Protein AF-0000000083106054 (afdb_homodimer)

Secondary structure (DSSP, 8-state):
--EEEEEEE-SS-EEEEEEPTTS-EEEEEEES--BTTT-HHHHHHHHHHHHHHHHTT---EEEEEEEEBT--SHHHHHHHHHHHHTT--SEEEEEEHHHHHHHTT-SSS--EEEEESSSEEEEEEETTEEEEEE-SBTTTB-TT-HHHHHHHHHHHHHHHHHTT--HHHHHHHHHHT-SSGGGHHHHHHHS-HHHHHTHHHHHHHHTT-TTS-HHHHHHHHHHHHHHHHHHHHHHHHHHHHHHTT-SSEEEEEESHHHHS-HHHHHHHHHHHHHHHGGGEEEEE--S-TTHHHHHHHHHHHTT-/--EEEEEEE-SS-EEEEEEPTTS-EEEEEEES--BTTT-HHHHHHHHHHHHHHHHTT---EEEEEEEEBT--SHHHHHHHHHHHHTT--SEEEEEEHHHHHHHTT-SSS--EEEEESSSEEEEEEETTEEEEEE-SBTTTB-TT-HHHHHHHHHHHHHHHHHTT--HHHHHHHHHHT-SSGGGHHHHHHHS-HHHHHTHHHHHHHHTT-TTS-HHHHHHHHHHHHHHHHHHHHHHHHHHHHHHTT-SSEEEEEESHHHHS-HHHHHHHHHHHHHHHGGGEEEEE--S-TTHHHHHHHHHHHTT-

pLDDT: mean 94.03, std 4.87, range [56.72, 98.56]

Sequence (608 aa):
MNNIISLDGGGTKTKGIIYSNKGEVLEEIQTGFSNATINYEKTLENITECLNCLFKKDYKVDLLVLGISGTKNEVIRQKLKSDLEKKYIQKIILITDLEMAYYSYFTSHNGILGIIGTGSSFITIKNNKLKLSGGWGHILQDYGSGYKLSIEIIRETIEEYEKGNYELSEKIKSFYRLNDFLDIKNIVYKEDKKEVAKLSREIFNWLIDDKLSKNLKNIIQHIINSEIDKVANQIYNFYKINFAKQENIDIILTGGVVTNNDFYYNCIKEKLKELCGSNVNIKKLKVDPVYGGYNIALRYMKGMMNNIISLDGGGTKTKGIIYSNKGEVLEEIQTGFSNATINYEKTLENITECLNCLFKKDYKVDLLVLGISGTKNEVIRQKLKSDLEKKYIQKIILITDLEMAYYSYFTSHNGILGIIGTGSSFITIKNNKLKLSGGWGHILQDYGSGYKLSIEIIRETIEEYEKGNYELSEKIKSFYRLNDFLDIKNIVYKEDKKEVAKLSREIFNWLIDDKLSKNLKNIIQHIINSEIDKVANQIYNFYKINFAKQENIDIILTGGVVTNNDFYYNCIKEKLKELCGSNVNIKKLKVDPVYGGYNIALRYMKGM

Structure (mmCIF, N/CA/C/O backbone):
data_AF-0000000083106054-model_v1
#
loop_
_entity.id
_entity.type
_entity.pdbx_description
1 polymer 'ATPase BadF/BadG/BcrA/BcrD type domain-containing protein'
#
loop_
_atom_site.group_PDB
_atom_site.id
_atom_site.type_symbol
_atom_site.label_atom_id
_atom_site.label_alt_id
_atom_site.label_comp_id
_atom_site.label_asym_id
_atom_site.label_entity_id
_atom_site.label_seq_id
_atom_site.pdbx_PDB_ins_code
_atom_site.Cartn_x
_atom_site.Cartn_y
_atom_site.Cartn_z
_atom_site.occupancy
_atom_site.B_iso_or_equiv
_atom_site.auth_seq_id
_atom_site.auth_comp_id
_atom_site.auth_asym_id
_atom_site.auth_atom_id
_atom_site.pdbx_PDB_model_num
ATOM 1 N N . MET A 1 1 ? 3.416 -37.938 -34.469 1 56.72 1 MET A N 1
ATOM 2 C CA . MET A 1 1 ? 2.902 -37.125 -33.375 1 56.72 1 MET A CA 1
ATOM 3 C C . MET A 1 1 ? 3.521 -35.75 -33.375 1 56.72 1 MET A C 1
ATOM 5 O O . MET A 1 1 ? 4.719 -35.594 -33.656 1 56.72 1 MET A O 1
ATOM 9 N N . ASN A 1 2 ? 2.648 -34.594 -33.594 1 80.38 2 ASN A N 1
ATOM 10 C CA . ASN A 1 2 ? 3.021 -33.281 -34.094 1 80.38 2 ASN A CA 1
ATOM 11 C C . ASN A 1 2 ? 3.488 -32.375 -32.969 1 80.38 2 ASN A C 1
ATOM 13 O O . ASN A 1 2 ? 3.207 -32.656 -31.781 1 80.38 2 ASN A O 1
ATOM 17 N N . ASN A 1 3 ? 4.457 -31.578 -33.219 1 93.12 3 ASN A N 1
ATOM 18 C CA . ASN A 1 3 ? 5.027 -30.562 -32.344 1 93.12 3 ASN A CA 1
ATOM 19 C C . ASN A 1 3 ? 3.949 -29.656 -31.766 1 93.12 3 ASN A C 1
ATOM 21 O O . ASN A 1 3 ? 2.85 -29.562 -32.312 1 93.12 3 ASN A O 1
ATOM 25 N N . ILE A 1 4 ? 4.262 -29.234 -30.562 1 95.38 4 ILE A N 1
ATOM 26 C CA . ILE A 1 4 ? 3.33 -28.344 -29.891 1 95.38 4 ILE A CA 1
ATOM 27 C C . ILE A 1 4 ? 4.027 -27.031 -29.562 1 95.38 4 ILE A C 1
ATOM 29 O O . ILE A 1 4 ? 5.242 -27 -29.344 1 95.38 4 ILE A O 1
ATOM 33 N N . ILE A 1 5 ? 3.254 -25.953 -29.547 1 97.38 5 ILE A N 1
ATOM 34 C CA . ILE A 1 5 ? 3.764 -24.688 -29.047 1 97.38 5 ILE A CA 1
ATOM 35 C C . ILE A 1 5 ? 3.141 -24.391 -27.688 1 97.38 5 ILE A C 1
ATOM 37 O O . ILE A 1 5 ? 1.92 -24.469 -27.516 1 97.38 5 ILE A O 1
ATOM 41 N N . SER A 1 6 ? 3.979 -24.219 -26.734 1 98.31 6 SER A N 1
ATOM 42 C CA . SER A 1 6 ? 3.582 -23.688 -25.422 1 98.31 6 SER A CA 1
ATOM 43 C C . SER A 1 6 ? 4.062 -22.25 -25.234 1 98.31 6 SER A C 1
ATOM 45 O O . SER A 1 6 ? 5.234 -21.953 -25.453 1 98.31 6 SER A O 1
ATOM 47 N N . LEU A 1 7 ? 3.123 -21.391 -24.922 1 98.56 7 LEU A N 1
ATOM 48 C CA . LEU A 1 7 ? 3.461 -19.984 -24.766 1 98.56 7 LEU A CA 1
ATOM 49 C C . LEU A 1 7 ? 3.012 -19.469 -23.406 1 98.56 7 LEU A C 1
ATOM 51 O O . LEU A 1 7 ? 1.84 -19.594 -23.047 1 98.56 7 LEU A O 1
ATOM 55 N N . ASP A 1 8 ? 3.922 -18.922 -22.641 1 97.62 8 ASP A N 1
ATOM 56 C CA . ASP A 1 8 ? 3.678 -18.328 -21.328 1 97.62 8 ASP A CA 1
ATOM 57 C C . ASP A 1 8 ? 3.818 -16.812 -21.391 1 97.62 8 ASP A C 1
ATOM 59 O O . ASP A 1 8 ? 4.926 -16.281 -21.531 1 97.62 8 ASP A O 1
ATOM 63 N N . GLY A 1 9 ? 2.727 -16.188 -21.266 1 95.44 9 GLY A N 1
ATOM 64 C CA . GLY A 1 9 ? 2.699 -14.727 -21.328 1 95.44 9 GLY A CA 1
ATOM 65 C C . GLY A 1 9 ? 2.393 -14.086 -19.984 1 95.44 9 GLY A C 1
ATOM 66 O O . GLY A 1 9 ? 1.293 -14.242 -19.453 1 95.44 9 GLY A O 1
ATOM 67 N N . GLY A 1 10 ? 3.344 -13.297 -19.484 1 89.75 10 GLY A N 1
ATOM 68 C CA . GLY A 1 10 ? 3.193 -12.625 -18.203 1 89.75 10 GLY A CA 1
ATOM 69 C C . GLY A 1 10 ? 3.34 -11.117 -18.297 1 89.75 10 GLY A C 1
ATOM 70 O O . GLY A 1 10 ? 3.242 -10.547 -19.375 1 89.75 10 GLY A O 1
ATOM 71 N N . GLY A 1 11 ? 3.455 -10.492 -17.188 1 81.62 11 GLY A N 1
ATOM 72 C CA . GLY A 1 11 ? 3.547 -9.039 -17.109 1 81.62 11 GLY A CA 1
ATOM 73 C C . GLY A 1 11 ? 4.879 -8.5 -17.609 1 81.62 11 GLY A C 1
ATOM 74 O O . GLY A 1 11 ? 4.984 -7.324 -17.953 1 81.62 11 GLY A O 1
ATOM 75 N N . THR A 1 12 ? 5.828 -9.328 -17.734 1 80.5 12 THR A N 1
ATOM 76 C CA . THR A 1 12 ? 7.164 -8.852 -18.078 1 80.5 12 THR A CA 1
ATOM 77 C C . THR A 1 12 ? 7.57 -9.336 -19.469 1 80.5 12 THR A C 1
ATOM 79 O O . THR A 1 12 ? 8.164 -8.586 -20.25 1 80.5 12 THR A O 1
ATOM 82 N N . LYS A 1 13 ? 7.25 -10.562 -19.734 1 89.88 13 LYS A N 1
ATOM 83 C CA . LYS A 1 13 ? 7.656 -11.133 -21.016 1 89.88 13 LYS A CA 1
ATOM 84 C C . LYS A 1 13 ? 6.68 -12.211 -21.469 1 89.88 13 LYS A C 1
ATOM 86 O O . LYS A 1 13 ? 5.805 -12.625 -20.719 1 89.88 13 LYS A O 1
ATOM 91 N N . THR A 1 14 ? 6.871 -12.586 -22.703 1 96.94 14 THR A N 1
ATOM 92 C CA . THR A 1 14 ? 6.18 -13.711 -23.328 1 96.94 14 THR A CA 1
ATOM 93 C C . THR A 1 14 ? 7.176 -14.727 -23.875 1 96.94 14 THR A C 1
ATOM 95 O O . THR A 1 14 ? 8.039 -14.383 -24.688 1 96.94 14 THR A O 1
ATOM 98 N N . LYS A 1 15 ? 7.09 -15.93 -23.328 1 97.5 15 LYS A N 1
ATOM 99 C CA . LYS A 1 15 ? 7.996 -17 -23.766 1 97.5 15 LYS A CA 1
ATOM 100 C C . LYS A 1 15 ? 7.238 -18.109 -24.484 1 97.5 15 LYS A C 1
ATOM 102 O O . LYS A 1 15 ? 6.258 -18.641 -23.969 1 97.5 15 LYS A O 1
ATOM 107 N N . GLY A 1 16 ? 7.73 -18.375 -25.703 1 98.25 16 GLY A N 1
ATOM 108 C CA . GLY A 1 16 ? 7.176 -19.469 -26.484 1 98.25 16 GLY A CA 1
ATOM 109 C C . GLY A 1 16 ? 8.203 -20.531 -26.828 1 98.25 16 GLY A C 1
ATOM 110 O O . GLY A 1 16 ? 9.352 -20.219 -27.125 1 98.25 16 GLY A O 1
ATOM 111 N N . ILE A 1 17 ? 7.738 -21.766 -26.75 1 98.12 17 ILE A N 1
ATOM 112 C CA . ILE A 1 17 ? 8.625 -22.891 -27.047 1 98.12 17 ILE A CA 1
ATOM 113 C C . ILE A 1 17 ? 7.906 -23.891 -27.953 1 98.12 17 ILE A C 1
ATOM 115 O O . ILE A 1 17 ? 6.727 -24.188 -27.734 1 98.12 17 ILE A O 1
ATOM 119 N N . ILE A 1 18 ? 8.617 -24.359 -28.984 1 97.56 18 ILE A N 1
ATOM 120 C CA . ILE A 1 18 ? 8.164 -25.547 -29.703 1 97.56 18 ILE A CA 1
ATOM 121 C C . ILE A 1 18 ? 8.734 -26.797 -29.062 1 97.56 18 ILE A C 1
ATOM 123 O O . ILE A 1 18 ? 9.953 -26.953 -28.938 1 97.56 18 ILE A O 1
ATOM 127 N N . TYR A 1 19 ? 7.832 -27.609 -28.594 1 96.5 19 TYR A N 1
ATOM 128 C CA . TYR A 1 19 ? 8.234 -28.906 -28.062 1 96.5 19 TYR A CA 1
ATOM 129 C C . TYR A 1 19 ? 7.965 -30.016 -29.078 1 96.5 19 TYR A C 1
ATOM 131 O O . TYR A 1 19 ? 6.93 -30.016 -29.734 1 96.5 19 TYR A O 1
ATOM 139 N N . SER A 1 20 ? 8.891 -30.984 -29.094 1 94.31 20 SER A N 1
ATOM 140 C CA . SER A 1 20 ? 8.641 -32.219 -29.859 1 94.31 20 SER A CA 1
ATOM 141 C C . SER A 1 20 ? 7.656 -33.125 -29.125 1 94.31 20 SER A C 1
ATOM 143 O O . SER A 1 20 ? 7.301 -32.844 -27.969 1 94.31 20 SER A O 1
ATOM 145 N N . ASN A 1 21 ? 7.258 -34.156 -29.797 1 88.19 21 ASN A N 1
ATOM 146 C CA . ASN A 1 21 ? 6.352 -35.125 -29.188 1 88.19 21 ASN A CA 1
ATOM 147 C C . ASN A 1 21 ? 6.996 -35.844 -28.016 1 88.19 21 ASN A C 1
ATOM 149 O O . ASN A 1 21 ? 6.305 -36.469 -27.203 1 88.19 21 ASN A O 1
ATOM 153 N N . LYS A 1 22 ? 8.352 -35.781 -27.875 1 90.94 22 LYS A N 1
ATOM 154 C CA . LYS A 1 22 ? 9.07 -36.438 -26.766 1 90.94 22 LYS A CA 1
ATOM 155 C C . LYS A 1 22 ? 9.445 -35.406 -25.688 1 90.94 22 LYS A C 1
ATOM 157 O O . LYS A 1 22 ? 10.156 -35.75 -24.75 1 90.94 22 LYS A O 1
ATOM 162 N N . GLY A 1 23 ? 8.992 -34.156 -25.891 1 92.38 23 GLY A N 1
ATOM 163 C CA . GLY A 1 23 ? 9.219 -33.125 -24.875 1 92.38 23 GLY A CA 1
ATOM 164 C C . GLY A 1 23 ? 10.516 -32.375 -25.062 1 92.38 23 GLY A C 1
ATOM 165 O O . GLY A 1 23 ? 10.906 -31.578 -24.203 1 92.38 23 GLY A O 1
ATOM 166 N N . GLU A 1 24 ? 11.18 -32.562 -26.203 1 94.75 24 GLU A N 1
ATOM 167 C CA . GLU A 1 24 ? 12.422 -31.844 -26.484 1 94.75 24 GLU A CA 1
ATOM 168 C C . GLU A 1 24 ? 12.141 -30.422 -26.953 1 94.75 24 GLU A C 1
ATOM 170 O O . GLU A 1 24 ? 11.203 -30.188 -27.734 1 94.75 24 GLU A O 1
ATOM 175 N N . VAL A 1 25 ? 12.977 -29.484 -26.469 1 96.25 25 VAL A N 1
ATOM 176 C CA . VAL A 1 25 ? 12.875 -28.109 -26.922 1 96.25 25 VAL A CA 1
ATOM 177 C C . VAL A 1 25 ? 13.445 -27.984 -28.344 1 96.25 25 VAL A C 1
ATOM 179 O O . VAL A 1 25 ? 14.617 -28.281 -28.562 1 96.25 25 VAL A O 1
ATOM 182 N N . LEU A 1 26 ? 12.641 -27.562 -29.25 1 96.12 26 LEU A N 1
ATOM 183 C CA . LEU A 1 26 ? 13.07 -27.406 -30.625 1 96.12 26 LEU A CA 1
ATOM 184 C C . LEU A 1 26 ? 13.422 -25.953 -30.922 1 96.12 26 LEU A C 1
ATOM 186 O O . LEU A 1 26 ? 14.367 -25.672 -31.672 1 96.12 26 LEU A O 1
ATOM 190 N N . GLU A 1 27 ? 12.625 -25.094 -30.453 1 96.69 27 GLU A N 1
ATOM 191 C CA . GLU A 1 27 ? 12.82 -23.656 -30.625 1 96.69 27 GLU A CA 1
ATOM 192 C C . GLU A 1 27 ? 12.273 -22.875 -29.438 1 96.69 27 GLU A C 1
ATOM 194 O O . GLU A 1 27 ? 11.32 -23.312 -28.781 1 96.69 27 GLU A O 1
ATOM 199 N N . GLU A 1 28 ? 12.914 -21.766 -29.094 1 97.56 28 GLU A N 1
ATOM 200 C CA . GLU A 1 28 ? 12.484 -20.859 -28.031 1 97.56 28 GLU A CA 1
ATOM 201 C C . GLU A 1 28 ? 12.539 -19.406 -28.484 1 97.56 28 GLU A C 1
ATOM 203 O O . GLU A 1 28 ? 13.508 -18.984 -29.109 1 97.56 28 GLU A O 1
ATOM 208 N N . ILE A 1 29 ? 11.438 -18.688 -28.234 1 97.31 29 ILE A N 1
ATOM 209 C CA . ILE A 1 29 ? 11.336 -17.281 -28.609 1 97.31 29 ILE A CA 1
ATOM 210 C C . ILE A 1 29 ? 10.812 -16.484 -27.422 1 97.31 29 ILE A C 1
ATOM 212 O O . ILE A 1 29 ? 9.984 -16.969 -26.641 1 97.31 29 ILE A O 1
ATOM 216 N N . GLN A 1 30 ? 11.367 -15.328 -27.188 1 97.06 30 GLN A N 1
ATOM 217 C CA . GLN A 1 30 ? 10.859 -14.414 -26.172 1 97.06 30 GLN A CA 1
ATOM 218 C C . GLN A 1 30 ? 10.508 -13.055 -26.781 1 97.06 30 GLN A C 1
ATOM 220 O O . GLN A 1 30 ? 11.242 -12.547 -27.625 1 97.06 30 GLN A O 1
ATOM 225 N N . THR A 1 31 ? 9.383 -12.508 -26.406 1 97.12 31 THR A N 1
ATOM 226 C CA . THR A 1 31 ? 8.938 -11.18 -26.812 1 97.12 31 THR A CA 1
A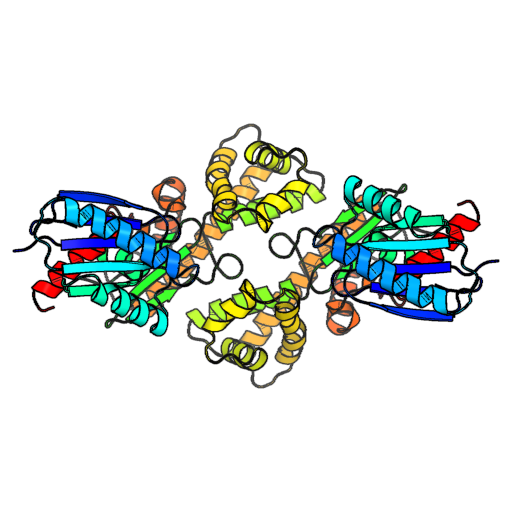TOM 227 C C . THR A 1 31 ? 8.523 -10.352 -25.609 1 97.12 31 THR A C 1
ATOM 229 O O . THR A 1 31 ? 8.969 -10.609 -24.484 1 97.12 31 THR A O 1
ATOM 232 N N . GLY A 1 32 ? 7.695 -9.258 -25.828 1 92.38 32 GLY A N 1
ATOM 233 C CA . GLY A 1 32 ? 7.293 -8.367 -24.75 1 92.38 32 GLY A CA 1
ATOM 234 C C . GLY A 1 32 ? 6.219 -8.961 -23.859 1 92.38 32 GLY A C 1
ATOM 235 O O . GLY A 1 32 ? 5.836 -10.117 -24.031 1 92.38 32 GLY A O 1
ATOM 236 N N . PHE A 1 33 ? 5.719 -8.18 -23.078 1 90.75 33 PHE A N 1
ATOM 237 C CA . PHE A 1 33 ? 4.781 -8.648 -22.047 1 90.75 33 PHE A CA 1
ATOM 238 C C . PHE A 1 33 ? 3.424 -8.953 -22.672 1 90.75 33 PHE A C 1
ATOM 240 O O . PHE A 1 33 ? 3.098 -8.453 -23.75 1 90.75 33 PHE A O 1
ATOM 247 N N . SER A 1 34 ? 2.686 -9.836 -22.047 1 93.69 34 SER A N 1
ATOM 248 C CA . SER A 1 34 ? 1.315 -10.148 -22.438 1 93.69 34 SER A CA 1
ATOM 249 C C . SER A 1 34 ? 0.395 -10.219 -21.219 1 93.69 34 SER A C 1
ATOM 251 O O . SER A 1 34 ? 0.345 -11.242 -20.531 1 93.69 34 SER A O 1
ATOM 253 N N . ASN A 1 35 ? -0.268 -9.195 -20.969 1 91.94 35 ASN A N 1
ATOM 254 C CA . ASN A 1 35 ? -1.32 -9.078 -19.953 1 91.94 35 ASN A CA 1
ATOM 255 C C . ASN A 1 35 ? -2.568 -8.414 -20.531 1 91.94 35 ASN A C 1
ATOM 257 O O . ASN A 1 35 ? -2.627 -7.188 -20.641 1 91.94 35 ASN A O 1
ATOM 261 N N . ALA A 1 36 ? -3.516 -9.172 -20.719 1 92.19 36 ALA A N 1
ATOM 262 C CA . ALA A 1 36 ? -4.668 -8.766 -21.516 1 92.19 36 ALA A CA 1
ATOM 263 C C . ALA A 1 36 ? -5.492 -7.707 -20.781 1 92.19 36 ALA A C 1
ATOM 265 O O . ALA A 1 36 ? -6.215 -6.93 -21.422 1 92.19 36 ALA A O 1
ATOM 266 N N . THR A 1 37 ? -5.402 -7.695 -19.469 1 87 37 THR A N 1
ATOM 267 C CA . THR A 1 37 ? -6.156 -6.711 -18.703 1 87 37 THR A CA 1
ATOM 268 C C . THR A 1 37 ? -5.441 -5.359 -18.719 1 87 37 THR A C 1
ATOM 270 O O . THR A 1 37 ? -6.086 -4.312 -18.672 1 87 37 THR A O 1
ATOM 273 N N . ILE A 1 38 ? -4.184 -5.367 -18.812 1 84.44 38 ILE A N 1
ATOM 274 C CA . ILE A 1 38 ? -3.387 -4.145 -18.781 1 84.44 38 ILE A CA 1
ATOM 275 C C . ILE A 1 38 ? -3.383 -3.5 -20.172 1 84.44 38 ILE A C 1
ATOM 277 O O . ILE A 1 38 ? -3.639 -2.301 -20.297 1 84.44 38 ILE A O 1
ATOM 281 N N . ASN A 1 39 ? -3.08 -4.219 -21.125 1 92.69 39 ASN A N 1
ATOM 282 C CA . ASN A 1 39 ? -3.049 -3.758 -22.516 1 92.69 39 ASN A CA 1
ATOM 283 C C . ASN A 1 39 ? -3.373 -4.887 -23.484 1 92.69 39 ASN A C 1
ATOM 285 O O . ASN A 1 39 ? -2.488 -5.648 -23.875 1 92.69 39 ASN A O 1
ATOM 289 N N . TYR A 1 40 ? -4.551 -4.953 -23.938 1 95.69 40 TYR A N 1
ATOM 290 C CA . TYR A 1 40 ? -5.051 -6.031 -24.781 1 95.69 40 TYR A CA 1
ATOM 291 C C . TYR A 1 40 ? -4.332 -6.051 -26.125 1 95.69 40 TYR A C 1
ATOM 293 O O . TYR A 1 40 ? -3.875 -7.105 -26.578 1 95.69 40 TYR A O 1
ATOM 301 N N . GLU A 1 41 ? -4.242 -4.91 -26.703 1 96.69 41 GLU A N 1
ATOM 302 C CA . GLU A 1 41 ? -3.648 -4.832 -28.047 1 96.69 41 GLU A CA 1
ATOM 303 C C . GLU A 1 41 ? -2.182 -5.246 -28.016 1 96.69 41 GLU A C 1
ATOM 305 O O . GLU A 1 41 ? -1.727 -5.992 -28.891 1 96.69 41 GLU A O 1
ATOM 310 N N . LYS A 1 42 ? -1.509 -4.734 -27.031 1 96.06 42 LYS A N 1
ATOM 311 C CA . LYS A 1 42 ? -0.1 -5.094 -26.906 1 96.06 42 LYS A CA 1
ATOM 312 C C . LYS A 1 42 ? 0.065 -6.586 -26.625 1 96.06 42 LYS A C 1
ATOM 314 O O . LYS A 1 42 ? 1.017 -7.211 -27.094 1 96.06 42 LYS A O 1
ATOM 319 N N . THR A 1 43 ? -0.833 -7.113 -25.844 1 97.19 43 THR A N 1
ATOM 320 C CA . THR A 1 43 ? -0.854 -8.547 -25.562 1 97.19 43 THR A CA 1
ATOM 321 C C . THR A 1 43 ? -0.989 -9.344 -26.859 1 97.19 43 THR A C 1
ATOM 323 O O . THR A 1 43 ? -0.192 -10.25 -27.125 1 97.19 43 THR A O 1
ATOM 326 N N . LEU A 1 44 ? -1.941 -8.992 -27.672 1 97.62 44 LEU A N 1
ATOM 327 C CA . LEU A 1 44 ? -2.166 -9.68 -28.938 1 97.62 44 LEU A CA 1
ATOM 328 C C . LEU A 1 44 ? -0.948 -9.555 -29.844 1 97.62 44 LEU A C 1
ATOM 330 O O . LEU A 1 44 ? -0.542 -10.523 -30.484 1 97.62 44 LEU A O 1
ATOM 334 N N . GLU A 1 45 ? -0.405 -8.398 -29.828 1 97.94 45 GLU A N 1
ATOM 335 C CA . GLU A 1 45 ? 0.771 -8.133 -30.656 1 97.94 45 GLU A CA 1
ATOM 336 C C . GLU A 1 45 ? 1.946 -9.016 -30.234 1 97.94 45 GLU A C 1
ATOM 338 O O . GLU A 1 45 ? 2.59 -9.641 -31.078 1 97.94 45 GLU A O 1
ATOM 343 N N . ASN A 1 46 ? 2.193 -9.078 -28.953 1 98.12 46 ASN A N 1
ATOM 344 C CA . ASN A 1 46 ? 3.348 -9.82 -28.453 1 98.12 46 ASN A CA 1
ATOM 345 C C . ASN A 1 46 ? 3.166 -11.328 -28.625 1 98.12 46 ASN A C 1
ATOM 347 O O . ASN A 1 46 ? 4.129 -12.047 -28.906 1 98.12 46 ASN A O 1
ATOM 351 N N . ILE A 1 47 ? 1.984 -11.781 -28.453 1 98.31 47 ILE A N 1
ATOM 352 C CA . ILE A 1 47 ? 1.688 -13.195 -28.656 1 98.31 47 ILE A CA 1
ATOM 353 C C . ILE A 1 47 ? 1.895 -13.555 -30.125 1 98.31 47 ILE A C 1
ATOM 355 O O . ILE A 1 47 ? 2.57 -14.539 -30.438 1 98.31 47 ILE A O 1
ATOM 359 N N . THR A 1 48 ? 1.351 -12.711 -31.031 1 98.19 48 THR A N 1
ATOM 360 C CA . THR A 1 48 ? 1.424 -12.977 -32.469 1 98.19 48 THR A CA 1
ATOM 361 C C . THR A 1 48 ? 2.867 -12.906 -32.938 1 98.19 48 THR A C 1
ATOM 363 O O . THR A 1 48 ? 3.283 -13.719 -33.781 1 98.19 48 THR A O 1
ATOM 366 N N . GLU A 1 49 ? 3.527 -11.922 -32.406 1 98.25 49 GLU A N 1
ATOM 367 C CA . GLU A 1 49 ? 4.941 -11.836 -32.75 1 98.25 49 GLU A CA 1
ATOM 368 C C . GLU A 1 49 ? 5.688 -13.109 -32.375 1 98.25 49 GLU A C 1
ATOM 370 O O . GLU A 1 49 ? 6.461 -13.656 -33.156 1 98.25 49 GLU A O 1
ATOM 375 N N . CYS A 1 50 ? 5.461 -13.594 -31.188 1 98.25 50 CYS A N 1
ATOM 376 C CA . CYS A 1 50 ? 6.109 -14.797 -30.688 1 98.25 50 CYS A CA 1
ATOM 377 C C . CYS A 1 50 ? 5.746 -16.016 -31.531 1 98.25 50 CYS A C 1
ATOM 379 O O . CYS A 1 50 ? 6.629 -16.734 -32 1 98.25 50 CYS A O 1
ATOM 381 N N . LEU A 1 51 ? 4.516 -16.172 -31.844 1 97.69 51 LEU A N 1
ATOM 382 C CA . LEU A 1 51 ? 4.031 -17.297 -32.625 1 97.69 51 LEU A CA 1
ATOM 383 C C . LEU A 1 51 ? 4.559 -17.25 -34.031 1 97.69 51 LEU A C 1
ATOM 385 O O . LEU A 1 51 ? 4.992 -18.266 -34.594 1 97.69 51 LEU A O 1
ATOM 389 N N . ASN A 1 52 ? 4.52 -16.062 -34.594 1 97.12 52 ASN A N 1
ATOM 390 C CA . ASN A 1 52 ? 5.008 -15.922 -35.969 1 97.12 52 ASN A CA 1
ATOM 391 C C . ASN A 1 52 ? 6.484 -16.281 -36.094 1 97.12 52 ASN A C 1
ATOM 393 O O . ASN A 1 52 ? 6.91 -16.891 -37.062 1 97.12 52 ASN A O 1
ATOM 397 N N . CYS A 1 53 ? 7.207 -15.867 -35.094 1 97.19 53 CYS A N 1
ATOM 398 C CA . CYS A 1 53 ? 8.625 -16.203 -35.094 1 97.19 53 CYS A CA 1
ATOM 399 C C . CYS A 1 53 ? 8.82 -17.719 -34.969 1 97.19 53 CYS A C 1
ATOM 401 O O . CYS A 1 53 ? 9.695 -18.281 -35.625 1 97.19 53 CYS A O 1
ATOM 403 N N . LEU A 1 54 ? 8.023 -18.359 -34.188 1 96.81 54 LEU A N 1
ATOM 404 C CA . LEU A 1 54 ? 8.117 -19.797 -34 1 96.81 54 LEU A CA 1
ATOM 405 C C . LEU A 1 54 ? 7.723 -20.531 -35.281 1 96.81 54 LEU A C 1
ATOM 407 O O . LEU A 1 54 ? 8.352 -21.531 -35.656 1 96.81 54 LEU A O 1
ATOM 411 N N . PHE A 1 55 ? 6.746 -20.062 -36 1 94.12 55 PHE A N 1
ATOM 412 C CA . PHE A 1 55 ? 6.234 -20.719 -37.219 1 94.12 55 PHE A CA 1
ATOM 413 C C . PHE A 1 55 ? 7.199 -20.531 -38.375 1 94.12 55 PHE A C 1
ATOM 415 O O . PHE A 1 55 ? 7.133 -21.281 -39.344 1 94.12 55 PHE A O 1
ATOM 422 N N . LYS A 1 56 ? 8.062 -19.578 -38.25 1 91.5 56 LYS A N 1
ATOM 423 C CA . LYS A 1 56 ? 9.07 -19.375 -39.281 1 91.5 56 LYS A CA 1
ATOM 424 C C . LYS A 1 56 ? 10.086 -20.516 -39.281 1 91.5 56 LYS A C 1
ATOM 426 O O . LYS A 1 56 ? 10.805 -20.703 -40.281 1 91.5 56 LYS A O 1
ATOM 431 N N . LYS A 1 57 ? 10.211 -21.391 -38.25 1 86.12 57 LYS A N 1
ATOM 432 C CA . LYS A 1 57 ? 11.25 -22.406 -38.094 1 86.12 57 LYS A CA 1
ATOM 433 C C . LYS A 1 57 ? 10.844 -23.719 -38.75 1 86.12 57 LYS A C 1
ATOM 435 O O . LYS A 1 57 ? 11.578 -24.703 -38.688 1 86.12 57 LYS A O 1
ATOM 440 N N . ASP A 1 58 ? 9.883 -23.812 -39.656 1 84.25 58 ASP A N 1
ATOM 441 C CA . ASP A 1 58 ? 9.406 -24.906 -40.531 1 84.25 58 ASP A CA 1
ATOM 442 C C . ASP A 1 58 ? 9.133 -26.156 -39.688 1 84.25 58 ASP A C 1
ATOM 444 O O . ASP A 1 58 ? 9.656 -27.234 -40 1 84.25 58 ASP A O 1
ATOM 448 N N . TYR A 1 59 ? 8.516 -26.172 -38.594 1 91.06 59 TYR A N 1
ATOM 449 C CA . TYR A 1 59 ? 8.008 -27.312 -37.812 1 91.06 59 TYR A CA 1
ATOM 450 C C . TYR A 1 59 ? 6.492 -27.438 -37.969 1 91.06 59 TYR A C 1
ATOM 452 O O . TYR A 1 59 ? 5.781 -26.438 -38 1 91.06 59 TYR A O 1
ATOM 460 N N . LYS A 1 60 ? 6.125 -28.625 -38.156 1 90.75 60 LYS A N 1
ATOM 461 C CA . LYS A 1 60 ? 4.684 -28.844 -38.156 1 90.75 60 LYS A CA 1
ATOM 462 C C . LYS A 1 60 ? 4.121 -28.812 -36.75 1 90.75 60 LYS A C 1
ATOM 464 O O . LYS A 1 60 ? 4.547 -29.594 -35.875 1 90.75 60 LYS A O 1
ATOM 469 N N . VAL A 1 61 ? 3.232 -27.906 -36.438 1 93.19 61 VAL A N 1
ATOM 470 C CA . VAL A 1 61 ? 2.637 -27.719 -35.094 1 93.19 61 VAL A CA 1
ATOM 471 C C . VAL A 1 61 ? 1.133 -27.984 -35.188 1 93.19 61 VAL A C 1
ATOM 473 O O . VAL A 1 61 ? 0.446 -27.438 -36.062 1 93.19 61 VAL A O 1
ATOM 476 N N . ASP A 1 62 ? 0.668 -28.75 -34.219 1 88 62 ASP A N 1
ATOM 477 C CA . ASP A 1 62 ? -0.736 -29.141 -34.281 1 88 62 ASP A CA 1
ATOM 478 C C . ASP A 1 62 ? -1.557 -28.391 -33.219 1 88 62 ASP A C 1
ATOM 480 O O . ASP A 1 62 ? -2.771 -28.234 -33.375 1 88 62 ASP A O 1
ATOM 484 N N . LEU A 1 63 ? -0.889 -28.078 -32.219 1 94.88 63 LEU A N 1
ATOM 485 C CA . LEU A 1 63 ? -1.62 -27.547 -31.047 1 94.88 63 LEU A CA 1
ATOM 486 C C . LEU A 1 63 ? -0.874 -26.391 -30.422 1 94.88 63 LEU A C 1
ATOM 488 O O . LEU A 1 63 ? 0.35 -26.438 -30.266 1 94.88 63 LEU A O 1
ATOM 492 N N . LEU A 1 64 ? -1.614 -25.281 -30.141 1 97.19 64 LEU A N 1
ATOM 493 C CA . LEU A 1 64 ? -1.107 -24.125 -29.406 1 97.19 64 LEU A CA 1
ATOM 494 C C . LEU A 1 64 ? -1.711 -24.078 -28 1 97.19 64 LEU A C 1
ATOM 496 O O . LEU A 1 64 ? -2.936 -24.047 -27.844 1 97.19 64 LEU A O 1
ATOM 500 N N . VAL A 1 65 ? -0.839 -24.125 -27 1 97.88 65 VAL A N 1
ATOM 501 C CA . VAL A 1 65 ? -1.287 -23.906 -25.625 1 97.88 65 VAL A CA 1
ATOM 502 C C . VAL A 1 65 ? -0.707 -22.594 -25.094 1 97.88 65 VAL A C 1
ATOM 504 O O . VAL A 1 65 ? 0.51 -22.469 -24.953 1 97.88 65 VAL A O 1
ATOM 507 N N . LEU A 1 66 ? -1.611 -21.703 -24.797 1 98.44 66 LEU A N 1
ATOM 508 C CA . LEU A 1 66 ? -1.193 -20.359 -24.422 1 98.44 66 LEU A CA 1
ATOM 509 C C . LEU A 1 66 ? -1.654 -20.016 -23 1 98.44 66 LEU A C 1
ATOM 511 O O . LEU A 1 66 ? -2.854 -20.031 -22.719 1 98.44 66 LEU A O 1
ATOM 515 N N . GLY A 1 67 ? -0.698 -19.812 -22.094 1 97.75 67 GLY A N 1
ATOM 516 C CA . GLY A 1 67 ? -0.978 -19.266 -20.766 1 97.75 67 GLY A CA 1
ATOM 517 C C . GLY A 1 67 ? -0.744 -17.781 -20.672 1 97.75 67 GLY A C 1
ATOM 518 O O . GLY A 1 67 ? 0.401 -17.328 -20.656 1 97.75 67 GLY A O 1
ATOM 519 N N . ILE A 1 68 ? -1.798 -17.047 -20.547 1 96.81 68 ILE A N 1
ATOM 520 C CA . ILE A 1 68 ? -1.668 -15.602 -20.672 1 96.81 68 ILE A CA 1
ATOM 521 C C . ILE A 1 68 ? -2.203 -14.922 -19.422 1 96.81 68 ILE A C 1
ATOM 523 O O . ILE A 1 68 ? -3.305 -15.227 -18.969 1 96.81 68 ILE A O 1
ATOM 527 N N . SER A 1 69 ? -1.443 -14.008 -18.922 1 92.5 69 SER A N 1
ATOM 528 C CA . SER A 1 69 ? -1.883 -13.227 -17.766 1 92.5 69 SER A CA 1
ATOM 529 C C . SER A 1 69 ? -3.072 -12.344 -18.125 1 92.5 69 SER A C 1
ATOM 531 O O . SER A 1 69 ? -3.24 -11.953 -19.281 1 92.5 69 SER A O 1
ATOM 533 N N . GLY A 1 70 ? -3.928 -12.094 -17.156 1 88.19 70 GLY A N 1
ATOM 534 C CA . GLY A 1 70 ? -5.062 -11.203 -17.375 1 88.19 70 GLY A CA 1
ATOM 535 C C . GLY A 1 70 ? -6.23 -11.891 -18.062 1 88.19 70 GLY A C 1
ATOM 536 O O . GLY A 1 70 ? -7.117 -11.227 -18.594 1 88.19 70 GLY A O 1
ATOM 537 N N . THR A 1 71 ? -6.258 -13.188 -18.078 1 90.94 71 THR A N 1
ATOM 538 C CA . THR A 1 71 ? -7.312 -13.906 -18.781 1 90.94 71 THR A CA 1
ATOM 539 C C . THR A 1 71 ? -8.203 -14.664 -17.812 1 90.94 71 THR A C 1
ATOM 541 O O . THR A 1 71 ? -8.852 -15.648 -18.188 1 90.94 71 THR A O 1
ATOM 544 N N . LYS A 1 72 ? -8.203 -14.289 -16.578 1 84.62 72 LYS A N 1
ATOM 545 C CA . LYS A 1 72 ? -9.125 -14.875 -15.602 1 84.62 72 LYS A CA 1
ATOM 546 C C . LYS A 1 72 ? -10.57 -14.523 -15.938 1 84.62 72 LYS A C 1
ATOM 548 O O . LYS A 1 72 ? -11.477 -15.32 -15.695 1 84.62 72 LYS A O 1
ATOM 553 N N . ASN A 1 73 ? -10.641 -13.359 -16.469 1 84.56 73 ASN A N 1
ATOM 554 C CA . ASN A 1 73 ? -11.953 -12.93 -16.938 1 84.56 73 ASN A CA 1
ATOM 555 C C . ASN A 1 73 ? -12.367 -13.672 -18.203 1 84.56 73 ASN A C 1
ATOM 557 O O . ASN A 1 73 ? -11.672 -13.594 -19.219 1 84.56 73 ASN A O 1
ATOM 561 N N . GLU A 1 74 ? -13.516 -14.242 -18.172 1 87.88 74 GLU A N 1
ATOM 562 C CA . GLU A 1 74 ? -13.961 -15.102 -19.266 1 87.88 74 GLU A CA 1
ATOM 563 C C . GLU A 1 74 ? -14.195 -14.289 -20.531 1 87.88 74 GLU A C 1
ATOM 565 O O . GLU A 1 74 ? -13.922 -14.766 -21.641 1 87.88 74 GLU A O 1
ATOM 570 N N . VAL A 1 75 ? -14.648 -13.078 -20.359 1 91.06 75 VAL A N 1
ATOM 571 C CA . VAL A 1 75 ? -14.93 -12.242 -21.516 1 91.06 75 VAL A CA 1
ATOM 572 C C . VAL A 1 75 ? -13.633 -11.898 -22.234 1 91.06 75 VAL A C 1
ATOM 574 O O . VAL A 1 75 ? -13.547 -12.016 -23.469 1 91.06 75 VAL A O 1
ATOM 577 N N . ILE A 1 76 ? -12.617 -11.609 -21.484 1 93.69 76 ILE A N 1
ATOM 578 C CA . ILE A 1 76 ? -11.32 -11.273 -22.047 1 93.69 76 ILE A CA 1
ATOM 579 C C . ILE A 1 76 ? -10.68 -12.516 -22.672 1 93.69 76 ILE A C 1
ATOM 581 O O . ILE A 1 76 ? -10.117 -12.445 -23.766 1 93.69 76 ILE A O 1
ATOM 585 N N . ARG A 1 77 ? -10.805 -13.594 -21.984 1 94.75 77 ARG A N 1
ATOM 586 C CA . ARG A 1 77 ? -10.227 -14.844 -22.453 1 94.75 77 ARG A CA 1
ATOM 587 C C . ARG A 1 77 ? -10.844 -15.273 -23.781 1 94.75 77 ARG A C 1
ATOM 589 O O . ARG A 1 77 ? -10.133 -15.656 -24.719 1 94.75 77 ARG A O 1
ATOM 596 N N . GLN A 1 78 ? -12.141 -15.156 -23.906 1 95.75 78 GLN A N 1
ATOM 597 C CA . GLN A 1 78 ? -12.844 -15.562 -25.109 1 95.75 78 GLN A CA 1
ATOM 598 C C . GLN A 1 78 ? -12.523 -14.633 -26.281 1 95.75 78 GLN A C 1
ATOM 600 O O . GLN A 1 78 ? -12.367 -15.078 -27.422 1 95.75 78 GLN A O 1
ATOM 605 N N . LYS A 1 79 ? -12.469 -13.414 -25.969 1 97.31 79 LYS A N 1
ATOM 606 C CA . LYS A 1 79 ? -12.094 -12.461 -27 1 97.31 79 LYS A CA 1
ATOM 607 C C . LYS A 1 79 ? -10.703 -12.758 -27.562 1 97.31 79 LYS A C 1
ATOM 609 O O . LYS A 1 79 ? -10.508 -12.789 -28.766 1 97.31 79 LYS A O 1
ATOM 614 N N . LEU A 1 80 ? -9.797 -12.953 -26.656 1 97.62 80 LEU A N 1
ATOM 615 C CA . LEU A 1 80 ? -8.422 -13.242 -27.062 1 97.62 80 LEU A CA 1
ATOM 616 C C . LEU A 1 80 ? -8.352 -14.523 -27.875 1 97.62 80 LEU A C 1
ATOM 618 O O . LEU A 1 80 ? -7.668 -14.578 -28.891 1 97.62 80 LEU A O 1
ATOM 622 N N . LYS A 1 81 ? -9.031 -15.547 -27.422 1 97.38 81 LYS A N 1
ATOM 623 C CA . LYS A 1 81 ? -9.055 -16.812 -28.141 1 97.38 81 LYS A CA 1
ATOM 624 C C . LYS A 1 81 ? -9.617 -16.641 -29.547 1 97.38 81 LYS A C 1
ATOM 626 O O . LYS A 1 81 ? -9.039 -17.141 -30.516 1 97.38 81 LYS A O 1
ATOM 631 N N . SER A 1 82 ? -10.688 -15.922 -29.641 1 97.81 82 SER A N 1
ATOM 632 C CA . SER A 1 82 ? -11.336 -15.68 -30.922 1 97.81 82 SER A CA 1
ATOM 633 C C . SER A 1 82 ? -10.406 -14.938 -31.875 1 97.81 82 SER A C 1
ATOM 635 O O . SER A 1 82 ? -10.305 -15.281 -33.062 1 97.81 82 SER A O 1
ATOM 637 N N . ASP A 1 83 ? -9.773 -13.953 -31.344 1 98 83 ASP A N 1
ATOM 638 C CA . ASP A 1 83 ? -8.867 -13.156 -32.188 1 98 83 ASP A CA 1
ATOM 639 C C . ASP A 1 83 ? -7.691 -13.992 -32.656 1 98 83 ASP A C 1
ATOM 641 O O . ASP A 1 83 ? -7.23 -13.82 -33.781 1 98 83 ASP A O 1
ATOM 645 N N . LEU A 1 84 ? -7.23 -14.852 -31.859 1 98 84 LEU A N 1
ATOM 646 C CA . LEU A 1 84 ? -6.105 -15.703 -32.219 1 98 84 LEU A CA 1
ATOM 647 C C . LEU A 1 84 ? -6.539 -16.781 -33.219 1 98 84 LEU A C 1
ATOM 649 O O . LEU A 1 84 ? -5.781 -17.141 -34.125 1 98 84 LEU A O 1
ATOM 653 N N . GLU A 1 85 ? -7.75 -17.234 -33 1 97.19 85 GLU A N 1
ATOM 654 C CA . GLU A 1 85 ? -8.273 -18.281 -33.875 1 97.19 85 GLU A CA 1
ATOM 655 C C . GLU A 1 85 ? -8.492 -17.75 -35.281 1 97.19 85 GLU A C 1
ATOM 657 O O . GLU A 1 85 ? -8.484 -18.516 -36.25 1 97.19 85 GLU A O 1
ATOM 662 N N . LYS A 1 86 ? -8.625 -16.453 -35.406 1 97.31 86 LYS A N 1
ATOM 663 C CA . LYS A 1 86 ? -8.719 -15.836 -36.75 1 97.31 86 LYS A CA 1
ATOM 664 C C . LYS A 1 86 ? -7.363 -15.82 -37.438 1 97.31 86 LYS A C 1
ATOM 666 O O . LYS A 1 86 ? -7.297 -15.758 -38.656 1 97.31 86 LYS A O 1
ATOM 671 N N . LYS A 1 87 ? -6.359 -15.906 -36.75 1 96.38 87 LYS A N 1
ATOM 672 C CA . LYS A 1 87 ? -5.02 -15.719 -37.281 1 96.38 87 LYS A CA 1
ATOM 673 C C . LYS A 1 87 ? -4.32 -17.062 -37.5 1 96.38 87 LYS A C 1
ATOM 675 O O . LYS A 1 87 ? -3.418 -17.172 -38.344 1 96.38 87 LYS A O 1
ATOM 680 N N . TYR A 1 88 ? -4.754 -18 -36.688 1 96.69 88 TYR A N 1
ATOM 681 C CA . TYR A 1 88 ? -4.062 -19.281 -36.719 1 96.69 88 TYR A CA 1
ATOM 682 C C . TYR A 1 88 ? -5.051 -20.422 -36.969 1 96.69 88 TYR A C 1
ATOM 684 O O . TYR A 1 88 ? -6.141 -20.438 -36.375 1 96.69 88 TYR A O 1
ATOM 692 N N . ILE A 1 89 ? -4.645 -21.391 -37.781 1 94.94 89 ILE A N 1
ATOM 693 C CA . ILE A 1 89 ? -5.523 -22.5 -38.125 1 94.94 89 ILE A CA 1
ATOM 694 C C . ILE A 1 89 ? -5.406 -23.594 -37.094 1 94.94 89 ILE A C 1
ATOM 696 O O . ILE A 1 89 ? -6.289 -24.453 -36.969 1 94.94 89 ILE A O 1
ATOM 700 N N . GLN A 1 90 ? -4.285 -23.594 -36.312 1 94.5 90 GLN A N 1
ATOM 701 C CA . GLN A 1 90 ? -4.062 -24.609 -35.281 1 94.5 90 GLN A CA 1
ATOM 702 C C . GLN A 1 90 ? -5.105 -24.5 -34.156 1 94.5 90 GLN A C 1
ATOM 704 O O . GLN A 1 90 ? -5.652 -23.422 -33.906 1 94.5 90 GLN A O 1
ATOM 709 N N . LYS A 1 91 ? -5.375 -25.625 -33.594 1 94.62 91 LYS A N 1
ATOM 710 C CA . LYS A 1 91 ? -6.195 -25.609 -32.375 1 94.62 91 LYS A CA 1
ATOM 711 C C . LYS A 1 91 ? -5.508 -24.844 -31.25 1 94.62 91 LYS A C 1
ATOM 713 O O . LYS A 1 91 ? -4.301 -24.969 -31.047 1 94.62 91 LYS A O 1
ATOM 718 N N . ILE A 1 92 ? -6.328 -24.031 -30.516 1 97.19 92 ILE A N 1
ATOM 719 C CA . ILE A 1 92 ? -5.758 -23.188 -29.453 1 97.19 92 ILE A CA 1
ATOM 720 C C . ILE A 1 92 ? -6.41 -23.531 -28.125 1 97.19 92 ILE A C 1
ATOM 722 O O . ILE A 1 92 ? -7.637 -23.547 -28 1 97.19 92 ILE A O 1
ATOM 726 N N . ILE A 1 93 ? -5.617 -23.859 -27.156 1 96.31 93 ILE A N 1
ATOM 727 C CA . ILE A 1 93 ? -6.035 -23.938 -25.766 1 96.31 93 ILE A CA 1
ATOM 728 C C . ILE A 1 93 ? -5.512 -22.734 -25 1 96.31 93 ILE A C 1
ATOM 730 O O . ILE A 1 93 ? -4.301 -22.516 -24.906 1 96.31 93 ILE A O 1
ATOM 734 N N . LEU A 1 94 ? -6.426 -21.953 -24.516 1 97.19 94 LEU A N 1
ATOM 735 C CA . LEU A 1 94 ? -6.055 -20.734 -23.797 1 97.19 94 LEU A CA 1
ATOM 736 C C . LEU A 1 94 ? -6.352 -20.891 -22.312 1 97.19 94 LEU A C 1
ATOM 738 O O . LEU A 1 94 ? -7.48 -21.188 -21.922 1 97.19 94 LEU A O 1
ATOM 742 N N . ILE A 1 95 ? -5.344 -20.734 -21.5 1 94.38 95 ILE A N 1
ATOM 743 C CA . ILE A 1 95 ? -5.477 -20.812 -20.047 1 94.38 95 ILE A CA 1
ATOM 744 C C . ILE A 1 95 ? -4.809 -19.609 -19.391 1 94.38 95 ILE A C 1
ATOM 746 O O . ILE A 1 95 ? -4.297 -18.734 -20.094 1 94.38 95 ILE A O 1
ATOM 750 N N . THR A 1 96 ? -4.891 -19.5 -18.078 1 93.44 96 THR A N 1
ATOM 751 C CA . THR A 1 96 ? -4.238 -18.406 -17.375 1 93.44 96 THR A CA 1
ATOM 752 C C . THR A 1 96 ? -2.756 -18.703 -17.156 1 93.44 96 THR A C 1
ATOM 754 O O . THR A 1 96 ? -2.336 -19.859 -17.219 1 93.44 96 THR A O 1
ATOM 757 N N . ASP A 1 97 ? -2.033 -17.641 -16.891 1 93.31 97 ASP A N 1
ATOM 758 C CA . ASP A 1 97 ? -0.623 -17.828 -16.562 1 93.31 97 ASP A CA 1
ATOM 759 C C . ASP A 1 97 ? -0.46 -18.656 -15.281 1 93.31 97 ASP A C 1
ATOM 761 O O . ASP A 1 97 ? 0.506 -19.406 -15.148 1 93.31 97 ASP A O 1
ATOM 765 N N . LEU A 1 98 ? -1.425 -18.594 -14.43 1 92.94 98 LEU A N 1
ATOM 766 C CA . LEU A 1 98 ? -1.39 -19.359 -13.188 1 92.94 98 LEU A CA 1
ATOM 767 C C . LEU A 1 98 ? -1.565 -20.844 -13.469 1 92.94 98 LEU A C 1
ATOM 769 O O . LEU A 1 98 ? -0.838 -21.688 -12.922 1 92.94 98 LEU A O 1
ATOM 773 N N . GLU A 1 99 ? -2.49 -21.141 -14.344 1 94 99 GLU A N 1
ATOM 774 C CA . GLU A 1 99 ? -2.703 -22.547 -14.734 1 94 99 GLU A CA 1
ATOM 775 C C . GLU A 1 99 ? -1.483 -23.109 -15.453 1 94 99 GLU A C 1
ATOM 777 O O . GLU A 1 99 ? -1.105 -24.266 -15.234 1 94 99 GLU A O 1
ATOM 782 N N . MET A 1 100 ? -0.936 -22.281 -16.312 1 95.88 100 MET A N 1
ATOM 783 C CA . MET A 1 100 ? 0.281 -22.672 -17 1 95.88 100 MET A CA 1
ATOM 784 C C . MET A 1 100 ? 1.364 -23.094 -16.016 1 95.88 100 MET A C 1
ATOM 786 O O . MET A 1 100 ? 1.97 -24.156 -16.172 1 95.88 100 MET A O 1
ATOM 790 N N . ALA A 1 101 ? 1.558 -22.297 -15.023 1 95.25 101 ALA A N 1
ATOM 791 C CA . ALA A 1 101 ? 2.551 -22.594 -13.992 1 95.25 101 ALA A CA 1
ATOM 792 C C . ALA A 1 101 ? 2.162 -23.844 -13.195 1 95.25 101 ALA A C 1
ATOM 794 O O . ALA A 1 101 ? 3.006 -24.688 -12.914 1 95.25 101 ALA A O 1
ATOM 795 N N . TYR A 1 102 ? 0.946 -24 -12.867 1 97.06 102 TYR A N 1
ATOM 796 C CA . TYR A 1 102 ? 0.452 -25.125 -12.078 1 97.06 102 TYR A CA 1
ATOM 797 C C . TYR A 1 102 ? 0.678 -26.453 -12.812 1 97.06 102 TYR A C 1
ATOM 799 O O . TYR A 1 102 ? 1.229 -27.391 -12.242 1 97.06 102 TYR A O 1
ATOM 807 N N . TYR A 1 103 ? 0.381 -26.484 -14.109 1 96.38 103 TYR A N 1
ATOM 808 C CA . TYR A 1 103 ? 0.42 -27.719 -14.875 1 96.38 103 TYR A CA 1
ATOM 809 C C . TYR A 1 103 ? 1.842 -28.047 -15.32 1 96.38 103 TYR A C 1
ATOM 811 O O . TYR A 1 103 ? 2.102 -29.125 -15.867 1 96.38 103 TYR A O 1
ATOM 819 N N . SER A 1 104 ? 2.725 -27.125 -15.109 1 96.75 104 SER A N 1
ATOM 820 C CA . SER A 1 104 ? 4.121 -27.453 -15.391 1 96.75 104 SER A CA 1
ATOM 821 C C . SER A 1 104 ? 4.621 -28.562 -14.461 1 96.75 104 SER A C 1
ATOM 823 O O . SER A 1 104 ? 5.559 -29.281 -14.805 1 96.75 104 SER A O 1
ATOM 825 N N . TYR A 1 105 ? 3.967 -28.688 -13.352 1 96.12 105 TYR A N 1
ATOM 826 C CA . TYR A 1 105 ? 4.363 -29.719 -12.398 1 96.12 105 TYR A CA 1
ATOM 827 C C . TYR A 1 105 ? 3.213 -30.688 -12.125 1 96.12 105 TYR A C 1
ATOM 829 O O . TYR A 1 105 ? 3.391 -31.906 -12.164 1 96.12 105 TYR A O 1
ATOM 837 N N . PHE A 1 106 ? 2.061 -30.203 -11.836 1 95.5 106 PHE A N 1
ATOM 838 C CA . PHE A 1 106 ? 0.927 -31.016 -11.422 1 95.5 106 PHE A CA 1
ATOM 839 C C . PHE A 1 106 ? 0.154 -31.531 -12.633 1 95.5 106 PHE A C 1
ATOM 841 O O . PHE A 1 106 ? -0.702 -30.828 -13.172 1 95.5 106 PHE A O 1
ATOM 848 N N . THR A 1 107 ? 0.352 -32.75 -12.984 1 90.19 107 THR A N 1
ATOM 849 C CA . THR A 1 107 ? -0.305 -33.344 -14.141 1 90.19 107 THR A CA 1
ATOM 850 C C . THR A 1 107 ? -1.136 -34.562 -13.727 1 90.19 107 THR A C 1
ATOM 852 O O . THR A 1 107 ? -2.213 -34.812 -14.281 1 90.19 107 THR A O 1
ATOM 855 N N . SER A 1 108 ? -0.627 -35.312 -12.828 1 87.44 108 SER A N 1
ATOM 856 C CA . SER A 1 108 ? -1.26 -36.594 -12.469 1 87.44 108 SER A CA 1
ATOM 857 C C . SER A 1 108 ? -1.912 -36.5 -11.086 1 87.44 108 SER A C 1
ATOM 859 O O . SER A 1 108 ? -2.721 -37.375 -10.727 1 87.44 108 SER A O 1
ATOM 861 N N . HIS A 1 109 ? -1.497 -35.594 -10.359 1 88.75 109 HIS A N 1
ATOM 862 C CA . HIS A 1 109 ? -2.045 -35.406 -9.016 1 88.75 109 HIS A CA 1
ATOM 863 C C . HIS A 1 109 ? -2.145 -33.906 -8.68 1 88.75 109 HIS A C 1
ATOM 865 O O . HIS A 1 109 ? -1.54 -33.094 -9.359 1 88.75 109 HIS A O 1
ATOM 871 N N . ASN A 1 110 ? -2.9 -33.688 -7.699 1 92.62 110 ASN A N 1
ATOM 872 C CA . ASN A 1 110 ? -3.109 -32.281 -7.297 1 92.62 110 ASN A CA 1
ATOM 873 C C . ASN A 1 110 ? -2.252 -31.922 -6.086 1 92.62 110 ASN A C 1
ATOM 875 O O . ASN A 1 110 ? -1.817 -32.812 -5.34 1 92.62 110 ASN A O 1
ATOM 879 N N . GLY A 1 111 ? -1.949 -30.734 -5.938 1 96.69 111 GLY A N 1
ATOM 880 C CA . GLY A 1 111 ? -1.234 -30.141 -4.82 1 96.69 111 GLY A CA 1
ATOM 881 C C . GLY A 1 111 ? -1.279 -28.625 -4.828 1 96.69 111 GLY A C 1
ATOM 882 O O . GLY A 1 111 ? -2.213 -28.031 -5.367 1 96.69 111 GLY A O 1
ATOM 883 N N . ILE A 1 112 ? -0.364 -28.016 -4.113 1 97.44 112 ILE A N 1
ATOM 884 C CA . ILE A 1 112 ? -0.357 -26.562 -4.004 1 97.44 112 ILE A CA 1
ATOM 885 C C . ILE A 1 112 ? 0.88 -26 -4.699 1 97.44 112 ILE A C 1
ATOM 887 O O . ILE A 1 112 ? 1.995 -26.469 -4.48 1 97.44 112 ILE A O 1
ATOM 891 N N . LEU A 1 113 ? 0.667 -25.109 -5.57 1 98.19 113 LEU A N 1
ATOM 892 C CA . LEU A 1 113 ? 1.75 -24.312 -6.113 1 98.19 113 LEU A CA 1
ATOM 893 C C . LEU A 1 113 ? 1.797 -22.938 -5.441 1 98.19 113 LEU A C 1
ATOM 895 O O . LEU A 1 113 ? 0.801 -22.203 -5.434 1 98.19 113 LEU A O 1
ATOM 899 N N . GLY A 1 114 ? 2.891 -22.656 -4.832 1 97.75 114 GLY A N 1
ATOM 900 C CA . GLY A 1 114 ? 3.1 -21.344 -4.23 1 97.75 114 GLY A CA 1
ATOM 901 C C . GLY A 1 114 ? 4.062 -20.469 -5.012 1 97.75 114 GLY A C 1
ATOM 902 O O . GLY A 1 114 ? 5.207 -20.859 -5.25 1 97.75 114 GLY A O 1
ATOM 903 N N . ILE A 1 115 ? 3.617 -19.375 -5.465 1 95.69 115 ILE A N 1
ATOM 904 C CA . ILE A 1 115 ? 4.449 -18.406 -6.18 1 95.69 115 ILE A CA 1
ATOM 905 C C . ILE A 1 115 ? 4.809 -17.25 -5.254 1 95.69 115 ILE A C 1
ATOM 907 O O . ILE A 1 115 ? 3.947 -16.453 -4.879 1 95.69 115 ILE A O 1
ATOM 911 N N . ILE A 1 116 ? 6.031 -17.156 -4.871 1 96.69 116 ILE A N 1
ATOM 912 C CA . ILE A 1 116 ? 6.52 -16.109 -3.977 1 96.69 116 ILE A CA 1
ATOM 913 C C . ILE A 1 116 ? 7.637 -15.336 -4.656 1 96.69 116 ILE A C 1
ATOM 915 O O . ILE A 1 116 ? 8.805 -15.734 -4.609 1 96.69 116 ILE A O 1
ATOM 919 N N . GLY A 1 117 ? 7.383 -14.234 -5.297 1 94.12 117 GLY A N 1
ATOM 920 C CA . GLY A 1 117 ? 8.305 -13.328 -5.961 1 94.12 117 GLY A CA 1
ATOM 921 C C . GLY A 1 117 ? 8.117 -11.875 -5.551 1 94.12 117 GLY A C 1
ATOM 922 O O . GLY A 1 117 ? 8.125 -11.555 -4.359 1 94.12 117 GLY A O 1
ATOM 923 N N . THR A 1 118 ? 7.773 -11.047 -6.574 1 92.44 118 THR A N 1
ATOM 924 C CA . THR A 1 118 ? 7.41 -9.672 -6.242 1 92.44 118 THR A CA 1
ATOM 925 C C . THR A 1 118 ? 6.152 -9.641 -5.375 1 92.44 118 THR A C 1
ATOM 927 O O . THR A 1 118 ? 6.07 -8.867 -4.418 1 92.44 118 THR A O 1
ATOM 930 N N . GLY A 1 119 ? 5.25 -10.445 -5.734 1 93.94 119 GLY A N 1
ATOM 931 C CA . GLY A 1 119 ? 4.082 -10.742 -4.922 1 93.94 119 GLY A CA 1
ATOM 932 C C . GLY A 1 119 ? 4.008 -12.195 -4.492 1 93.94 119 GLY A C 1
ATOM 933 O O . GLY A 1 119 ? 4.992 -12.938 -4.605 1 93.94 119 GLY A O 1
ATOM 934 N N . SER A 1 120 ? 2.889 -12.555 -3.898 1 96.06 120 SER A N 1
ATOM 935 C CA . SER A 1 120 ? 2.713 -13.953 -3.512 1 96.06 120 SER A CA 1
ATOM 936 C C . SER A 1 120 ? 1.289 -14.422 -3.783 1 96.06 120 SER A C 1
ATOM 938 O O . SER A 1 120 ? 0.334 -13.664 -3.625 1 96.06 120 SER A O 1
ATOM 940 N N . SER A 1 121 ? 1.181 -15.648 -4.289 1 95.31 121 SER A N 1
ATOM 941 C CA . SER A 1 121 ? -0.094 -16.312 -4.551 1 95.31 121 SER A CA 1
ATOM 942 C C . SER A 1 121 ? 0.037 -17.828 -4.453 1 95.31 121 SER A C 1
ATOM 944 O O . SER A 1 121 ? 1.09 -18.391 -4.77 1 95.31 121 SER A O 1
ATOM 946 N N . PHE A 1 122 ? -0.997 -18.453 -4.023 1 97.31 122 PHE A N 1
ATOM 947 C CA . PHE A 1 122 ? -1.03 -19.906 -3.857 1 97.31 122 PHE A CA 1
ATOM 948 C C . PHE A 1 122 ? -2.232 -20.5 -4.578 1 97.31 122 PHE A C 1
ATOM 950 O O . PHE A 1 122 ? -3.354 -20.016 -4.445 1 97.31 122 PHE A O 1
ATOM 957 N N . ILE A 1 123 ? -1.945 -21.547 -5.359 1 96.5 123 ILE A N 1
ATOM 958 C CA . ILE A 1 123 ? -3.006 -22.031 -6.238 1 96.5 123 ILE A CA 1
ATOM 959 C C . ILE A 1 123 ? -3.123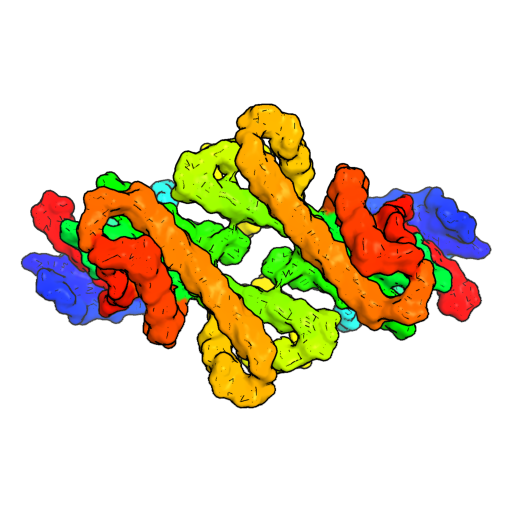 -23.547 -6.117 1 96.5 123 ILE A C 1
ATOM 961 O O . ILE A 1 123 ? -2.141 -24.234 -5.816 1 96.5 123 ILE A O 1
ATOM 965 N N . THR A 1 124 ? -4.258 -24.062 -6.242 1 96.62 124 THR A N 1
ATOM 966 C CA . THR A 1 124 ? -4.539 -25.469 -6.473 1 96.62 124 THR A CA 1
ATOM 967 C C . THR A 1 124 ? -5.699 -25.641 -7.453 1 96.62 124 THR A C 1
ATOM 969 O O . THR A 1 124 ? -6.422 -24.688 -7.734 1 96.62 124 THR A O 1
ATOM 972 N N . ILE A 1 125 ? -5.676 -26.594 -8.156 1 93 125 ILE A N 1
ATOM 973 C CA . ILE A 1 125 ? -6.789 -26.953 -9.031 1 93 125 ILE A CA 1
ATOM 974 C C . ILE A 1 125 ? -7.441 -28.234 -8.547 1 93 125 ILE A C 1
ATOM 976 O O . ILE A 1 125 ? -6.785 -29.281 -8.469 1 93 125 ILE A O 1
ATOM 980 N N . LYS A 1 126 ? -8.641 -28.125 -8.094 1 87.38 126 LYS A N 1
ATOM 981 C CA . LYS A 1 126 ? -9.438 -29.266 -7.656 1 87.38 126 LYS A CA 1
ATOM 982 C C . LYS A 1 126 ? -10.766 -29.328 -8.414 1 87.38 126 LYS A C 1
ATOM 984 O O . LYS A 1 126 ? -11.469 -28.328 -8.523 1 87.38 126 LYS A O 1
ATOM 989 N N . ASN A 1 127 ? -11.094 -30.547 -8.883 1 85.06 127 ASN A N 1
ATOM 990 C CA . ASN A 1 127 ? -12.32 -30.719 -9.656 1 85.06 127 ASN A CA 1
ATOM 991 C C . ASN A 1 127 ? -12.422 -29.703 -10.773 1 85.06 127 ASN A C 1
ATOM 993 O O . ASN A 1 127 ? -13.469 -29.062 -10.938 1 85.06 127 ASN A O 1
ATOM 997 N N . ASN A 1 128 ? -11.281 -29.406 -11.398 1 80.62 128 ASN A N 1
ATOM 998 C CA . ASN A 1 128 ? -11.156 -28.531 -12.562 1 80.62 128 ASN A CA 1
ATOM 999 C C . ASN A 1 128 ? -11.477 -27.078 -12.219 1 80.62 128 ASN A C 1
ATOM 1001 O O . ASN A 1 128 ? -11.875 -26.312 -13.086 1 80.62 128 ASN A O 1
ATOM 1005 N N . LYS A 1 129 ? -11.383 -26.875 -10.914 1 88.31 129 LYS A N 1
ATOM 1006 C CA . LYS A 1 129 ? -11.602 -25.5 -10.477 1 88.31 129 LYS A CA 1
ATOM 1007 C C . LYS A 1 129 ? -10.336 -24.906 -9.867 1 88.31 129 LYS A C 1
ATOM 1009 O O . LYS A 1 129 ? -9.727 -25.516 -8.984 1 88.31 129 LYS A O 1
ATOM 1014 N N . LEU A 1 130 ? -9.992 -23.781 -10.422 1 89.81 130 LEU A N 1
ATOM 1015 C CA . LEU A 1 130 ? -8.844 -23.047 -9.906 1 89.81 130 LEU A CA 1
ATOM 1016 C C . LEU A 1 130 ? -9.18 -22.391 -8.578 1 89.81 130 LEU A C 1
ATOM 1018 O O . LEU A 1 130 ? -10.188 -21.672 -8.469 1 89.81 130 LEU A O 1
ATOM 1022 N N . LYS A 1 131 ? -8.477 -22.734 -7.551 1 92.75 131 LYS A N 1
ATOM 1023 C CA . LYS A 1 131 ? -8.609 -22.109 -6.238 1 92.75 131 LYS A CA 1
ATOM 1024 C C . LYS A 1 131 ? -7.367 -21.297 -5.891 1 92.75 131 LYS A C 1
ATOM 1026 O O . LYS A 1 131 ? -6.242 -21.719 -6.188 1 92.75 131 LYS A O 1
ATOM 1031 N N . LEU A 1 132 ? -7.66 -20.203 -5.332 1 93.19 132 LEU A N 1
ATOM 1032 C CA . LEU A 1 132 ? -6.566 -19.281 -5.059 1 93.19 132 LEU A CA 1
ATOM 1033 C C . LEU A 1 132 ? -6.57 -18.844 -3.598 1 93.19 132 LEU A C 1
ATOM 1035 O O . LEU A 1 132 ? -7.637 -18.672 -3.002 1 93.19 132 LEU A O 1
ATOM 1039 N N . SER A 1 133 ? -5.418 -18.766 -2.986 1 95.38 133 SER A N 1
ATOM 1040 C CA . SER A 1 133 ? -5.137 -18 -1.771 1 95.38 133 SER A CA 1
ATOM 1041 C C . SER A 1 133 ? -4.062 -16.953 -2.012 1 95.38 133 SER A C 1
ATOM 1043 O O . SER A 1 133 ? -3.088 -17.188 -2.723 1 95.38 133 SER A O 1
ATOM 1045 N N . GLY A 1 134 ? -4.344 -15.82 -1.509 1 94.19 134 GLY A N 1
ATOM 1046 C CA . GLY A 1 134 ? -3.439 -14.727 -1.833 1 94.19 134 GLY A CA 1
ATOM 1047 C C . GLY A 1 134 ? -3.723 -14.102 -3.186 1 94.19 134 GLY A C 1
ATOM 1048 O O . GLY A 1 134 ? -4.824 -14.242 -3.725 1 94.19 134 GLY A O 1
ATOM 1049 N N . GLY A 1 135 ? -2.809 -13.352 -3.678 1 91.5 135 GLY A N 1
ATOM 1050 C CA . GLY A 1 135 ? -2.984 -12.703 -4.969 1 91.5 135 GLY A CA 1
ATOM 1051 C C . GLY A 1 135 ? -3.855 -11.461 -4.898 1 91.5 135 GLY A C 1
ATOM 1052 O O . GLY A 1 135 ? -4.418 -11.039 -5.906 1 91.5 135 GLY A O 1
ATOM 1053 N N . TRP A 1 136 ? -3.982 -10.969 -3.705 1 94.44 136 TRP A N 1
ATOM 1054 C CA . TRP A 1 136 ? -4.848 -9.812 -3.518 1 94.44 136 TRP A CA 1
ATOM 1055 C C . TRP A 1 136 ? -4.121 -8.523 -3.879 1 94.44 136 TRP A C 1
ATOM 1057 O O . TRP A 1 136 ? -4.738 -7.465 -3.988 1 94.44 136 TRP A O 1
ATOM 1067 N N . GLY A 1 137 ? -2.797 -8.641 -4.062 1 93.06 137 GLY A N 1
ATOM 1068 C CA . GLY A 1 137 ? -2.004 -7.469 -4.418 1 93.06 137 GLY A CA 1
ATOM 1069 C C . GLY A 1 137 ? -1.229 -6.895 -3.25 1 93.06 137 GLY A C 1
ATOM 1070 O O . GLY A 1 137 ? -1.466 -7.266 -2.098 1 93.06 137 GLY A O 1
ATOM 1071 N N . HIS A 1 138 ? -0.373 -5.934 -3.549 1 94.56 138 HIS A N 1
ATOM 1072 C CA . HIS A 1 138 ? 0.673 -5.492 -2.633 1 94.56 138 HIS A CA 1
ATOM 1073 C C . HIS A 1 138 ? 0.091 -4.684 -1.479 1 94.56 138 HIS A C 1
ATOM 1075 O O . HIS A 1 138 ? 0.669 -4.641 -0.391 1 94.56 138 HIS A O 1
ATOM 1081 N N . ILE A 1 139 ? -1.065 -4.066 -1.705 1 96.56 139 ILE A N 1
ATOM 1082 C CA . ILE A 1 139 ? -1.658 -3.246 -0.655 1 96.56 139 ILE A CA 1
ATOM 1083 C C . ILE A 1 139 ? -2.422 -4.133 0.325 1 96.56 139 ILE A C 1
ATOM 1085 O O . ILE A 1 139 ? -2.395 -3.9 1.535 1 96.56 139 ILE A O 1
ATOM 1089 N N . LEU A 1 140 ? -2.996 -5.262 -0.183 1 96.94 140 LEU A N 1
ATOM 1090 C CA . LEU A 1 140 ? -3.949 -6.031 0.61 1 96.94 140 LEU A CA 1
ATOM 1091 C C . LEU A 1 140 ? -3.279 -7.25 1.233 1 96.94 140 LEU A C 1
ATOM 1093 O O . LEU A 1 140 ? -3.412 -7.488 2.436 1 96.94 140 LEU A O 1
ATOM 1097 N N . GLN A 1 141 ? -2.557 -7.965 0.416 1 94.69 141 GLN A N 1
ATOM 1098 C CA . GLN A 1 141 ? -1.993 -9.188 0.975 1 94.69 141 GLN A CA 1
ATOM 1099 C C . GLN A 1 141 ? -0.907 -9.758 0.068 1 94.69 141 GLN A C 1
ATOM 1101 O O . GLN A 1 141 ? -1.198 -10.25 -1.025 1 94.69 141 GLN A O 1
ATOM 1106 N N . ASP A 1 142 ? 0.29 -9.781 0.499 1 95.5 142 ASP A N 1
ATOM 1107 C CA . ASP A 1 142 ? 1.43 -10.359 -0.209 1 95.5 142 ASP A CA 1
ATOM 1108 C C . ASP A 1 142 ? 2.467 -10.906 0.771 1 95.5 142 ASP A C 1
ATOM 1110 O O . ASP A 1 142 ? 3.652 -10.578 0.672 1 95.5 142 ASP A O 1
ATOM 1114 N N . TYR A 1 143 ? 1.988 -11.742 1.631 1 97.19 143 TYR A N 1
ATOM 1115 C CA . TYR A 1 143 ? 2.863 -12.234 2.689 1 97.19 143 TYR A CA 1
ATOM 1116 C C . TYR A 1 143 ? 4.09 -12.93 2.107 1 97.19 143 TYR A C 1
ATOM 1118 O O . TYR A 1 143 ? 3.984 -13.672 1.131 1 97.19 143 TYR A O 1
ATOM 1126 N N . GLY A 1 144 ? 5.199 -12.625 2.678 1 97.38 144 GLY A N 1
ATOM 1127 C CA . GLY A 1 144 ? 6.434 -13.328 2.359 1 97.38 144 GLY A CA 1
ATOM 1128 C C . GLY A 1 144 ? 7.039 -12.898 1.036 1 97.38 144 GLY A C 1
ATOM 1129 O O . GLY A 1 144 ? 8.125 -13.359 0.666 1 97.38 144 GLY A O 1
ATOM 1130 N N . SER A 1 145 ? 6.449 -12.047 0.256 1 97.5 145 SER A N 1
ATOM 1131 C CA . SER A 1 145 ? 6.949 -11.617 -1.044 1 97.5 145 SER A CA 1
ATOM 1132 C C . SER A 1 145 ? 8.125 -10.656 -0.893 1 97.5 145 SER A C 1
ATOM 1134 O O . SER A 1 145 ? 8.375 -10.141 0.197 1 97.5 145 SER A O 1
ATOM 1136 N N . GLY A 1 146 ? 8.781 -10.508 -1.982 1 96.94 146 GLY A N 1
ATOM 1137 C CA . GLY A 1 146 ? 9.875 -9.547 -1.981 1 96.94 146 GLY A CA 1
ATOM 1138 C C . GLY A 1 146 ? 9.406 -8.125 -1.731 1 96.94 146 GLY A C 1
ATOM 1139 O O . GLY A 1 146 ? 10.086 -7.359 -1.039 1 96.94 146 GLY A O 1
ATOM 1140 N N . TYR A 1 147 ? 8.289 -7.781 -2.293 1 97.5 147 TYR A N 1
ATOM 1141 C CA . TYR A 1 147 ? 7.746 -6.445 -2.076 1 97.5 147 TYR A CA 1
ATOM 1142 C C . TYR A 1 147 ? 7.41 -6.227 -0.606 1 97.5 147 TYR A C 1
ATOM 1144 O O . TYR A 1 147 ? 7.781 -5.207 -0.023 1 97.5 147 TYR A O 1
ATOM 1152 N N . LYS A 1 148 ? 6.73 -7.203 -0.017 1 98 148 LYS A N 1
ATOM 1153 C CA . LYS A 1 148 ? 6.297 -7.066 1.371 1 98 148 LYS A CA 1
ATOM 1154 C C . LYS A 1 148 ? 7.492 -6.973 2.314 1 98 148 LYS A C 1
ATOM 1156 O O . LYS A 1 148 ? 7.508 -6.141 3.223 1 98 148 LYS A O 1
ATOM 1161 N N . LEU A 1 149 ? 8.477 -7.766 2.133 1 97.75 149 LEU A N 1
ATOM 1162 C CA . LEU A 1 149 ? 9.695 -7.691 2.941 1 97.75 149 LEU A CA 1
ATOM 1163 C C . LEU A 1 149 ? 10.328 -6.309 2.842 1 97.75 149 LEU A C 1
ATOM 1165 O O . LEU A 1 149 ? 10.703 -5.719 3.857 1 97.75 149 LEU A O 1
ATOM 1169 N N . SER A 1 150 ? 10.406 -5.859 1.64 1 98.31 150 SER A N 1
ATOM 1170 C CA . SER A 1 150 ? 11.023 -4.559 1.392 1 98.31 150 SER A CA 1
ATOM 1171 C C . SER A 1 150 ? 10.25 -3.441 2.086 1 98.31 150 SER A C 1
ATOM 1173 O O . SER A 1 150 ? 10.844 -2.6 2.764 1 98.31 150 SER A O 1
ATOM 1175 N N . ILE A 1 151 ? 8.961 -3.457 1.932 1 98.44 151 ILE A N 1
ATOM 1176 C CA . ILE A 1 151 ? 8.117 -2.4 2.482 1 98.44 151 ILE A CA 1
ATOM 1177 C C . ILE A 1 151 ? 8.203 -2.418 4.008 1 98.44 151 ILE A C 1
ATOM 1179 O O . ILE A 1 151 ? 8.281 -1.364 4.645 1 98.44 151 ILE A O 1
ATOM 1183 N N . GLU A 1 152 ? 8.18 -3.627 4.613 1 98.19 152 GLU A N 1
ATOM 1184 C CA . GLU A 1 152 ? 8.273 -3.721 6.066 1 98.19 152 GLU A CA 1
ATOM 1185 C C . GLU A 1 152 ? 9.602 -3.164 6.578 1 98.19 152 GLU A C 1
ATOM 1187 O O . GLU A 1 152 ? 9.648 -2.527 7.633 1 98.19 152 GLU A O 1
ATOM 1192 N N . ILE A 1 153 ? 10.617 -3.385 5.867 1 98.19 153 ILE A N 1
ATOM 1193 C CA . ILE A 1 153 ? 11.93 -2.869 6.254 1 98.19 153 ILE A CA 1
ATOM 1194 C C . ILE A 1 153 ? 11.945 -1.35 6.102 1 98.19 153 ILE A C 1
ATOM 1196 O O . ILE A 1 153 ? 12.477 -0.64 6.961 1 98.19 153 ILE A O 1
ATOM 1200 N N . ILE A 1 154 ? 11.406 -0.867 5.031 1 98.5 154 ILE A N 1
ATOM 1201 C CA . ILE A 1 154 ? 11.344 0.574 4.812 1 98.5 154 ILE A CA 1
ATOM 1202 C C . ILE A 1 154 ? 10.531 1.231 5.922 1 98.5 154 ILE A C 1
ATOM 1204 O O . ILE A 1 154 ? 10.914 2.275 6.453 1 98.5 154 ILE A O 1
ATOM 1208 N N . ARG A 1 155 ? 9.422 0.604 6.293 1 98 155 ARG A N 1
ATOM 1209 C CA . ARG A 1 155 ? 8.594 1.121 7.375 1 98 155 ARG A CA 1
ATOM 1210 C C . ARG A 1 155 ? 9.383 1.191 8.68 1 98 155 ARG A C 1
ATOM 1212 O O . ARG A 1 155 ? 9.328 2.199 9.391 1 98 155 ARG A O 1
ATOM 1219 N N . GLU A 1 156 ? 10.078 0.104 8.984 1 97.38 156 GLU A N 1
ATOM 1220 C CA . GLU A 1 156 ? 10.922 0.099 10.172 1 97.38 156 GLU A CA 1
ATOM 1221 C C . GLU A 1 156 ? 11.992 1.184 10.102 1 97.38 156 GLU A C 1
ATOM 1223 O O . GLU A 1 156 ? 12.312 1.821 11.102 1 97.38 156 GLU A O 1
ATOM 1228 N N . THR A 1 157 ? 12.586 1.373 8.969 1 97.88 157 THR A N 1
ATOM 1229 C CA . THR A 1 157 ? 13.602 2.398 8.75 1 97.88 157 THR A CA 1
ATOM 1230 C C . THR A 1 157 ? 13.031 3.787 9.039 1 97.88 157 THR A C 1
ATOM 1232 O O . THR A 1 157 ? 13.703 4.625 9.641 1 97.88 157 THR A O 1
ATOM 1235 N N . ILE A 1 158 ? 11.805 4.008 8.602 1 97.31 158 ILE A N 1
ATOM 1236 C CA . ILE A 1 158 ? 11.133 5.281 8.836 1 97.31 158 ILE A CA 1
ATOM 1237 C C . ILE A 1 158 ? 10.961 5.5 10.344 1 97.31 158 ILE A C 1
ATOM 1239 O O . ILE A 1 158 ? 11.227 6.594 10.852 1 97.31 158 ILE A O 1
ATOM 1243 N N . GLU A 1 159 ? 10.562 4.422 11.039 1 95.19 159 GLU A N 1
ATOM 1244 C CA . GLU A 1 159 ? 10.422 4.508 12.484 1 95.19 159 GLU A CA 1
ATOM 1245 C C . GLU A 1 159 ? 11.734 4.902 13.148 1 95.19 159 GLU A C 1
ATOM 1247 O O . GLU A 1 159 ? 11.766 5.789 14 1 95.19 159 GLU A O 1
ATOM 1252 N N . GLU A 1 160 ? 12.773 4.281 12.742 1 94.69 160 GLU A N 1
ATOM 1253 C CA . GLU A 1 160 ? 14.094 4.578 13.289 1 94.69 160 GLU A CA 1
ATOM 1254 C C . GLU A 1 160 ? 14.539 5.992 12.922 1 94.69 160 GLU A C 1
ATOM 1256 O O . GLU A 1 160 ? 15.062 6.723 13.766 1 94.69 160 GLU A O 1
ATOM 1261 N N . TYR A 1 161 ? 14.305 6.34 11.734 1 95.38 161 TYR A N 1
ATOM 1262 C CA . TYR A 1 161 ? 14.68 7.645 11.203 1 95.38 161 TYR A CA 1
ATOM 1263 C C . TYR A 1 161 ? 14.008 8.766 11.992 1 95.38 161 TYR A C 1
ATOM 1265 O O . TYR A 1 161 ? 14.656 9.742 12.359 1 95.38 161 TYR A O 1
ATOM 1273 N N . GLU A 1 162 ? 12.727 8.586 12.258 1 91.81 162 GLU A N 1
ATOM 1274 C CA . GLU A 1 162 ? 11.969 9.609 12.969 1 91.81 162 GLU A CA 1
ATOM 1275 C C . GLU A 1 162 ? 12.406 9.695 14.43 1 91.81 162 GLU A C 1
ATOM 1277 O O . GLU A 1 162 ? 12.195 10.719 15.086 1 91.81 162 GLU A O 1
ATOM 1282 N N . LYS A 1 163 ? 13.086 8.648 14.914 1 89 163 LYS A N 1
ATOM 1283 C CA . LYS A 1 163 ? 13.617 8.641 16.281 1 89 163 LYS A CA 1
ATOM 1284 C C . LYS A 1 163 ? 15.055 9.141 16.312 1 89 163 LYS A C 1
ATOM 1286 O O . LYS A 1 163 ? 15.68 9.188 17.375 1 89 163 LYS A O 1
ATOM 1291 N N . GLY A 1 164 ? 15.656 9.383 15.188 1 90.81 164 GLY A N 1
ATOM 1292 C CA . GLY A 1 164 ? 17 9.938 15.109 1 90.81 164 GLY A CA 1
ATOM 1293 C C . GLY A 1 164 ? 18.062 8.891 14.867 1 90.81 164 GLY A C 1
ATOM 1294 O O . GLY A 1 164 ? 19.25 9.164 15.008 1 90.81 164 GLY A O 1
ATOM 1295 N N . ASN A 1 165 ? 17.656 7.684 14.625 1 93.88 165 ASN A N 1
ATOM 1296 C CA . ASN A 1 165 ? 18.578 6.621 14.242 1 93.88 165 ASN A CA 1
ATOM 1297 C C . ASN A 1 165 ? 18.656 6.473 12.719 1 93.88 165 ASN A C 1
ATOM 1299 O O . ASN A 1 165 ? 17.688 6.039 12.086 1 93.88 165 ASN A O 1
ATOM 1303 N N . TYR A 1 166 ? 19.844 6.652 12.18 1 95.5 166 TYR A N 1
ATOM 1304 C CA . TYR A 1 166 ? 19.938 6.805 10.727 1 95.5 166 TYR A CA 1
ATOM 1305 C C . TYR A 1 166 ? 20.688 5.633 10.102 1 95.5 166 TYR A C 1
ATOM 1307 O O . TYR A 1 166 ? 20.938 5.617 8.898 1 95.5 166 TYR A O 1
ATOM 1315 N N . GLU A 1 167 ? 21 4.621 10.828 1 95.5 167 GLU A N 1
ATOM 1316 C CA . GLU A 1 167 ? 21.781 3.498 10.336 1 95.5 167 GLU A CA 1
ATOM 1317 C C . GLU A 1 167 ? 21.094 2.814 9.156 1 95.5 167 GLU A C 1
ATOM 1319 O O . GLU A 1 167 ? 21.703 2.627 8.102 1 95.5 167 GLU A O 1
ATOM 1324 N N . LEU A 1 168 ? 19.844 2.516 9.289 1 96.5 168 LEU A N 1
ATOM 1325 C CA . LEU A 1 168 ? 19.125 1.816 8.234 1 96.5 168 LEU A CA 1
ATOM 1326 C C . LEU A 1 168 ? 18.844 2.748 7.055 1 96.5 168 LEU A C 1
ATOM 1328 O O . LEU A 1 168 ? 18.891 2.322 5.898 1 96.5 168 LEU A O 1
ATOM 1332 N N . SER A 1 169 ? 18.5 4 7.434 1 97.31 169 SER A N 1
ATOM 1333 C CA . SER A 1 169 ? 18.203 4.945 6.363 1 97.31 169 SER A CA 1
ATOM 1334 C C . SER A 1 169 ? 19.422 5.164 5.461 1 97.31 169 SER A C 1
ATOM 1336 O O . SER A 1 169 ? 19.266 5.355 4.254 1 97.31 169 SER A O 1
ATOM 1338 N N . GLU A 1 170 ? 20.609 5.125 5.988 1 96.56 170 GLU A N 1
ATOM 1339 C CA . GLU A 1 170 ? 21.812 5.266 5.184 1 96.56 170 GLU A CA 1
ATOM 1340 C C . GLU A 1 170 ? 22.016 4.062 4.266 1 96.56 170 GLU A C 1
ATOM 1342 O O . GLU A 1 170 ? 22.453 4.211 3.125 1 96.56 170 GLU A O 1
ATOM 1347 N N . LYS A 1 171 ? 21.688 2.908 4.746 1 95.88 171 LYS A N 1
ATOM 1348 C CA . LYS A 1 171 ? 21.781 1.707 3.92 1 95.88 171 LYS A CA 1
ATOM 1349 C C . LYS A 1 171 ? 20.797 1.773 2.752 1 95.88 171 LYS A C 1
ATOM 1351 O O . LYS A 1 171 ? 21.125 1.378 1.633 1 95.88 171 LYS A O 1
ATOM 1356 N N . ILE A 1 172 ? 19.625 2.23 3.021 1 97.5 172 ILE A N 1
ATOM 1357 C CA . ILE A 1 172 ? 18.594 2.33 1.994 1 97.5 172 ILE A CA 1
ATOM 1358 C C . ILE A 1 172 ? 18.984 3.393 0.97 1 97.5 172 ILE A C 1
ATOM 1360 O O . ILE A 1 172 ? 18.812 3.193 -0.235 1 97.5 172 ILE A O 1
ATOM 1364 N N . LYS A 1 173 ? 19.5 4.52 1.462 1 97.25 173 LYS A N 1
ATOM 1365 C CA . LYS A 1 173 ? 19.969 5.578 0.571 1 97.25 173 LYS A CA 1
ATOM 1366 C C . LYS A 1 173 ? 21.031 5.055 -0.396 1 97.25 173 LYS A C 1
ATOM 1368 O O . LYS A 1 173 ? 20.969 5.336 -1.596 1 97.25 173 LYS A O 1
ATOM 1373 N N . SER A 1 174 ? 21.953 4.324 0.17 1 96.12 174 SER A N 1
ATOM 1374 C CA . SER A 1 174 ? 23.031 3.766 -0.643 1 96.12 174 SER A CA 1
ATOM 1375 C C . SER A 1 174 ? 22.5 2.76 -1.657 1 96.12 174 SER A C 1
ATOM 1377 O O . SER A 1 174 ? 22.891 2.775 -2.824 1 96.12 174 SER A O 1
ATOM 1379 N N . PHE A 1 175 ? 21.594 1.949 -1.289 1 97.19 175 PHE A N 1
ATOM 1380 C CA . PHE A 1 175 ? 21.062 0.904 -2.154 1 97.19 175 PHE A CA 1
ATOM 1381 C C . PHE A 1 175 ? 20.312 1.51 -3.342 1 97.19 175 PHE A C 1
ATOM 1383 O O . PHE A 1 175 ? 20.531 1.104 -4.488 1 97.19 175 PHE A O 1
ATOM 1390 N N . TYR A 1 176 ? 19.484 2.496 -3.035 1 97.88 176 TYR A N 1
ATOM 1391 C CA . TYR A 1 176 ? 18.656 3.088 -4.082 1 97.88 176 TYR A CA 1
ATOM 1392 C C . TYR A 1 176 ? 19.328 4.312 -4.684 1 97.88 176 TYR A C 1
ATOM 1394 O O . TYR A 1 176 ? 18.75 5.008 -5.516 1 97.88 176 TYR A O 1
ATOM 1402 N N . ARG A 1 177 ? 20.547 4.707 -4.223 1 97.12 177 ARG A N 1
ATOM 1403 C CA . ARG A 1 177 ? 21.312 5.855 -4.695 1 97.12 177 ARG A CA 1
ATOM 1404 C C . ARG A 1 177 ? 20.516 7.145 -4.547 1 97.12 177 ARG A C 1
ATOM 1406 O O . ARG A 1 177 ? 20.391 7.914 -5.504 1 97.12 177 ARG A O 1
ATOM 1413 N N . LEU A 1 178 ? 19.984 7.316 -3.318 1 96.75 178 LEU A N 1
ATOM 1414 C CA . LEU A 1 178 ? 19.219 8.516 -3.002 1 96.75 178 LEU A CA 1
ATOM 1415 C C . LEU A 1 178 ? 20.109 9.578 -2.371 1 96.75 178 LEU A C 1
ATOM 1417 O O . LEU A 1 178 ? 21.016 9.258 -1.588 1 96.75 178 LEU A O 1
ATOM 1421 N N . ASN A 1 179 ? 19.859 10.812 -2.654 1 94.44 179 ASN A N 1
ATOM 1422 C CA . ASN A 1 179 ? 20.562 11.914 -1.995 1 94.44 179 ASN A CA 1
ATOM 1423 C C . ASN A 1 179 ? 20 12.172 -0.598 1 94.44 179 ASN A C 1
ATOM 1425 O O . ASN A 1 179 ? 20.75 12.484 0.327 1 94.44 179 ASN A O 1
ATOM 1429 N N . ASP A 1 180 ? 18.719 12.055 -0.449 1 94.38 180 ASP A N 1
ATOM 1430 C CA . ASP A 1 180 ? 18 12.203 0.812 1 94.38 180 ASP A CA 1
ATOM 1431 C C . ASP A 1 180 ? 17.062 11.016 1.055 1 94.38 180 ASP A C 1
ATOM 1433 O O . ASP A 1 180 ? 16.422 10.523 0.125 1 94.38 180 ASP A O 1
ATOM 1437 N N . PHE A 1 181 ? 17.047 10.602 2.34 1 96 181 PHE A N 1
ATOM 1438 C CA . PHE A 1 181 ? 16.219 9.445 2.66 1 96 181 PHE A CA 1
ATOM 1439 C C . PHE A 1 181 ? 14.758 9.727 2.355 1 96 181 PHE A C 1
ATOM 1441 O O . PHE A 1 181 ? 14.008 8.82 2.002 1 96 181 PHE A O 1
ATOM 1448 N N . LEU A 1 182 ? 14.312 10.914 2.398 1 91.88 182 LEU A N 1
ATOM 1449 C CA . LEU A 1 182 ? 12.93 11.305 2.146 1 91.88 182 LEU A CA 1
ATOM 1450 C C . LEU A 1 182 ? 12.516 10.93 0.729 1 91.88 182 LEU A C 1
ATOM 1452 O O . LEU A 1 182 ? 11.328 10.734 0.459 1 91.88 182 LEU A O 1
ATOM 1456 N N . ASP A 1 183 ? 13.492 10.773 -0.118 1 94.12 183 ASP A N 1
ATOM 1457 C CA . ASP A 1 183 ? 13.219 10.453 -1.517 1 94.12 183 ASP A CA 1
ATOM 1458 C C . ASP A 1 183 ? 12.773 9 -1.671 1 94.12 183 ASP A C 1
ATOM 1460 O O . ASP A 1 183 ? 12.367 8.586 -2.756 1 94.12 183 ASP A O 1
ATOM 1464 N N . ILE A 1 184 ? 12.766 8.25 -0.586 1 97.38 184 ILE A N 1
ATOM 1465 C CA . ILE A 1 184 ? 12.289 6.871 -0.613 1 97.38 184 ILE A CA 1
ATOM 1466 C C . ILE A 1 184 ? 10.82 6.84 -1.043 1 97.38 184 ILE A C 1
ATOM 1468 O O . ILE A 1 184 ? 10.367 5.867 -1.651 1 97.38 184 ILE A O 1
ATOM 1472 N N . LYS A 1 185 ? 10.109 7.91 -0.838 1 95 185 LYS A N 1
ATOM 1473 C CA . LYS A 1 185 ? 8.711 8.016 -1.268 1 95 185 LYS A CA 1
ATOM 1474 C C . LYS A 1 185 ? 8.594 7.887 -2.783 1 95 185 LYS A C 1
ATOM 1476 O O . LYS A 1 185 ? 7.641 7.289 -3.287 1 95 185 LYS A O 1
ATOM 1481 N N . ASN A 1 186 ? 9.594 8.445 -3.457 1 93.69 186 ASN A N 1
ATOM 1482 C CA . ASN A 1 186 ? 9.578 8.352 -4.914 1 93.69 186 ASN A CA 1
ATOM 1483 C C . ASN A 1 186 ? 9.734 6.914 -5.387 1 93.69 186 ASN A C 1
ATOM 1485 O O . ASN A 1 186 ? 9.094 6.504 -6.363 1 93.69 186 ASN A O 1
ATOM 1489 N N . ILE A 1 187 ? 10.523 6.188 -4.703 1 96.56 187 ILE A N 1
ATOM 1490 C CA . ILE A 1 187 ? 10.742 4.789 -5.059 1 96.56 187 ILE A CA 1
ATOM 1491 C C . ILE A 1 187 ? 9.461 3.996 -4.84 1 96.56 187 ILE A C 1
ATOM 1493 O O . ILE A 1 187 ? 9.016 3.26 -5.727 1 96.56 187 ILE A O 1
ATOM 1497 N N . VAL A 1 188 ? 8.781 4.199 -3.746 1 97.38 188 VAL A N 1
ATOM 1498 C CA . VAL A 1 188 ? 7.66 3.371 -3.324 1 97.38 188 VAL A CA 1
ATOM 1499 C C . VAL A 1 188 ? 6.414 3.742 -4.125 1 97.38 188 VAL A C 1
ATOM 1501 O O . VAL A 1 188 ? 5.625 2.869 -4.496 1 97.38 188 VAL A O 1
ATOM 1504 N N . TYR A 1 189 ? 6.266 5.02 -4.449 1 94.25 189 TYR A N 1
ATOM 1505 C CA . TYR A 1 189 ? 4.988 5.453 -5.008 1 94.25 189 TYR A CA 1
ATOM 1506 C C . TYR A 1 189 ? 5.094 5.68 -6.508 1 94.25 189 TYR A C 1
ATOM 1508 O O . TYR A 1 189 ? 4.082 5.742 -7.207 1 94.25 189 TYR A O 1
ATOM 1516 N N . LYS A 1 190 ? 6.281 5.812 -7.07 1 92.31 190 LYS A N 1
ATOM 1517 C CA . LYS A 1 190 ? 6.402 6.137 -8.484 1 92.31 190 LYS A CA 1
ATOM 1518 C C . LYS A 1 190 ? 7.02 4.98 -9.266 1 92.31 190 LYS A C 1
ATOM 1520 O O . LYS A 1 190 ? 6.676 4.754 -10.43 1 92.31 190 LYS A O 1
ATOM 1525 N N . GLU A 1 191 ? 7.918 4.266 -8.648 1 93.69 191 GLU A N 1
ATOM 1526 C CA . GLU A 1 191 ? 8.594 3.178 -9.352 1 93.69 191 GLU A CA 1
ATOM 1527 C C . GLU A 1 191 ? 7.734 1.916 -9.367 1 93.69 191 GLU A C 1
ATOM 1529 O O . GLU A 1 191 ? 6.75 1.817 -8.633 1 93.69 191 GLU A O 1
ATOM 1534 N N . ASP A 1 192 ? 8.117 0.979 -10.242 1 91.12 192 ASP A N 1
ATOM 1535 C CA . ASP A 1 192 ? 7.457 -0.323 -10.312 1 91.12 192 ASP A CA 1
ATOM 1536 C C . ASP A 1 192 ? 7.676 -1.122 -9.031 1 91.12 192 ASP A C 1
ATOM 1538 O O . ASP A 1 192 ? 8.711 -0.983 -8.375 1 91.12 192 ASP A O 1
ATOM 1542 N N . LYS A 1 193 ? 6.73 -1.995 -8.734 1 93.38 193 LYS A N 1
ATOM 1543 C CA . LYS A 1 193 ? 6.816 -2.844 -7.547 1 93.38 193 LYS A CA 1
ATOM 1544 C C . LYS A 1 193 ? 8.094 -3.682 -7.562 1 93.38 193 LYS A C 1
ATOM 1546 O O . LYS A 1 193 ? 8.672 -3.961 -6.508 1 93.38 193 LYS A O 1
ATOM 1551 N N . LYS A 1 194 ? 8.5 -4.051 -8.742 1 90.94 194 LYS A N 1
ATOM 1552 C CA . LYS A 1 194 ? 9.711 -4.859 -8.875 1 90.94 194 LYS A CA 1
ATOM 1553 C C . LYS A 1 194 ? 10.93 -4.105 -8.359 1 90.94 194 LYS A C 1
ATOM 1555 O O . LYS A 1 194 ? 11.828 -4.703 -7.762 1 90.94 194 LYS A O 1
ATOM 1560 N N . GLU A 1 195 ? 10.945 -2.811 -8.641 1 95.19 195 GLU A N 1
ATOM 1561 C CA . GLU A 1 195 ? 12.055 -1.99 -8.172 1 95.19 195 GLU A CA 1
ATOM 1562 C C . GLU A 1 195 ? 12.117 -1.959 -6.648 1 95.19 195 GLU A C 1
ATOM 1564 O O . GLU A 1 195 ? 13.195 -2.068 -6.062 1 95.19 195 GLU A O 1
ATOM 1569 N N . VAL A 1 196 ? 10.969 -1.828 -6.027 1 97.25 196 VAL A N 1
ATOM 1570 C CA . VAL A 1 196 ? 10.898 -1.83 -4.57 1 97.25 196 VAL A CA 1
ATOM 1571 C C . VAL A 1 196 ? 11.32 -3.197 -4.031 1 97.25 196 VAL A C 1
ATOM 1573 O O . VAL A 1 196 ? 12.094 -3.283 -3.078 1 97.25 196 VAL A O 1
ATOM 1576 N N . ALA A 1 197 ? 10.891 -4.23 -4.691 1 96.25 197 ALA A N 1
ATOM 1577 C CA . ALA A 1 197 ? 11.094 -5.602 -4.238 1 96.25 197 ALA A CA 1
ATOM 1578 C C . ALA A 1 197 ? 12.57 -5.98 -4.285 1 96.25 197 ALA A C 1
ATOM 1580 O O . ALA A 1 197 ? 13.008 -6.902 -3.59 1 96.25 197 ALA A O 1
ATOM 1581 N N . LYS A 1 198 ? 13.359 -5.32 -5.059 1 95.06 198 LYS A N 1
ATOM 1582 C CA . LYS A 1 198 ? 14.781 -5.609 -5.188 1 95.06 198 LYS A CA 1
ATOM 1583 C C . LYS A 1 198 ? 15.492 -5.48 -3.842 1 95.06 198 LYS A C 1
ATOM 1585 O O . LYS A 1 198 ? 16.484 -6.164 -3.59 1 95.06 198 LYS A O 1
ATOM 1590 N N . LEU A 1 199 ? 14.977 -4.637 -2.996 1 97.06 199 LEU A N 1
ATOM 1591 C CA . LEU A 1 199 ? 15.586 -4.418 -1.69 1 97.06 199 LEU A CA 1
ATOM 1592 C C . LEU A 1 199 ? 15.633 -5.711 -0.884 1 97.06 199 LEU A C 1
ATOM 1594 O O . LEU A 1 199 ? 16.547 -5.914 -0.079 1 97.06 199 LEU A O 1
ATOM 1598 N N . SER A 1 200 ? 14.672 -6.574 -1.09 1 95.75 200 SER A N 1
ATOM 1599 C CA . SER A 1 200 ? 14.562 -7.809 -0.317 1 95.75 200 SER A CA 1
ATOM 1600 C C . SER A 1 200 ? 15.82 -8.656 -0.44 1 95.75 200 SER A C 1
ATOM 1602 O O . SER A 1 200 ? 16.188 -9.375 0.491 1 95.75 200 SER A O 1
ATOM 1604 N N . ARG A 1 201 ? 16.516 -8.578 -1.507 1 91.06 201 ARG A N 1
ATOM 1605 C CA . ARG A 1 201 ? 17.75 -9.344 -1.695 1 91.06 201 ARG A CA 1
ATOM 1606 C C . ARG A 1 201 ? 18.891 -8.766 -0.865 1 91.06 201 ARG A C 1
ATOM 1608 O O . ARG A 1 201 ? 19.719 -9.508 -0.331 1 91.06 201 ARG A O 1
ATOM 1615 N N . GLU A 1 202 ? 18.859 -7.5 -0.771 1 93.12 202 GLU A N 1
ATOM 1616 C CA . GLU A 1 202 ? 19.922 -6.793 -0.066 1 93.12 202 GLU A CA 1
ATOM 1617 C C . GLU A 1 202 ? 19.797 -6.949 1.445 1 93.12 202 GLU A C 1
ATOM 1619 O O . GLU A 1 202 ? 20.781 -6.977 2.166 1 93.12 202 GLU A O 1
ATOM 1624 N N . ILE A 1 203 ? 18.594 -7.086 1.925 1 94.38 203 ILE A N 1
ATOM 1625 C CA . ILE A 1 203 ? 18.312 -7.125 3.357 1 94.38 203 ILE A CA 1
ATOM 1626 C C . ILE A 1 203 ? 19.031 -8.32 3.986 1 94.38 203 ILE A C 1
ATOM 1628 O O . ILE A 1 203 ? 19.5 -8.242 5.121 1 94.38 203 ILE A O 1
ATOM 1632 N N . PHE A 1 204 ? 19.078 -9.43 3.289 1 91.62 204 PHE A N 1
ATOM 1633 C CA . PHE A 1 204 ? 19.734 -10.625 3.811 1 91.62 204 PHE A CA 1
ATOM 1634 C C . PHE A 1 204 ? 21.234 -10.414 3.967 1 91.62 204 PHE A C 1
ATOM 1636 O O . PHE A 1 204 ? 21.859 -10.984 4.859 1 91.62 204 PHE A O 1
ATOM 1643 N N . ASN A 1 205 ? 21.797 -9.523 3.129 1 91.75 205 ASN A N 1
ATOM 1644 C CA . ASN A 1 205 ? 23.203 -9.148 3.275 1 91.75 205 ASN A CA 1
ATOM 1645 C C . ASN A 1 205 ? 23.422 -8.297 4.52 1 91.75 205 ASN A C 1
ATOM 1647 O O . ASN A 1 205 ? 24.5 -8.352 5.129 1 91.75 205 ASN A O 1
ATOM 1651 N N . TRP A 1 206 ? 22.438 -7.535 4.918 1 93.44 206 TRP A N 1
ATOM 1652 C CA . TRP A 1 206 ? 22.547 -6.664 6.086 1 93.44 206 TRP A CA 1
ATOM 1653 C C . TRP A 1 206 ? 22.641 -7.484 7.367 1 93.44 206 TRP A C 1
ATOM 1655 O O . TRP A 1 206 ? 23.25 -7.047 8.344 1 93.44 206 TRP A O 1
ATOM 1665 N N . LEU A 1 207 ? 22.125 -8.695 7.336 1 91.12 207 LEU A N 1
ATOM 1666 C CA . LEU A 1 207 ? 22.109 -9.555 8.516 1 91.12 207 LEU A CA 1
ATOM 1667 C C . LEU A 1 207 ? 23.516 -10.031 8.859 1 91.12 207 LEU A C 1
ATOM 1669 O O . LEU A 1 207 ? 23.797 -10.367 10.008 1 91.12 207 LEU A O 1
ATOM 1673 N N . ILE A 1 208 ? 24.391 -10.008 7.867 1 89.88 208 ILE A N 1
ATOM 1674 C CA . ILE A 1 208 ? 25.75 -10.508 8.102 1 89.88 208 ILE A CA 1
ATOM 1675 C C . ILE A 1 208 ? 26.75 -9.352 8.062 1 89.88 208 ILE A C 1
ATOM 1677 O O . ILE A 1 208 ? 27.953 -9.57 8.109 1 89.88 208 ILE A O 1
ATOM 1681 N N . ASP A 1 209 ? 26.234 -8.18 7.848 1 89.94 209 ASP A N 1
ATOM 1682 C CA . ASP A 1 209 ? 27.094 -6.992 7.793 1 89.94 209 ASP A CA 1
ATOM 1683 C C . ASP A 1 209 ? 27.547 -6.586 9.188 1 89.94 209 ASP A C 1
ATOM 1685 O O . ASP A 1 209 ? 26.75 -6.176 10.023 1 89.94 209 ASP A O 1
ATOM 1689 N N . ASP A 1 210 ? 28.797 -6.469 9.422 1 87.62 210 ASP A N 1
ATOM 1690 C CA . ASP A 1 210 ? 29.359 -6.172 10.734 1 87.62 210 ASP A CA 1
ATOM 1691 C C . ASP A 1 210 ? 29.188 -4.699 11.086 1 87.62 210 ASP A C 1
ATOM 1693 O O . ASP A 1 210 ? 29.312 -4.316 12.258 1 87.62 210 ASP A O 1
ATOM 1697 N N . LYS A 1 211 ? 28.844 -3.842 10.18 1 89.88 211 LYS A N 1
ATOM 1698 C CA . LYS A 1 211 ? 28.703 -2.408 10.43 1 89.88 211 LYS A CA 1
ATOM 1699 C C . LYS A 1 211 ? 27.328 -2.072 10.984 1 89.88 211 LYS A C 1
ATOM 1701 O O . LYS A 1 211 ? 27.109 -0.982 11.516 1 89.88 211 LYS A O 1
ATOM 1706 N N . LEU A 1 212 ? 26.453 -3.037 10.844 1 93.06 212 LEU A N 1
ATOM 1707 C CA . LEU A 1 212 ? 25.109 -2.822 11.375 1 93.06 212 LEU A CA 1
ATOM 1708 C C . LEU A 1 212 ? 25.016 -3.283 12.82 1 93.06 212 LEU A C 1
ATOM 1710 O O . LEU A 1 212 ? 25.531 -4.348 13.18 1 93.06 212 LEU A O 1
ATOM 1714 N N . SER A 1 213 ? 24.375 -2.492 13.617 1 94.5 213 SER A N 1
ATOM 1715 C CA . SER A 1 213 ? 24.281 -2.797 15.039 1 94.5 213 SER A CA 1
ATOM 1716 C C . SER A 1 213 ? 23.5 -4.09 15.273 1 94.5 213 SER A C 1
ATOM 1718 O O . SER A 1 213 ? 22.625 -4.445 14.484 1 94.5 213 SER A O 1
ATOM 1720 N N . LYS A 1 214 ? 23.766 -4.754 16.359 1 94.06 214 LYS A N 1
ATOM 1721 C CA . LYS A 1 214 ? 23.094 -6 16.719 1 94.06 214 LYS A CA 1
ATOM 1722 C C . LYS A 1 214 ? 21.594 -5.789 16.906 1 94.06 214 LYS A C 1
ATOM 1724 O O . LYS A 1 214 ? 20.797 -6.645 16.516 1 94.06 214 LYS A O 1
ATOM 1729 N N . ASN A 1 215 ? 21.219 -4.723 17.469 1 94.38 215 ASN A N 1
ATOM 1730 C CA . ASN A 1 215 ? 19.812 -4.402 17.672 1 94.38 215 ASN A CA 1
ATOM 1731 C C . ASN A 1 215 ? 19.062 -4.305 16.359 1 94.38 215 ASN A C 1
ATOM 1733 O O . ASN A 1 215 ? 17.953 -4.828 16.234 1 94.38 215 ASN A O 1
ATOM 1737 N N . LEU A 1 216 ? 19.656 -3.695 15.43 1 93.94 216 LEU A N 1
ATOM 1738 C CA . LEU A 1 216 ? 19 -3.525 14.133 1 93.94 216 LEU A CA 1
ATOM 1739 C C . LEU A 1 216 ? 18.938 -4.848 13.375 1 93.94 216 LEU A C 1
ATOM 1741 O O . LEU A 1 216 ? 17.953 -5.129 12.688 1 93.94 216 LEU A O 1
ATOM 1745 N N . LYS A 1 217 ? 20.016 -5.656 13.531 1 95.19 217 LYS A N 1
ATOM 1746 C CA . LYS A 1 217 ? 19.984 -6.992 12.945 1 95.19 217 LYS A CA 1
ATOM 1747 C C . LYS A 1 217 ? 18.828 -7.82 13.523 1 95.19 217 LYS A C 1
ATOM 1749 O O . LYS A 1 217 ? 18.156 -8.539 12.797 1 95.19 217 LYS A O 1
ATOM 1754 N N . ASN A 1 218 ? 18.625 -7.637 14.781 1 96.56 218 ASN A N 1
ATOM 1755 C CA . ASN A 1 218 ? 17.531 -8.344 15.438 1 96.56 218 ASN A CA 1
ATOM 1756 C C . ASN A 1 218 ? 16.172 -7.879 14.914 1 96.56 218 ASN A C 1
ATOM 1758 O O . ASN A 1 218 ? 15.258 -8.688 14.734 1 96.56 218 ASN A O 1
ATOM 1762 N N . ILE A 1 219 ? 16.031 -6.633 14.695 1 95.94 219 ILE A N 1
ATOM 1763 C CA . ILE A 1 219 ? 14.781 -6.07 14.188 1 95.94 219 ILE A CA 1
ATOM 1764 C C . ILE A 1 219 ? 14.508 -6.609 12.789 1 95.94 219 ILE A C 1
ATOM 1766 O O . ILE A 1 219 ? 13.391 -7.039 12.492 1 95.94 219 ILE A O 1
ATOM 1770 N N . ILE A 1 220 ? 15.531 -6.613 11.953 1 96.5 220 ILE A N 1
ATOM 1771 C CA . ILE A 1 220 ? 15.398 -7.121 10.594 1 96.5 220 ILE A CA 1
ATOM 1772 C C . ILE A 1 220 ? 15.023 -8.602 10.625 1 96.5 220 ILE A C 1
ATOM 1774 O O . ILE A 1 220 ? 14.109 -9.031 9.914 1 96.5 220 ILE A O 1
ATOM 1778 N N . GLN A 1 221 ? 15.664 -9.359 11.484 1 96.81 221 GLN A N 1
ATOM 1779 C CA . GLN A 1 221 ? 15.391 -10.781 11.625 1 96.81 221 GLN A CA 1
ATOM 1780 C C . GLN A 1 221 ? 13.945 -11.016 12.062 1 96.81 221 GLN A C 1
ATOM 1782 O O . GLN A 1 221 ? 13.289 -11.945 11.586 1 96.81 221 GLN A O 1
ATOM 1787 N N . HIS A 1 222 ? 13.492 -10.211 12.969 1 97.88 222 HIS A N 1
ATOM 1788 C CA . HIS A 1 222 ? 12.117 -10.328 13.438 1 97.88 222 HIS A CA 1
ATOM 1789 C C . HIS A 1 222 ? 11.125 -10.086 12.305 1 97.88 222 HIS A C 1
ATOM 1791 O O . HIS A 1 222 ? 10.109 -10.781 12.203 1 97.88 222 HIS A O 1
ATOM 1797 N N . ILE A 1 223 ? 11.398 -9.125 11.453 1 97.75 223 ILE A N 1
ATOM 1798 C CA . ILE A 1 223 ? 10.531 -8.812 10.32 1 97.75 223 ILE A CA 1
ATOM 1799 C C . ILE A 1 223 ? 10.5 -9.992 9.352 1 97.75 223 ILE A C 1
ATOM 1801 O O . ILE A 1 223 ? 9.43 -10.422 8.914 1 97.75 223 ILE A O 1
ATOM 1805 N N . ILE A 1 224 ? 11.672 -10.555 9.102 1 97.31 224 ILE A N 1
ATOM 1806 C CA . ILE A 1 224 ? 11.781 -11.688 8.195 1 97.31 224 ILE A CA 1
ATOM 1807 C C . ILE A 1 224 ? 11.016 -12.883 8.758 1 97.31 224 ILE A C 1
ATOM 1809 O O . ILE A 1 224 ? 10.203 -13.5 8.062 1 97.31 224 ILE A O 1
ATOM 1813 N N . ASN A 1 225 ? 11.195 -13.133 10.039 1 98.06 225 ASN A N 1
ATOM 1814 C CA . ASN A 1 225 ? 10.516 -14.25 10.688 1 98.06 225 ASN A CA 1
ATOM 1815 C C . ASN A 1 225 ? 9 -14.078 10.68 1 98.06 225 ASN A C 1
ATOM 1817 O O . ASN A 1 225 ? 8.266 -15.047 10.492 1 98.06 225 ASN A O 1
ATOM 1821 N N . SER A 1 226 ? 8.586 -12.891 10.914 1 98.38 226 SER A N 1
ATOM 1822 C CA . SER A 1 226 ? 7.152 -12.609 10.906 1 98.38 226 SER A CA 1
ATOM 1823 C C . SER A 1 226 ? 6.543 -12.883 9.539 1 98.38 226 SER A C 1
ATOM 1825 O O . SER A 1 226 ? 5.461 -13.469 9.438 1 98.38 226 SER A O 1
ATOM 1827 N N . GLU A 1 227 ? 7.238 -12.461 8.477 1 98 227 GLU A N 1
ATOM 1828 C CA . GLU A 1 227 ? 6.73 -12.688 7.121 1 98 227 GLU A CA 1
ATOM 1829 C C . GLU A 1 227 ? 6.746 -14.172 6.77 1 98 227 GLU A C 1
ATOM 1831 O O . GLU A 1 227 ? 5.844 -14.664 6.086 1 98 227 GLU A O 1
ATOM 1836 N N . ILE A 1 228 ? 7.762 -14.891 7.273 1 98.12 228 ILE A N 1
ATOM 1837 C CA . ILE A 1 228 ? 7.832 -16.328 7.082 1 98.12 228 ILE A CA 1
ATOM 1838 C C . ILE A 1 228 ? 6.641 -17 7.762 1 98.12 228 ILE A C 1
ATOM 1840 O O . ILE A 1 228 ? 5.988 -17.859 7.176 1 98.12 228 ILE A O 1
ATOM 1844 N N . ASP A 1 229 ? 6.371 -16.562 8.938 1 98.5 229 ASP A N 1
ATOM 1845 C CA . ASP A 1 229 ? 5.242 -17.109 9.68 1 98.5 229 ASP A CA 1
ATOM 1846 C C . ASP A 1 229 ? 3.926 -16.859 8.953 1 98.5 229 ASP A C 1
ATOM 1848 O O . ASP A 1 229 ? 3.086 -17.75 8.844 1 98.5 229 ASP A O 1
ATOM 1852 N N . LYS A 1 230 ? 3.764 -15.703 8.484 1 97.88 230 LYS A N 1
ATOM 1853 C CA . LYS A 1 230 ? 2.52 -15.328 7.82 1 97.88 230 LYS A CA 1
ATOM 1854 C C . LYS A 1 230 ? 2.312 -16.125 6.539 1 97.88 230 LYS A C 1
ATOM 1856 O O . LYS A 1 230 ? 1.228 -16.656 6.305 1 97.88 230 LYS A O 1
ATOM 1861 N N . VAL A 1 231 ? 3.336 -16.234 5.707 1 98.12 231 VAL A N 1
ATOM 1862 C CA . VAL A 1 231 ? 3.186 -16.922 4.43 1 98.12 231 VAL A CA 1
ATOM 1863 C C . VAL A 1 231 ? 3.012 -18.422 4.668 1 98.12 231 VAL A C 1
ATOM 1865 O O . VAL A 1 231 ? 2.199 -19.062 4.008 1 98.12 231 VAL A O 1
ATOM 1868 N N . ALA A 1 232 ? 3.76 -18.969 5.637 1 98.06 232 ALA A N 1
ATOM 1869 C CA . ALA A 1 232 ? 3.621 -20.391 5.961 1 98.06 232 ALA A CA 1
ATOM 1870 C C . ALA A 1 232 ? 2.219 -20.703 6.473 1 98.06 232 ALA A C 1
ATOM 1872 O O . ALA A 1 232 ? 1.621 -21.703 6.094 1 98.06 232 ALA A O 1
ATOM 1873 N N . ASN A 1 233 ? 1.733 -19.844 7.289 1 97.38 233 ASN A N 1
ATOM 1874 C CA . ASN A 1 233 ? 0.387 -20.047 7.816 1 97.38 233 ASN A CA 1
ATOM 1875 C C . ASN A 1 233 ? -0.666 -19.938 6.715 1 97.38 233 ASN A C 1
ATOM 1877 O O . ASN A 1 233 ? -1.668 -20.656 6.73 1 97.38 233 ASN A O 1
ATOM 1881 N N . GLN A 1 234 ? -0.451 -19.016 5.828 1 97 234 GLN A N 1
ATOM 1882 C CA . GLN A 1 234 ? -1.377 -18.859 4.707 1 97 234 GLN A CA 1
ATOM 1883 C C . GLN A 1 234 ? -1.416 -20.141 3.859 1 97 234 GLN A C 1
ATOM 1885 O O . GLN A 1 234 ? -2.494 -20.609 3.5 1 97 234 GLN A O 1
ATOM 1890 N N . ILE A 1 235 ? -0.263 -20.672 3.568 1 96.94 235 ILE A N 1
ATOM 1891 C CA . ILE A 1 235 ? -0.17 -21.906 2.795 1 96.94 235 ILE A CA 1
ATOM 1892 C C . ILE A 1 235 ? -0.797 -23.047 3.58 1 96.94 235 ILE A C 1
ATOM 1894 O O . ILE A 1 235 ? -1.542 -23.859 3.021 1 96.94 235 ILE A O 1
ATOM 1898 N N . TYR A 1 236 ? -0.514 -23.109 4.875 1 96.31 236 TYR A N 1
ATOM 1899 C CA . TYR A 1 236 ? -1.047 -24.156 5.738 1 96.31 236 TYR A CA 1
ATOM 1900 C C . TYR A 1 236 ? -2.57 -24.125 5.746 1 96.31 236 TYR A C 1
ATOM 1902 O O . TYR A 1 236 ? -3.213 -25.172 5.625 1 96.31 236 TYR A O 1
ATOM 1910 N N . ASN A 1 237 ? -3.121 -22.969 5.914 1 95.06 237 ASN A N 1
ATOM 1911 C CA . ASN A 1 237 ? -4.574 -22.844 5.902 1 95.06 237 ASN A CA 1
ATOM 1912 C C . ASN A 1 237 ? -5.164 -23.281 4.562 1 95.06 237 ASN A C 1
ATOM 1914 O O . ASN A 1 237 ? -6.203 -23.938 4.523 1 95.06 237 ASN A O 1
ATOM 1918 N N . PHE A 1 238 ? -4.5 -22.922 3.494 1 95.31 238 PHE A N 1
ATOM 1919 C CA . PHE A 1 238 ? -4.926 -23.312 2.156 1 95.31 238 PHE A CA 1
ATOM 1920 C C . PHE A 1 238 ? -4.871 -24.828 1.988 1 95.31 238 PHE A C 1
ATOM 1922 O O . PHE A 1 238 ? -5.777 -25.422 1.406 1 95.31 238 PHE A O 1
ATOM 1929 N N . TYR A 1 239 ? -3.824 -25.391 2.527 1 95.25 239 TYR A N 1
ATOM 1930 C CA . TYR A 1 239 ? -3.658 -26.844 2.543 1 95.25 239 TYR A CA 1
ATOM 1931 C C . TYR A 1 239 ? -4.773 -27.516 3.336 1 95.25 239 TYR A C 1
ATOM 1933 O O . TYR A 1 239 ? -5.395 -28.469 2.863 1 95.25 239 TYR A O 1
ATOM 1941 N N . LYS A 1 240 ? -5.07 -27 4.465 1 93.5 240 LYS A N 1
ATOM 1942 C CA . LYS A 1 240 ? -6.078 -27.594 5.34 1 93.5 240 LYS A CA 1
ATOM 1943 C C . LYS A 1 240 ? -7.461 -27.547 4.695 1 93.5 240 LYS A C 1
ATOM 1945 O O . LYS A 1 240 ? -8.234 -28.5 4.801 1 93.5 240 LYS A O 1
ATOM 1950 N N . ILE A 1 241 ? -7.742 -26.531 4.07 1 92 241 ILE A N 1
ATOM 1951 C CA . ILE A 1 241 ? -9.055 -26.328 3.463 1 92 241 ILE A CA 1
ATOM 1952 C C . ILE A 1 241 ? -9.219 -27.266 2.264 1 92 241 ILE A C 1
ATOM 1954 O O . ILE A 1 241 ? -10.297 -27.812 2.047 1 92 241 ILE A O 1
ATOM 1958 N N . ASN A 1 242 ? -8.156 -27.516 1.557 1 92.88 242 ASN A N 1
ATOM 1959 C CA . ASN A 1 242 ? -8.312 -28.188 0.268 1 92.88 242 ASN A CA 1
ATOM 1960 C C . ASN A 1 242 ? -7.855 -29.641 0.329 1 92.88 242 ASN A C 1
ATOM 1962 O O . ASN A 1 242 ? -8.266 -30.453 -0.491 1 92.88 242 ASN A O 1
ATOM 1966 N N . PHE A 1 243 ? -7.016 -29.969 1.346 1 92.38 243 PHE A N 1
ATOM 1967 C CA . PHE A 1 243 ? -6.406 -31.281 1.309 1 92.38 243 PHE A CA 1
ATOM 1968 C C . PHE A 1 243 ? -6.426 -31.922 2.689 1 92.38 243 PHE A C 1
ATOM 1970 O O . PHE A 1 243 ? -5.668 -32.875 2.955 1 92.38 243 PHE A O 1
ATOM 1977 N N . ALA A 1 244 ? -7.148 -31.453 3.707 1 81.88 244 ALA A N 1
ATOM 1978 C CA . ALA A 1 244 ? -7.156 -31.875 5.105 1 81.88 244 ALA A CA 1
ATOM 1979 C C . ALA A 1 244 ? -7.141 -33.406 5.211 1 81.88 244 ALA A C 1
ATOM 1981 O O . ALA A 1 244 ? -6.488 -33.969 6.094 1 81.88 244 ALA A O 1
ATOM 1982 N N . LYS A 1 245 ? -7.734 -34.188 4.402 1 81.12 245 LYS A N 1
ATOM 1983 C CA . LYS A 1 245 ? -7.887 -35.625 4.59 1 81.12 245 LYS A CA 1
ATOM 1984 C C . LYS A 1 245 ? -6.965 -36.375 3.65 1 81.12 245 LYS A C 1
ATOM 1986 O O . LYS A 1 245 ? -7.062 -37.625 3.551 1 81.12 245 LYS A O 1
ATOM 1991 N N . GLN A 1 246 ? -6.074 -35.656 3.076 1 84.44 246 GLN A N 1
ATOM 1992 C CA . GLN A 1 246 ? -5.195 -36.312 2.119 1 84.44 246 GLN A CA 1
ATOM 1993 C C . GLN A 1 246 ? -3.76 -36.375 2.631 1 84.44 246 GLN A C 1
ATOM 1995 O O . GLN A 1 246 ? -3.34 -35.5 3.393 1 84.44 246 GLN A O 1
ATOM 2000 N N . GLU A 1 247 ? -3.135 -37.438 2.283 1 82.94 247 GLU A N 1
ATOM 2001 C CA . GLU A 1 247 ? -1.738 -37.625 2.68 1 82.94 247 GLU A CA 1
ATOM 2002 C C . GLU A 1 247 ? -0.8 -37.406 1.496 1 82.94 247 GLU A C 1
ATOM 2004 O O . GLU A 1 247 ? -1.214 -37.5 0.34 1 82.94 247 GLU A O 1
ATOM 2009 N N . ASN A 1 248 ? 0.415 -36.969 1.821 1 91.06 248 ASN A N 1
ATOM 2010 C CA . ASN A 1 248 ? 1.511 -36.875 0.863 1 91.06 248 ASN A CA 1
ATOM 2011 C C . ASN A 1 248 ? 1.201 -35.875 -0.239 1 91.06 248 ASN A C 1
ATOM 2013 O O . ASN A 1 248 ? 1.282 -36.188 -1.425 1 91.06 248 ASN A O 1
ATOM 2017 N N . ILE A 1 249 ? 0.848 -34.719 0.17 1 94.38 249 ILE A N 1
ATOM 2018 C CA . ILE A 1 249 ? 0.529 -33.656 -0.758 1 94.38 249 ILE A CA 1
ATOM 2019 C C . ILE A 1 249 ? 1.793 -32.844 -1.083 1 94.38 249 ILE A C 1
ATOM 2021 O O . ILE A 1 249 ? 2.562 -32.5 -0.184 1 94.38 249 ILE A O 1
ATOM 2025 N N . ASP A 1 250 ? 2.004 -32.625 -2.363 1 96.69 250 ASP A N 1
ATOM 2026 C CA . ASP A 1 250 ? 3.137 -31.797 -2.781 1 96.69 250 ASP A CA 1
ATOM 2027 C C . ASP A 1 250 ? 2.809 -30.312 -2.672 1 96.69 250 ASP A C 1
ATOM 2029 O O . ASP A 1 250 ? 1.748 -29.859 -3.117 1 96.69 250 ASP A O 1
ATOM 2033 N N . ILE A 1 251 ? 3.664 -29.594 -2.004 1 97.56 251 ILE A N 1
ATOM 2034 C CA . ILE A 1 251 ? 3.684 -28.125 -2.035 1 97.56 251 ILE A CA 1
ATOM 2035 C C . ILE A 1 251 ? 4.918 -27.641 -2.793 1 97.56 251 ILE A C 1
ATOM 2037 O O . ILE A 1 251 ? 6.047 -27.781 -2.311 1 97.56 251 ILE A O 1
ATOM 2041 N N . ILE A 1 252 ? 4.652 -27.125 -3.934 1 98.12 252 ILE A N 1
ATOM 2042 C CA . ILE A 1 252 ? 5.734 -26.688 -4.805 1 98.12 252 ILE A CA 1
ATOM 2043 C C . ILE A 1 252 ? 5.855 -25.172 -4.754 1 98.12 252 ILE A C 1
ATOM 2045 O O . ILE A 1 252 ? 4.879 -24.453 -4.988 1 98.12 252 ILE A O 1
ATOM 2049 N N . LEU A 1 253 ? 7.043 -24.688 -4.418 1 97.88 253 LEU A N 1
ATOM 2050 C CA . LEU A 1 253 ? 7.258 -23.25 -4.301 1 97.88 253 LEU A CA 1
ATOM 2051 C C . LEU A 1 253 ? 8.109 -22.734 -5.453 1 97.88 253 LEU A C 1
ATOM 2053 O O . LEU A 1 253 ? 9.055 -23.406 -5.883 1 97.88 253 LEU A O 1
ATOM 2057 N N . THR A 1 254 ? 7.742 -21.609 -5.969 1 96.12 254 THR A N 1
ATOM 2058 C CA . THR A 1 254 ? 8.5 -20.922 -7.012 1 96.12 254 THR A CA 1
ATOM 2059 C C . THR A 1 254 ? 8.406 -19.406 -6.836 1 96.12 254 THR A C 1
ATOM 2061 O O . THR A 1 254 ? 7.844 -18.922 -5.852 1 96.12 254 THR A O 1
ATOM 2064 N N . GLY A 1 255 ? 9.102 -18.641 -7.781 1 93.12 255 GLY A N 1
ATOM 2065 C CA . GLY A 1 255 ? 9.172 -17.188 -7.684 1 93.12 255 GLY A CA 1
ATOM 2066 C C . GLY A 1 255 ? 10.562 -16.688 -7.328 1 93.12 255 GLY A C 1
ATOM 2067 O O . GLY A 1 255 ? 11.328 -17.391 -6.656 1 93.12 255 GLY A O 1
ATOM 2068 N N . GLY A 1 256 ? 10.836 -15.547 -7.625 1 89.94 256 GLY A N 1
ATOM 2069 C CA . GLY A 1 256 ? 12.172 -14.977 -7.535 1 89.94 256 GLY A CA 1
ATOM 2070 C C . GLY A 1 256 ? 12.734 -14.969 -6.125 1 89.94 256 GLY A C 1
ATOM 2071 O O . GLY A 1 256 ? 13.93 -15.188 -5.926 1 89.94 256 GLY A O 1
ATOM 2072 N N . VAL A 1 257 ? 11.938 -14.789 -5.109 1 90.94 257 VAL A N 1
ATOM 2073 C CA . VAL A 1 257 ? 12.391 -14.648 -3.729 1 90.94 257 VAL A CA 1
ATOM 2074 C C . VAL A 1 257 ? 12.812 -16.016 -3.182 1 90.94 257 VAL A C 1
ATOM 2076 O O . VAL A 1 257 ? 13.781 -16.109 -2.43 1 90.94 257 VAL A O 1
ATOM 2079 N N . VAL A 1 258 ? 12.102 -17.047 -3.564 1 92.94 258 VAL A N 1
ATOM 2080 C CA . VAL A 1 258 ? 12.398 -18.375 -3.031 1 92.94 258 VAL A CA 1
ATOM 2081 C C . VAL A 1 258 ? 13.391 -19.094 -3.947 1 92.94 258 VAL A C 1
ATOM 2083 O O . VAL A 1 258 ? 14.227 -19.859 -3.479 1 92.94 258 VAL A O 1
ATOM 2086 N N . THR A 1 259 ? 13.367 -18.781 -5.227 1 90.69 259 THR A N 1
ATOM 2087 C CA . THR A 1 259 ? 14.25 -19.469 -6.168 1 90.69 259 THR A CA 1
ATOM 2088 C C . THR A 1 259 ? 15.672 -18.938 -6.051 1 90.69 259 THR A C 1
ATOM 2090 O O . THR A 1 259 ? 16.641 -19.672 -6.238 1 90.69 259 THR A O 1
ATOM 2093 N N . ASN A 1 260 ? 15.812 -17.688 -5.68 1 89 260 ASN A N 1
ATOM 2094 C CA . ASN A 1 260 ? 17.125 -17.062 -5.676 1 89 260 ASN A CA 1
ATOM 2095 C C . ASN A 1 260 ? 17.672 -16.922 -4.262 1 89 260 ASN A C 1
ATOM 2097 O O . ASN A 1 260 ? 18.75 -16.359 -4.062 1 89 260 ASN A O 1
ATOM 2101 N N . ASN A 1 261 ? 16.984 -17.375 -3.287 1 91.88 261 ASN A N 1
ATOM 2102 C CA . ASN A 1 261 ? 17.406 -17.297 -1.894 1 91.88 261 ASN A CA 1
ATOM 2103 C C . ASN A 1 261 ? 17.125 -18.594 -1.144 1 91.88 261 ASN A C 1
ATOM 2105 O O . ASN A 1 261 ? 16.062 -18.734 -0.546 1 91.88 261 ASN A O 1
ATOM 2109 N N . ASP A 1 262 ? 18.125 -19.422 -1.074 1 93.75 262 ASP A N 1
ATOM 2110 C CA . ASP A 1 262 ? 17.969 -20.75 -0.458 1 93.75 262 ASP A CA 1
ATOM 2111 C C . ASP A 1 262 ? 17.672 -20.625 1.035 1 93.75 262 ASP A C 1
ATOM 2113 O O . ASP A 1 262 ? 16.938 -21.438 1.598 1 93.75 262 ASP A O 1
ATOM 2117 N N . PHE A 1 263 ? 18.281 -19.609 1.56 1 93.44 263 PHE A N 1
ATOM 2118 C CA . PHE A 1 263 ? 18.062 -19.406 2.988 1 93.44 263 PHE A CA 1
ATOM 2119 C C . PHE A 1 263 ? 16.594 -19.125 3.277 1 93.44 263 PHE A C 1
ATOM 2121 O O . PHE A 1 263 ? 15.992 -19.766 4.148 1 93.44 263 PHE A O 1
ATOM 2128 N N . TYR A 1 264 ? 16.031 -18.188 2.611 1 96 264 TYR A N 1
ATOM 2129 C CA . TYR A 1 264 ? 14.641 -17.797 2.793 1 96 264 TYR A CA 1
ATOM 2130 C C . TYR A 1 264 ? 13.711 -18.969 2.479 1 96 264 TYR A C 1
ATOM 2132 O O . TYR A 1 264 ? 12.789 -19.266 3.24 1 96 264 TYR A O 1
ATOM 2140 N N . TYR A 1 265 ? 13.984 -19.703 1.383 1 97.06 265 TYR A N 1
ATOM 2141 C CA . TYR A 1 265 ? 13.234 -20.891 1.001 1 97.06 265 TYR A CA 1
ATOM 2142 C C . TYR A 1 265 ? 13.242 -21.922 2.123 1 97.06 265 TYR A C 1
ATOM 2144 O O . TYR A 1 265 ? 12.195 -22.469 2.486 1 97.06 265 TYR A O 1
ATOM 2152 N N . ASN A 1 266 ? 14.406 -22.188 2.656 1 97.19 266 ASN A N 1
ATOM 2153 C CA . ASN A 1 266 ? 14.547 -23.203 3.689 1 97.19 266 ASN A CA 1
ATOM 2154 C C . ASN A 1 266 ? 13.805 -22.812 4.965 1 97.19 266 ASN A C 1
ATOM 2156 O O . ASN A 1 266 ? 13.25 -23.672 5.652 1 97.19 266 ASN A O 1
ATOM 2160 N N . CYS A 1 267 ? 13.789 -21.547 5.289 1 96.81 267 CYS A N 1
ATOM 2161 C CA . CYS A 1 267 ? 13.047 -21.078 6.457 1 96.81 267 CYS A CA 1
ATOM 2162 C C . CYS A 1 267 ? 11.555 -21.312 6.285 1 96.81 267 CYS A C 1
ATOM 2164 O O . CYS A 1 267 ? 10.891 -21.797 7.203 1 96.81 267 CYS A O 1
ATOM 2166 N N . ILE A 1 268 ? 11.023 -21 5.113 1 98 268 ILE A N 1
ATOM 2167 C CA . ILE A 1 268 ? 9.609 -21.219 4.832 1 98 268 ILE A CA 1
ATOM 2168 C C . ILE A 1 268 ? 9.297 -22.719 4.867 1 98 268 ILE A C 1
ATOM 2170 O O . ILE A 1 268 ? 8.297 -23.125 5.465 1 98 268 ILE A O 1
ATOM 2174 N N . LYS A 1 269 ? 10.18 -23.516 4.219 1 97.62 269 LYS A N 1
ATOM 2175 C CA . LYS A 1 269 ? 10.023 -24.969 4.18 1 97.62 269 LYS A CA 1
ATOM 2176 C C . LYS A 1 269 ? 9.953 -25.547 5.59 1 97.62 269 LYS A C 1
ATOM 2178 O O . LYS A 1 269 ? 9.086 -26.375 5.887 1 97.62 269 LYS A O 1
ATOM 2183 N N . GLU A 1 270 ? 10.859 -25.125 6.422 1 97.44 270 GLU A N 1
ATOM 2184 C CA . GLU A 1 270 ? 10.906 -25.625 7.793 1 97.44 270 GLU A CA 1
ATOM 2185 C C . GLU A 1 270 ? 9.641 -25.25 8.555 1 97.44 270 GLU A C 1
ATOM 2187 O O . GLU A 1 270 ? 9.102 -26.078 9.297 1 97.44 270 GLU A O 1
ATOM 2192 N N . LYS A 1 271 ? 9.219 -24.031 8.406 1 97.81 271 LYS A N 1
ATOM 2193 C CA . LYS A 1 271 ? 8 -23.609 9.078 1 97.81 271 LYS A CA 1
ATOM 2194 C C . LYS A 1 271 ? 6.793 -24.406 8.578 1 97.81 271 LYS A C 1
ATOM 2196 O O . LYS A 1 271 ? 5.918 -24.781 9.359 1 97.81 271 LYS A O 1
ATOM 2201 N N . LEU A 1 272 ? 6.734 -24.672 7.305 1 97.19 272 LEU A N 1
ATOM 2202 C CA . LEU A 1 272 ? 5.645 -25.453 6.727 1 97.19 272 LEU A CA 1
ATOM 2203 C C . LEU A 1 272 ? 5.668 -26.891 7.246 1 97.19 272 LEU A C 1
ATOM 2205 O O . LEU A 1 272 ? 4.613 -27.469 7.504 1 97.19 272 LEU A O 1
ATOM 2209 N N . LYS A 1 273 ? 6.84 -27.438 7.352 1 95.75 273 LYS A N 1
ATOM 2210 C CA . LYS A 1 273 ? 6.969 -28.781 7.898 1 95.75 273 LYS A CA 1
ATOM 2211 C C . LYS A 1 273 ? 6.461 -28.844 9.336 1 95.75 273 LYS A C 1
ATOM 2213 O O . LYS A 1 273 ? 5.84 -29.828 9.734 1 95.75 273 LYS A O 1
ATOM 2218 N N . GLU A 1 274 ? 6.773 -27.812 10.039 1 96.62 274 GLU A N 1
ATOM 2219 C CA . GLU A 1 274 ? 6.293 -27.719 11.422 1 96.62 274 GLU A CA 1
ATOM 2220 C C . GLU A 1 274 ? 4.77 -27.703 11.469 1 96.62 274 GLU A C 1
ATOM 2222 O O . GLU A 1 274 ? 4.16 -28.344 12.328 1 96.62 274 GLU A O 1
ATOM 2227 N N . LEU A 1 275 ? 4.176 -27.031 10.586 1 95.31 275 LEU A N 1
ATOM 2228 C CA . LEU A 1 275 ? 2.734 -26.812 10.594 1 95.31 275 LEU A CA 1
ATOM 2229 C C . LEU A 1 275 ? 2.004 -28.031 10.023 1 95.31 275 LEU A C 1
ATOM 2231 O O . LEU A 1 275 ? 0.985 -28.453 10.562 1 95.31 275 LEU A O 1
ATOM 2235 N N . CYS A 1 276 ? 2.527 -28.594 8.914 1 92.56 276 CYS A N 1
ATOM 2236 C CA . CYS A 1 276 ? 1.812 -29.609 8.164 1 92.56 276 CYS A CA 1
ATOM 2237 C C . CYS A 1 276 ? 2.254 -31.016 8.578 1 92.56 276 CYS A C 1
ATOM 2239 O O . CYS A 1 276 ? 1.554 -31.984 8.328 1 92.56 276 CYS A O 1
ATOM 2241 N N . GLY A 1 277 ? 3.379 -31.125 9.18 1 89.06 277 GLY A N 1
ATOM 2242 C CA . GLY A 1 277 ? 3.908 -32.438 9.539 1 89.06 277 GLY A CA 1
ATOM 2243 C C . GLY A 1 277 ? 4.434 -33.219 8.352 1 89.06 277 GLY A C 1
ATOM 2244 O O . GLY A 1 277 ? 4.977 -32.625 7.41 1 89.06 277 GLY A O 1
ATOM 2245 N N . SER A 1 278 ? 4.379 -34.562 8.43 1 86.19 278 SER A N 1
ATOM 2246 C CA . SER A 1 278 ? 4.941 -35.438 7.406 1 86.19 278 SER A CA 1
ATOM 2247 C C . SER A 1 278 ? 3.957 -35.625 6.258 1 86.19 278 SER A C 1
ATOM 2249 O O . SER A 1 278 ? 4.23 -36.406 5.328 1 86.19 278 SER A O 1
ATOM 2251 N N . ASN A 1 279 ? 2.922 -34.875 6.211 1 88.12 279 ASN A N 1
ATOM 2252 C CA . ASN A 1 279 ? 1.848 -35.062 5.25 1 88.12 279 ASN A CA 1
ATOM 2253 C C . ASN A 1 279 ? 2.102 -34.312 3.949 1 88.12 279 ASN A C 1
ATOM 2255 O O . ASN A 1 279 ? 1.372 -34.5 2.971 1 88.12 279 ASN A O 1
ATOM 2259 N N . VAL A 1 280 ? 3.205 -33.469 4.051 1 93.94 280 VAL A N 1
ATOM 2260 C CA . VAL A 1 280 ? 3.434 -32.656 2.855 1 93.94 280 VAL A CA 1
ATOM 2261 C C . VAL A 1 280 ? 4.887 -32.812 2.404 1 93.94 280 VAL A C 1
ATOM 2263 O O . VAL A 1 280 ? 5.777 -33.031 3.225 1 93.94 280 VAL A O 1
ATOM 2266 N N . ASN A 1 281 ? 5.102 -32.812 1.143 1 95.81 281 ASN A N 1
ATOM 2267 C CA . ASN A 1 281 ? 6.41 -32.719 0.505 1 95.81 281 ASN A CA 1
ATOM 2268 C C . ASN A 1 281 ? 6.645 -31.359 -0.109 1 95.81 281 ASN A C 1
ATOM 2270 O O . ASN A 1 281 ? 5.961 -30.969 -1.058 1 95.81 281 ASN A O 1
ATOM 2274 N N . ILE A 1 282 ? 7.629 -30.656 0.452 1 96.94 282 ILE A N 1
ATOM 2275 C CA . ILE A 1 282 ? 7.887 -29.281 0.004 1 96.94 282 ILE A CA 1
ATOM 2276 C C . ILE A 1 282 ? 9.102 -29.266 -0.921 1 96.94 282 ILE A C 1
ATOM 2278 O O . ILE A 1 282 ? 10.188 -29.703 -0.538 1 96.94 282 ILE A O 1
ATOM 2282 N N . LYS A 1 283 ? 8.922 -28.75 -2.102 1 96.38 283 LYS A N 1
ATOM 2283 C CA . LYS A 1 283 ? 9.992 -28.688 -3.088 1 96.38 283 LYS A CA 1
ATOM 2284 C C . LYS A 1 283 ? 9.938 -27.375 -3.873 1 96.38 283 LYS A C 1
ATOM 2286 O O . LYS A 1 283 ? 8.93 -26.672 -3.842 1 96.38 283 LYS A O 1
ATOM 2291 N N . LYS A 1 284 ? 11.031 -27.031 -4.52 1 96.5 284 LYS A N 1
ATOM 2292 C CA . LYS A 1 284 ? 11.055 -25.922 -5.469 1 96.5 284 LYS A CA 1
ATOM 2293 C C . LYS A 1 284 ? 10.617 -26.391 -6.859 1 96.5 284 LYS A C 1
ATOM 2295 O O . LYS A 1 284 ? 10.883 -27.516 -7.254 1 96.5 284 LYS A O 1
ATOM 2300 N N . LEU A 1 285 ? 9.984 -25.5 -7.52 1 95.38 285 LEU A N 1
ATOM 2301 C CA . LEU A 1 285 ? 9.695 -25.781 -8.922 1 95.38 285 LEU A CA 1
ATOM 2302 C C . LEU A 1 285 ? 10.977 -25.797 -9.75 1 95.38 285 LEU A C 1
ATOM 2304 O O . LEU A 1 285 ? 11.711 -24.812 -9.789 1 95.38 285 LEU A O 1
ATOM 2308 N N . LYS A 1 286 ? 11.25 -26.812 -10.406 1 92.31 286 LYS A N 1
ATOM 2309 C CA . LYS A 1 286 ? 12.508 -26.953 -11.133 1 92.31 286 LYS A CA 1
ATOM 2310 C C . LYS A 1 286 ? 12.281 -26.891 -12.641 1 92.31 286 LYS A C 1
ATOM 2312 O O . LYS A 1 286 ? 13.234 -26.938 -13.422 1 92.31 286 LYS A O 1
ATOM 2317 N N . VAL A 1 287 ? 11.078 -26.766 -13.008 1 92.88 287 VAL A N 1
ATOM 2318 C CA . VAL A 1 287 ? 10.758 -26.75 -14.43 1 92.88 287 VAL A CA 1
ATOM 2319 C C . VAL A 1 287 ? 10.297 -25.359 -14.844 1 92.88 287 VAL A C 1
ATOM 2321 O O . VAL A 1 287 ? 9.773 -24.609 -14.023 1 92.88 287 VAL A O 1
ATOM 2324 N N . ASP A 1 288 ? 10.516 -25.031 -16.094 1 93.56 288 ASP A N 1
ATOM 2325 C CA . ASP A 1 288 ? 10.016 -23.797 -16.672 1 93.56 288 ASP A CA 1
ATOM 2326 C C . ASP A 1 288 ? 8.492 -23.812 -16.75 1 93.56 288 ASP A C 1
ATOM 2328 O O . ASP A 1 288 ? 7.902 -24.766 -17.266 1 93.56 288 ASP A O 1
ATOM 2332 N N . PRO A 1 289 ? 7.859 -22.766 -16.25 1 94.62 289 PRO A N 1
ATOM 2333 C CA . PRO A 1 289 ? 6.395 -22.734 -16.281 1 94.62 289 PRO A CA 1
ATOM 2334 C C . PRO A 1 289 ? 5.828 -22.984 -17.672 1 94.62 289 PRO A C 1
ATOM 2336 O O . PRO A 1 289 ? 4.758 -23.594 -17.812 1 94.62 289 PRO A O 1
ATOM 2339 N N . VAL A 1 290 ? 6.52 -22.562 -18.688 1 97.12 290 VAL A N 1
ATOM 2340 C CA . VAL A 1 290 ? 6.043 -22.719 -20.062 1 97.12 290 VAL A CA 1
ATOM 2341 C C . VAL A 1 290 ? 5.875 -24.203 -20.391 1 97.12 290 VAL A C 1
ATOM 2343 O O . VAL A 1 290 ? 5.102 -24.562 -21.281 1 97.12 290 VAL A O 1
ATOM 2346 N N . TYR A 1 291 ? 6.492 -25.062 -19.609 1 97.06 291 TYR A N 1
ATOM 2347 C CA . TYR A 1 291 ? 6.387 -26.516 -19.797 1 97.06 291 TYR A CA 1
ATOM 2348 C C . TYR A 1 291 ? 4.969 -26.984 -19.5 1 97.06 291 TYR A C 1
ATOM 2350 O O . TYR A 1 291 ? 4.574 -28.078 -19.953 1 97.06 291 TYR A O 1
ATOM 2358 N N . GLY A 1 292 ? 4.223 -26.219 -18.766 1 96.88 292 GLY A N 1
ATOM 2359 C CA . GLY A 1 292 ? 2.832 -26.547 -18.484 1 96.88 292 GLY A CA 1
ATOM 2360 C C . GLY A 1 292 ? 2 -26.75 -19.75 1 96.88 292 GLY A C 1
ATOM 2361 O O . GLY A 1 292 ? 1.109 -27.594 -19.781 1 96.88 292 GLY A O 1
ATOM 2362 N N . GLY A 1 293 ? 2.303 -25.953 -20.719 1 96.75 293 GLY A N 1
ATOM 2363 C CA . GLY A 1 293 ? 1.598 -26.094 -21.984 1 96.75 293 GLY A CA 1
ATOM 2364 C C . GLY A 1 293 ? 1.843 -27.438 -22.656 1 96.75 293 GLY A C 1
ATOM 2365 O O . GLY A 1 293 ? 0.932 -28.016 -23.25 1 96.75 293 GLY A O 1
ATOM 2366 N N . TYR A 1 294 ? 3.053 -27.891 -22.578 1 96.12 294 TYR A N 1
ATOM 2367 C CA . TYR A 1 294 ? 3.373 -29.203 -23.125 1 96.12 294 TYR A CA 1
ATOM 2368 C C . TYR A 1 294 ? 2.592 -30.297 -22.391 1 96.12 294 TYR A C 1
ATOM 2370 O O . TYR A 1 294 ? 2.014 -31.188 -23.031 1 96.12 294 TYR A O 1
ATOM 2378 N N . ASN A 1 295 ? 2.545 -30.203 -21.094 1 95.56 295 ASN A N 1
ATOM 2379 C CA . ASN A 1 295 ? 1.821 -31.188 -20.297 1 95.56 295 ASN A CA 1
ATOM 2380 C C . ASN A 1 295 ? 0.331 -31.188 -20.625 1 95.56 295 ASN A C 1
ATOM 2382 O O . ASN A 1 295 ? -0.287 -32.25 -20.703 1 95.56 295 ASN A O 1
ATOM 2386 N N . ILE A 1 296 ? -0.197 -30.062 -20.781 1 94.5 296 ILE A N 1
ATOM 2387 C CA . ILE A 1 296 ? -1.61 -29.922 -21.125 1 94.5 296 ILE A CA 1
ATOM 2388 C C . ILE A 1 296 ? -1.875 -30.547 -22.484 1 94.5 296 ILE A C 1
ATOM 2390 O O . ILE A 1 296 ? -2.877 -31.25 -22.672 1 94.5 296 ILE A O 1
ATOM 2394 N N . ALA A 1 297 ? -1.016 -30.281 -23.391 1 93.88 297 ALA A N 1
ATOM 2395 C CA . ALA A 1 297 ? -1.142 -30.828 -24.734 1 93.88 297 ALA A CA 1
ATOM 2396 C C . ALA A 1 297 ? -1.142 -32.344 -24.703 1 93.88 297 ALA A C 1
ATOM 2398 O O . ALA A 1 297 ? -1.91 -33 -25.422 1 93.88 297 ALA A O 1
ATOM 2399 N N . LEU A 1 298 ? -0.29 -32.906 -23.906 1 91.62 298 LEU A N 1
ATOM 2400 C CA . LEU A 1 298 ? -0.213 -34.344 -23.781 1 91.62 298 LEU A CA 1
ATOM 2401 C C . LEU A 1 298 ? -1.529 -34.938 -23.281 1 91.62 298 LEU A C 1
ATOM 2403 O O . LEU A 1 298 ? -1.992 -35.969 -23.766 1 91.62 298 LEU A O 1
ATOM 2407 N N . ARG A 1 299 ? -2.057 -34.25 -22.344 1 88.94 299 ARG A N 1
ATOM 2408 C CA . ARG A 1 299 ? -3.334 -34.688 -21.797 1 88.94 299 ARG A CA 1
ATOM 2409 C C . ARG A 1 299 ? -4.445 -34.562 -22.828 1 88.94 299 ARG A C 1
ATOM 2411 O O . ARG A 1 299 ? -5.301 -35.469 -22.938 1 88.94 299 ARG A O 1
ATOM 2418 N N . TYR A 1 300 ? -4.445 -33.5 -23.516 1 87.44 300 TYR A N 1
ATOM 2419 C CA . TYR A 1 300 ? -5.438 -33.281 -24.547 1 87.44 300 TYR A CA 1
ATOM 2420 C C . TYR A 1 300 ? -5.355 -34.344 -25.641 1 87.44 300 TYR A C 1
ATOM 2422 O O . TYR A 1 300 ? -6.379 -34.812 -26.109 1 87.44 300 TYR A O 1
ATOM 2430 N N . MET A 1 301 ? -4.191 -34.656 -26.016 1 84.81 301 MET A N 1
ATOM 2431 C CA . MET A 1 301 ? -3.969 -35.594 -27.125 1 84.81 301 MET A CA 1
ATOM 2432 C C . MET A 1 301 ? -4.32 -37.031 -26.688 1 84.81 301 MET A C 1
ATOM 2434 O O . MET A 1 301 ? -4.652 -37.875 -27.531 1 84.81 301 MET A O 1
ATOM 2438 N N . LYS A 1 302 ? -4.262 -37.281 -25.422 1 82.5 302 LYS A N 1
ATOM 2439 C CA . LYS A 1 302 ? -4.609 -38.594 -24.906 1 82.5 302 LYS A CA 1
ATOM 2440 C C . LYS A 1 302 ? -6.105 -38.719 -24.625 1 82.5 302 LYS A C 1
ATOM 2442 O O . LYS A 1 302 ? -6.605 -39.781 -24.266 1 82.5 302 LYS A O 1
ATOM 2447 N N . GLY A 1 303 ? -6.832 -37.719 -24.953 1 72.62 303 GLY A N 1
ATOM 2448 C CA . GLY A 1 303 ? -8.273 -37.719 -24.734 1 72.62 303 GLY A CA 1
ATOM 2449 C C . GLY A 1 303 ? -8.656 -37.469 -23.281 1 72.62 303 GLY A C 1
ATOM 2450 O O . GLY A 1 303 ? -9.695 -37.969 -22.828 1 72.62 303 GLY A O 1
ATOM 2451 N N . MET A 1 304 ? -7.754 -36.938 -22.5 1 66.06 304 MET A N 1
ATOM 2452 C CA . MET A 1 304 ? -7.992 -36.625 -21.094 1 66.06 304 MET A CA 1
ATOM 2453 C C . MET A 1 304 ? -8.359 -35.156 -20.891 1 66.06 304 MET A C 1
ATOM 2455 O O . MET A 1 304 ? -7.938 -34.312 -21.672 1 66.06 304 MET A O 1
ATOM 2459 N N . MET B 1 1 ? -6.195 50.156 7.691 1 56.84 1 MET B N 1
ATOM 2460 C CA . MET B 1 1 ? -5.59 48.844 7.684 1 56.84 1 MET B CA 1
ATOM 2461 C C . MET B 1 1 ? -6.32 47.906 6.715 1 56.84 1 MET B C 1
ATOM 2463 O O . MET B 1 1 ? -7.551 47.906 6.656 1 56.84 1 MET B O 1
ATOM 2467 N N . ASN B 1 2 ? -5.59 47.375 5.574 1 80.25 2 ASN B N 1
ATOM 2468 C CA . ASN B 1 2 ? -6.148 46.875 4.324 1 80.25 2 ASN B CA 1
ATOM 2469 C C . ASN B 1 2 ? -6.492 45.406 4.426 1 80.25 2 ASN B C 1
ATOM 2471 O O . ASN B 1 2 ? -6.004 44.688 5.32 1 80.25 2 ASN B O 1
ATOM 2475 N N . ASN B 1 3 ? -7.547 45.031 3.797 1 93.12 3 ASN B N 1
ATOM 2476 C CA . ASN B 1 3 ? -8.039 43.656 3.672 1 93.12 3 ASN B CA 1
ATOM 2477 C C . ASN B 1 3 ? -6.953 42.719 3.176 1 93.12 3 ASN B C 1
ATOM 2479 O O . ASN B 1 3 ? -5.973 43.156 2.572 1 93.12 3 ASN B O 1
ATOM 2483 N N . ILE B 1 4 ? -7.102 41.5 3.664 1 95.31 4 ILE B N 1
ATOM 2484 C CA . ILE B 1 4 ? -6.145 40.469 3.256 1 95.31 4 ILE B CA 1
ATOM 2485 C C . ILE B 1 4 ? -6.883 39.312 2.58 1 95.31 4 ILE B C 1
ATOM 2487 O O . ILE B 1 4 ? -8.047 39.031 2.891 1 95.31 4 ILE B O 1
ATOM 2491 N N . ILE B 1 5 ? -6.203 38.688 1.634 1 97.31 5 ILE B N 1
ATOM 2492 C CA . ILE B 1 5 ? -6.719 37.438 1.076 1 97.31 5 ILE B CA 1
ATOM 2493 C C . ILE B 1 5 ? -5.898 36.281 1.595 1 97.31 5 ILE B C 1
ATOM 2495 O O . ILE B 1 5 ? -4.668 36.281 1.536 1 97.31 5 ILE B O 1
ATOM 2499 N N . SER B 1 6 ? -6.57 35.375 2.197 1 98.25 6 SER B N 1
ATOM 2500 C CA . SER B 1 6 ? -6.004 34.062 2.547 1 98.25 6 SER B CA 1
ATOM 2501 C C . SER B 1 6 ? -6.559 32.969 1.657 1 98.25 6 SER B C 1
ATOM 2503 O O . SER B 1 6 ? -7.773 32.844 1.49 1 98.25 6 SER B O 1
ATOM 2505 N N . LEU B 1 7 ? -5.648 32.25 1.039 1 98.56 7 LEU B N 1
ATOM 2506 C CA . LEU B 1 7 ? -6.07 31.188 0.12 1 98.56 7 LEU B CA 1
ATOM 2507 C C . LEU B 1 7 ? -5.438 29.859 0.5 1 98.56 7 LEU B C 1
ATOM 2509 O O . LEU B 1 7 ? -4.215 29.75 0.623 1 98.56 7 LEU B O 1
ATOM 2513 N N . ASP B 1 8 ? -6.242 28.859 0.735 1 97.56 8 ASP B N 1
ATOM 2514 C CA . ASP B 1 8 ? -5.828 27.5 1.062 1 97.56 8 ASP B CA 1
ATOM 2515 C C . ASP B 1 8 ? -6.102 26.547 -0.101 1 97.56 8 ASP B C 1
ATOM 2517 O O . ASP B 1 8 ? -7.254 26.234 -0.402 1 97.56 8 ASP B O 1
ATOM 2521 N N . GLY B 1 9 ? -5.062 26.141 -0.693 1 95.38 9 GLY B N 1
ATOM 2522 C CA . GLY B 1 9 ? -5.164 25.25 -1.835 1 95.38 9 GLY B CA 1
ATOM 2523 C C . GLY B 1 9 ? -4.688 23.844 -1.535 1 95.38 9 GLY B C 1
ATOM 2524 O O . GLY B 1 9 ? -3.506 23.625 -1.258 1 95.38 9 GLY B O 1
ATOM 2525 N N . GLY B 1 10 ? -5.594 22.859 -1.657 1 89.69 10 GLY B N 1
ATOM 2526 C CA . GLY B 1 10 ? -5.281 21.469 -1.386 1 89.69 10 GLY B CA 1
ATOM 2527 C C . GLY B 1 10 ? -5.562 20.562 -2.564 1 89.69 10 GLY B C 1
ATOM 2528 O O . GLY B 1 10 ? -5.688 21.031 -3.699 1 89.69 10 GLY B O 1
ATOM 2529 N N . GLY B 1 11 ? -5.543 19.312 -2.334 1 81.5 11 GLY B N 1
ATOM 2530 C CA . GLY B 1 11 ? -5.742 18.312 -3.373 1 81.5 11 GLY B CA 1
ATOM 2531 C C . GLY B 1 11 ? -7.176 18.234 -3.861 1 81.5 11 GLY B C 1
ATOM 2532 O O . GLY B 1 11 ? -7.434 17.734 -4.957 1 81.5 11 GLY B O 1
ATOM 2533 N N . THR B 1 12 ? -8.055 18.797 -3.146 1 80.69 12 THR B N 1
ATOM 2534 C CA . THR B 1 12 ? -9.461 18.641 -3.496 1 80.69 12 THR B CA 1
ATOM 2535 C C . THR B 1 12 ? -10.062 19.984 -3.928 1 80.69 12 THR B C 1
ATOM 2537 O O . THR B 1 12 ? -10.828 20.031 -4.887 1 80.69 12 THR B O 1
ATOM 2540 N N . LYS B 1 13 ? -9.695 21 -3.221 1 89.88 13 LYS B N 1
ATOM 2541 C CA . LYS B 1 13 ? -10.273 22.312 -3.52 1 89.88 13 LYS B CA 1
ATOM 2542 C C . LYS B 1 13 ? -9.297 23.438 -3.156 1 89.88 13 LYS B C 1
ATOM 2544 O O . LYS B 1 13 ? -8.273 23.188 -2.518 1 89.88 13 LYS B O 1
ATOM 2549 N N . THR B 1 14 ? -9.672 24.578 -3.613 1 97 14 THR B N 1
ATOM 2550 C CA . THR B 1 14 ? -9 25.828 -3.262 1 97 14 THR B CA 1
ATOM 2551 C C . THR B 1 14 ? -9.992 26.828 -2.668 1 97 14 THR B C 1
ATOM 2553 O O . THR B 1 14 ? -11.008 27.156 -3.297 1 97 14 THR B O 1
ATOM 2556 N N . LYS B 1 15 ? -9.711 27.203 -1.428 1 97.44 15 LYS B N 1
ATOM 2557 C CA . LYS B 1 15 ? -10.586 28.141 -0.738 1 97.44 15 LYS B CA 1
ATOM 2558 C C . LYS B 1 15 ? -9.875 29.469 -0.481 1 97.44 15 LYS B C 1
ATOM 2560 O O . LYS B 1 15 ? -8.781 29.5 0.084 1 97.44 15 LYS B O 1
ATOM 2565 N N . GLY B 1 16 ? -10.555 30.531 -0.963 1 98.19 16 GLY B N 1
ATOM 2566 C CA . GLY B 1 16 ? -10.055 31.875 -0.717 1 98.19 16 GLY B CA 1
ATOM 2567 C C . GLY B 1 16 ? -11.039 32.75 0.059 1 98.19 16 GLY B C 1
ATOM 2568 O O . GLY B 1 16 ? -12.242 32.688 -0.17 1 98.19 16 GLY B O 1
ATOM 2569 N N . ILE B 1 17 ? -10.469 33.5 0.98 1 98.12 17 ILE B N 1
ATOM 2570 C CA . ILE B 1 17 ? -11.297 34.375 1.798 1 98.12 17 ILE B CA 1
ATOM 2571 C C . ILE B 1 17 ? -10.664 35.781 1.871 1 98.12 17 ILE B C 1
ATOM 2573 O O . ILE B 1 17 ? -9.453 35.906 2.018 1 98.12 17 ILE B O 1
ATOM 2577 N N . ILE B 1 18 ? -11.516 36.812 1.691 1 97.56 18 ILE B N 1
ATOM 2578 C CA . ILE B 1 18 ? -11.102 38.156 2.051 1 97.56 18 ILE B CA 1
ATOM 2579 C C . ILE B 1 18 ? -11.445 38.438 3.514 1 97.56 18 ILE B C 1
ATOM 2581 O O . ILE B 1 18 ? -12.609 38.344 3.912 1 97.56 18 ILE B O 1
ATOM 2585 N N . TYR B 1 19 ? -10.414 38.656 4.27 1 96.44 19 TYR B N 1
ATOM 2586 C CA . TYR B 1 19 ? -10.609 39.062 5.656 1 96.44 19 TYR B CA 1
ATOM 2587 C C . TYR B 1 19 ? -10.43 40.562 5.82 1 96.44 19 TYR B C 1
ATOM 2589 O O . TYR B 1 19 ? -9.531 41.156 5.223 1 96.44 19 TYR B O 1
ATOM 2597 N N . SER B 1 20 ? -11.266 41.156 6.695 1 94.31 20 SER B N 1
ATOM 2598 C CA . SER B 1 20 ? -11.047 42.531 7.105 1 94.31 20 SER B CA 1
ATOM 2599 C C . SER B 1 20 ? -9.883 42.656 8.086 1 94.31 20 SER B C 1
ATOM 2601 O O . SER B 1 20 ? -9.359 41.625 8.547 1 94.31 20 SER B O 1
ATOM 2603 N N . ASN B 1 21 ? -9.523 43.875 8.398 1 88 21 ASN B N 1
ATOM 2604 C CA . ASN B 1 21 ? -8.453 44.094 9.359 1 88 21 ASN B CA 1
ATOM 2605 C C . ASN B 1 21 ? -8.828 43.625 10.758 1 88 21 ASN B C 1
ATOM 2607 O O . ASN B 1 21 ? -7.961 43.469 11.617 1 88 21 ASN B O 1
ATOM 2611 N N . LYS B 1 22 ? -10.141 43.344 11.023 1 90.88 22 LYS B N 1
ATOM 2612 C CA . LYS B 1 22 ? -10.609 42.875 12.32 1 90.88 22 LYS B CA 1
ATOM 2613 C C . LYS B 1 22 ? -10.867 41.375 12.289 1 90.88 22 LYS B C 1
ATOM 2615 O O . LYS B 1 22 ? -11.375 40.812 13.258 1 90.88 22 LYS B O 1
ATOM 2620 N N . GLY B 1 23 ? -10.562 40.75 11.133 1 92.25 23 GLY B N 1
ATOM 2621 C CA . GLY B 1 23 ? -10.688 39.281 11.039 1 92.25 23 GLY B CA 1
ATOM 2622 C C . GLY B 1 23 ? -12.062 38.844 10.57 1 92.25 23 GLY B C 1
ATOM 2623 O O . GLY B 1 23 ? -12.367 37.656 10.578 1 92.25 23 GLY B O 1
ATOM 2624 N N . GLU B 1 24 ? -12.891 39.781 10.109 1 94.69 24 GLU B N 1
ATOM 2625 C CA . GLU B 1 24 ? -14.211 39.438 9.602 1 94.69 24 GLU B CA 1
ATOM 2626 C C . GLU B 1 24 ? -14.133 38.906 8.172 1 94.69 24 GLU B C 1
ATOM 2628 O O . GLU B 1 24 ? -13.367 39.406 7.355 1 94.69 24 GLU B O 1
ATOM 2633 N N . VAL B 1 25 ? -14.938 37.875 7.914 1 96.25 25 VAL B N 1
ATOM 2634 C CA . VAL B 1 25 ? -15.023 37.344 6.559 1 96.25 25 VAL B CA 1
ATOM 2635 C C . VAL B 1 25 ? -15.836 38.281 5.68 1 96.25 25 VAL B C 1
ATOM 2637 O O . VAL B 1 25 ? -17 38.562 5.965 1 96.25 25 VAL B O 1
ATOM 2640 N N . LEU B 1 26 ? -15.234 38.75 4.645 1 96.06 26 LEU B N 1
ATOM 2641 C CA . LEU B 1 26 ? -15.906 39.688 3.73 1 96.06 26 LEU B CA 1
ATOM 2642 C C . LEU B 1 26 ? -16.422 38.938 2.502 1 96.06 26 LEU B C 1
ATOM 2644 O O . LEU B 1 26 ? -17.5 39.25 1.985 1 96.06 26 LEU B O 1
ATOM 2648 N N . GLU B 1 27 ? -15.633 38.062 2.025 1 96.62 27 GLU B N 1
ATOM 2649 C CA . GLU B 1 27 ? -15.969 37.281 0.857 1 96.62 27 GLU B CA 1
ATOM 2650 C C . GLU B 1 27 ? -15.289 35.906 0.917 1 96.62 27 GLU B C 1
ATOM 2652 O O . GLU B 1 27 ? -14.211 35.75 1.491 1 96.62 27 GLU B O 1
ATOM 2657 N N . GLU B 1 28 ? -15.945 34.875 0.383 1 97.56 28 GLU B N 1
ATOM 2658 C CA . GLU B 1 28 ? -15.414 33.531 0.298 1 97.56 28 GLU B CA 1
ATOM 2659 C C . GLU B 1 28 ? -15.656 32.938 -1.081 1 97.56 28 GLU B C 1
ATOM 2661 O O . GLU B 1 28 ? -16.75 33.062 -1.633 1 97.56 28 GLU B O 1
ATOM 2666 N N . ILE B 1 29 ? -14.594 32.375 -1.66 1 97.25 29 ILE B N 1
ATOM 2667 C CA . ILE B 1 29 ? -14.68 31.734 -2.973 1 97.25 29 ILE B CA 1
ATOM 2668 C C . ILE B 1 29 ? -14.023 30.359 -2.926 1 97.25 29 ILE B C 1
ATOM 2670 O O . ILE B 1 29 ? -13.047 30.156 -2.205 1 97.25 29 ILE B O 1
ATOM 2674 N N . GLN B 1 30 ? -14.625 29.391 -3.576 1 97 30 GLN B N 1
ATOM 2675 C CA . GLN B 1 30 ? -14.023 28.078 -3.719 1 97 30 GLN B CA 1
ATOM 2676 C C . GLN B 1 30 ? -13.891 27.688 -5.188 1 97 30 GLN B C 1
ATOM 2678 O O . GLN B 1 30 ? -14.797 27.938 -5.984 1 97 30 GLN B O 1
ATOM 2683 N N . THR B 1 31 ? -12.766 27.141 -5.551 1 97.06 31 THR B N 1
ATOM 2684 C CA . THR B 1 31 ? -12.5 26.625 -6.895 1 97.06 31 THR B CA 1
ATOM 2685 C C . THR B 1 31 ? -11.953 25.203 -6.836 1 97.06 31 THR B C 1
ATOM 2687 O O . THR B 1 31 ? -12.172 24.484 -5.859 1 97.06 31 THR B O 1
ATOM 2690 N N . GLY B 1 32 ? -11.273 24.75 -7.957 1 92.31 32 GLY B N 1
ATOM 2691 C CA . GLY B 1 32 ? -10.766 23.391 -8.031 1 92.31 32 GLY B CA 1
ATOM 2692 C C . GLY B 1 32 ? -9.508 23.172 -7.211 1 92.31 32 GLY B C 1
ATOM 2693 O O . GLY B 1 32 ? -9.062 24.078 -6.504 1 92.31 32 GLY B O 1
ATOM 2694 N N . PHE B 1 33 ? -8.945 22.094 -7.383 1 90.81 33 PHE B N 1
ATOM 2695 C CA . PHE B 1 33 ? -7.816 21.703 -6.555 1 90.81 33 PHE B CA 1
ATOM 2696 C C . PHE B 1 33 ? -6.562 22.469 -6.941 1 90.81 33 PHE B C 1
ATOM 2698 O O . PHE B 1 33 ? -6.469 23 -8.055 1 90.81 33 PHE B O 1
ATOM 2705 N N . SER B 1 34 ? -5.664 22.641 -6.004 1 93.81 34 SER B N 1
ATOM 2706 C CA . SER B 1 34 ? -4.363 23.25 -6.254 1 93.81 34 SER B CA 1
ATOM 2707 C C . SER B 1 34 ? -3.244 22.438 -5.598 1 93.81 34 SER B C 1
ATOM 2709 O O . SER B 1 34 ? -2.994 22.578 -4.398 1 93.81 34 SER B O 1
ATOM 2711 N N . ASN B 1 35 ? -2.629 21.625 -6.32 1 92 35 ASN B N 1
ATOM 2712 C CA . ASN B 1 35 ? -1.435 20.875 -5.961 1 92 35 ASN B CA 1
ATOM 2713 C C . ASN B 1 35 ? -0.362 20.969 -7.039 1 92 35 ASN B C 1
ATOM 2715 O O . ASN B 1 35 ? -0.421 20.266 -8.047 1 92 35 ASN B O 1
ATOM 2719 N N . ALA B 1 36 ? 0.609 21.688 -6.742 1 92.25 36 ALA B N 1
ATOM 2720 C CA . ALA B 1 36 ? 1.565 22.125 -7.758 1 92.25 36 ALA B CA 1
ATOM 2721 C C . ALA B 1 36 ? 2.414 20.953 -8.242 1 92.25 36 ALA B C 1
ATOM 2723 O O . ALA B 1 36 ? 2.945 20.969 -9.359 1 92.25 36 ALA B O 1
ATOM 2724 N N . THR B 1 37 ? 2.561 19.922 -7.422 1 87.25 37 THR B N 1
ATOM 2725 C CA . THR B 1 37 ? 3.355 18.766 -7.82 1 87.25 37 THR B CA 1
ATOM 2726 C C . THR B 1 37 ? 2.545 17.844 -8.719 1 87.25 37 THR B C 1
ATOM 2728 O O . THR B 1 37 ? 3.098 17.188 -9.609 1 87.25 37 THR B O 1
ATOM 2731 N N . ILE B 1 38 ? 1.287 17.828 -8.547 1 84.69 38 ILE B N 1
ATOM 2732 C CA . ILE B 1 38 ? 0.412 16.953 -9.32 1 84.69 38 ILE B CA 1
ATOM 2733 C C . ILE B 1 38 ? 0.115 17.578 -10.68 1 84.69 38 ILE B C 1
ATOM 2735 O O . ILE B 1 38 ? 0.244 16.922 -11.719 1 84.69 38 ILE B O 1
ATOM 2739 N N . ASN B 1 39 ? -0.293 18.766 -10.688 1 92.69 39 ASN B N 1
ATOM 2740 C CA . ASN B 1 39 ? -0.603 19.516 -11.906 1 92.69 39 ASN B CA 1
ATOM 2741 C C . ASN B 1 39 ? -0.358 21 -11.719 1 92.69 39 ASN B C 1
ATOM 2743 O O . ASN B 1 39 ? -1.236 21.734 -11.242 1 92.69 39 ASN B O 1
ATOM 2747 N N . TYR B 1 40 ? 0.73 21.484 -12.156 1 95.75 40 TYR B N 1
ATOM 2748 C CA . TYR B 1 40 ? 1.163 22.875 -11.945 1 95.75 40 TYR B CA 1
ATOM 2749 C C . TYR B 1 40 ? 0.229 23.844 -12.656 1 95.75 40 TYR B C 1
ATOM 2751 O O . TYR B 1 40 ? -0.211 24.828 -12.062 1 95.75 40 TYR B O 1
ATOM 2759 N N . GLU B 1 41 ? -0.05 23.531 -13.875 1 96.69 41 GLU B N 1
ATOM 2760 C CA . GLU B 1 41 ? -0.869 24.453 -14.672 1 96.69 41 GLU B CA 1
ATOM 2761 C C . GLU B 1 41 ? -2.271 24.578 -14.078 1 96.69 41 GLU B C 1
ATOM 2763 O O . GLU B 1 41 ? -2.807 25.688 -13.984 1 96.69 41 GLU B O 1
ATOM 2768 N N . LYS B 1 42 ? -2.812 23.453 -13.734 1 96.06 42 LYS B N 1
ATOM 2769 C CA . LYS B 1 42 ? -4.145 23.469 -13.133 1 96.06 42 LYS B CA 1
ATOM 2770 C C . LYS B 1 42 ? -4.137 24.203 -11.797 1 96.06 42 LYS B C 1
ATOM 2772 O O . LYS B 1 42 ? -5.098 24.891 -11.453 1 96.06 42 LYS B O 1
ATOM 2777 N N . THR B 1 43 ? -3.08 24.016 -11.062 1 97.19 43 THR B N 1
ATOM 2778 C CA . THR B 1 43 ? -2.895 24.734 -9.805 1 97.19 43 THR B CA 1
ATOM 2779 C C . THR B 1 43 ? -2.918 26.25 -10.031 1 97.19 43 THR B C 1
ATOM 2781 O O . THR B 1 43 ? -3.67 26.969 -9.367 1 97.19 43 THR B O 1
ATOM 2784 N N . LEU B 1 44 ? -2.152 26.719 -10.984 1 97.69 44 LEU B N 1
ATOM 2785 C CA . LEU B 1 44 ? -2.094 28.141 -11.297 1 97.69 44 LEU B CA 1
ATOM 2786 C C . LEU B 1 44 ? -3.455 28.656 -11.75 1 97.69 44 LEU B C 1
ATOM 2788 O O . LEU B 1 44 ? -3.883 29.734 -11.344 1 97.69 44 LEU B O 1
ATOM 2792 N N . GLU B 1 45 ? -4.074 27.859 -12.516 1 97.94 45 GLU B N 1
ATOM 2793 C CA . GLU B 1 45 ? -5.391 28.219 -13.031 1 97.94 45 GLU B CA 1
ATOM 2794 C C . GLU B 1 45 ? -6.402 28.375 -11.898 1 97.94 45 GLU B C 1
ATOM 2796 O O . GLU B 1 45 ? -7.133 29.375 -11.844 1 97.94 45 GLU B O 1
ATOM 2801 N N . ASN B 1 46 ? -6.426 27.438 -11.008 1 98.12 46 ASN B N 1
ATOM 2802 C CA . ASN B 1 46 ? -7.41 27.438 -9.938 1 98.12 46 ASN B CA 1
ATOM 2803 C C . ASN B 1 46 ? -7.141 28.547 -8.93 1 98.12 46 ASN B C 1
ATOM 2805 O O . ASN B 1 46 ? -8.07 29.141 -8.391 1 98.12 46 ASN B O 1
ATOM 2809 N N . ILE B 1 47 ? -5.914 28.812 -8.672 1 98.31 47 ILE B N 1
ATOM 2810 C CA . ILE B 1 47 ? -5.543 29.906 -7.781 1 98.31 47 ILE B CA 1
ATOM 2811 C C . ILE B 1 47 ? -5.969 31.234 -8.398 1 98.31 47 ILE B C 1
ATOM 2813 O O . ILE B 1 47 ? -6.602 32.062 -7.73 1 98.31 47 ILE B O 1
ATOM 2817 N N . THR B 1 48 ? -5.656 31.406 -9.695 1 98.19 48 THR B N 1
ATOM 2818 C CA . THR B 1 48 ? -5.953 32.656 -10.383 1 98.19 48 THR B CA 1
ATOM 2819 C C . THR B 1 48 ? -7.461 32.875 -10.492 1 98.19 48 THR B C 1
ATOM 2821 O O . THR B 1 48 ? -7.945 34 -10.328 1 98.19 48 THR B O 1
ATOM 2824 N N . GLU B 1 49 ? -8.094 31.781 -10.781 1 98.25 49 GLU B N 1
ATOM 2825 C CA . GLU B 1 49 ? -9.547 31.875 -10.82 1 98.25 49 GLU B CA 1
ATOM 2826 C C . GLU B 1 49 ? -10.109 32.344 -9.477 1 98.25 49 GLU B C 1
ATOM 2828 O O . GLU B 1 49 ? -10.961 33.25 -9.43 1 98.25 49 GLU B O 1
ATOM 2833 N N . CYS B 1 50 ? -9.641 31.781 -8.406 1 98.19 50 CYS B N 1
ATOM 2834 C CA . CYS B 1 50 ? -10.094 32.125 -7.066 1 98.19 50 CYS B CA 1
ATOM 2835 C C . CYS B 1 50 ? -9.789 33.594 -6.746 1 98.19 50 CYS B C 1
ATOM 2837 O O . CYS B 1 50 ? -10.672 34.312 -6.324 1 98.19 50 CYS B O 1
ATOM 2839 N N . LEU B 1 51 ? -8.625 34.031 -7.035 1 97.62 51 LEU B N 1
ATOM 2840 C CA . LEU B 1 51 ? -8.188 35.375 -6.742 1 97.62 51 LEU B CA 1
ATOM 2841 C C . LEU B 1 51 ? -8.953 36.375 -7.586 1 97.62 51 LEU B C 1
ATOM 2843 O O . LEU B 1 51 ? -9.391 37.438 -7.078 1 97.62 51 LEU B O 1
ATOM 2847 N N . ASN B 1 52 ? -9.102 36.062 -8.844 1 97.12 52 ASN B N 1
ATOM 2848 C CA . ASN B 1 52 ? -9.828 36.969 -9.727 1 97.12 52 ASN B CA 1
ATOM 2849 C C . ASN B 1 52 ? -11.273 37.156 -9.266 1 97.12 52 ASN B C 1
ATOM 2851 O O . ASN B 1 52 ? -11.805 38.25 -9.352 1 97.12 52 ASN B O 1
ATOM 2855 N N . CYS B 1 53 ? -11.844 36.094 -8.844 1 97.12 53 CYS B N 1
ATOM 2856 C CA . CYS B 1 53 ? -13.203 36.188 -8.32 1 97.12 53 CYS B CA 1
ATOM 2857 C C . CYS B 1 53 ? -13.25 37.062 -7.074 1 97.12 53 CYS B C 1
ATOM 2859 O O . CYS B 1 53 ? -14.18 37.844 -6.898 1 97.12 53 CYS B O 1
ATOM 2861 N N . LEU B 1 54 ? -12.305 36.906 -6.23 1 96.75 54 LEU B N 1
ATOM 2862 C CA . LEU B 1 54 ? -12.242 37.719 -5.004 1 96.75 54 LEU B CA 1
ATOM 2863 C C . LEU B 1 54 ? -12.016 39.188 -5.316 1 96.75 54 LEU B C 1
ATOM 2865 O O . LEU B 1 54 ? -12.617 40.062 -4.684 1 96.75 54 LEU B O 1
ATOM 2869 N N . PHE B 1 55 ? -11.227 39.5 -6.297 1 93.88 55 PHE B N 1
ATOM 2870 C CA . PHE B 1 55 ? -10.883 40.875 -6.637 1 93.88 55 PHE B CA 1
ATOM 2871 C C . PHE B 1 55 ? -12.039 41.562 -7.336 1 93.88 55 PHE B C 1
ATOM 2873 O O . PHE B 1 55 ? -12.086 42.812 -7.406 1 93.88 55 PHE B O 1
ATOM 2880 N N . LYS B 1 56 ? -12.953 40.812 -7.824 1 91.56 56 LYS B N 1
ATOM 2881 C CA . LYS B 1 56 ? -14.141 41.375 -8.453 1 91.56 56 LYS B CA 1
ATOM 2882 C C . LYS B 1 56 ? -15.039 42.062 -7.418 1 91.56 56 LYS B C 1
ATOM 2884 O O . LYS B 1 56 ? -15.891 42.875 -7.77 1 91.56 56 LYS B O 1
ATOM 2889 N N . LYS B 1 57 ? -14.906 41.812 -6.082 1 85.81 57 LYS B N 1
ATOM 2890 C CA . LYS B 1 57 ? -15.812 42.281 -5.035 1 85.81 57 LYS B CA 1
ATOM 2891 C C . LYS B 1 57 ? -15.422 43.656 -4.52 1 85.81 57 LYS B C 1
ATOM 2893 O O . LYS B 1 57 ? -16.047 44.188 -3.598 1 85.81 57 LYS B O 1
ATOM 2898 N N . ASP B 1 58 ? -14.633 44.5 -5.191 1 83.94 58 ASP B N 1
ATOM 2899 C CA . ASP B 1 58 ? -14.219 45.875 -4.98 1 83.94 58 ASP B CA 1
ATOM 2900 C C . ASP B 1 58 ? -13.695 46.062 -3.561 1 83.94 58 ASP B C 1
ATOM 2902 O O . ASP B 1 58 ? -14.18 46.969 -2.842 1 83.94 58 ASP B O 1
ATOM 2906 N N . TYR B 1 59 ? -12.898 45.281 -2.947 1 90.94 59 TYR B N 1
ATOM 2907 C CA . TYR B 1 59 ? -12.164 45.469 -1.7 1 90.94 59 TYR B CA 1
ATOM 2908 C C . TYR B 1 59 ? -10.695 45.781 -1.97 1 90.94 59 TYR B C 1
ATOM 2910 O O . TYR B 1 59 ? -10.094 45.219 -2.871 1 90.94 59 TYR B O 1
ATOM 2918 N N . LYS B 1 60 ? -10.266 46.75 -1.266 1 90.5 60 LYS B N 1
ATOM 2919 C CA . LYS B 1 60 ? -8.836 47 -1.355 1 90.5 60 LYS B CA 1
ATOM 2920 C C . LYS B 1 60 ? -8.039 45.938 -0.587 1 90.5 60 LYS B C 1
ATOM 2922 O O . LYS B 1 60 ? -8.25 45.75 0.614 1 90.5 60 LYS B O 1
ATOM 2927 N N . VAL B 1 61 ? -7.191 45.156 -1.232 1 93.06 61 VAL B N 1
ATOM 2928 C CA . VAL B 1 61 ? -6.395 44.094 -0.644 1 93.06 61 VAL B CA 1
ATOM 2929 C C . VAL B 1 61 ? -4.91 44.438 -0.755 1 93.06 61 VAL B C 1
ATOM 2931 O O . VAL B 1 61 ? -4.426 44.812 -1.831 1 93.06 61 VAL B O 1
ATOM 2934 N N . ASP B 1 62 ? -4.227 44.25 0.348 1 87.75 62 ASP B N 1
ATOM 2935 C CA . ASP B 1 62 ? -2.824 44.656 0.365 1 87.75 62 ASP B CA 1
ATOM 2936 C C . ASP B 1 62 ? -1.901 43.438 0.319 1 87.75 62 ASP B C 1
ATOM 2938 O O . ASP B 1 62 ? -0.748 43.562 -0.103 1 87.75 62 ASP B O 1
ATOM 2942 N N . LEU B 1 63 ? -2.406 42.406 0.844 1 94.88 63 LEU B N 1
ATOM 2943 C CA . LEU B 1 63 ? -1.536 41.25 1.051 1 94.88 63 LEU B CA 1
ATOM 2944 C C . LEU B 1 63 ? -2.256 39.969 0.697 1 94.88 63 LEU B C 1
ATOM 2946 O O . LEU B 1 63 ? -3.43 39.781 1.034 1 94.88 63 LEU B O 1
ATOM 2950 N N . LEU B 1 64 ? -1.574 39.094 -0.09 1 97.12 64 LEU B N 1
ATOM 2951 C CA . LEU B 1 64 ? -2.041 37.75 -0.414 1 97.12 64 LEU B CA 1
ATOM 2952 C C . LEU B 1 64 ? -1.211 36.688 0.313 1 97.12 64 LEU B C 1
ATOM 2954 O O . LEU B 1 64 ? 0.013 36.656 0.173 1 97.12 64 LEU B O 1
ATOM 2958 N N . VAL B 1 65 ? -1.891 35.906 1.122 1 97.88 65 VAL B N 1
ATOM 2959 C CA . VAL B 1 65 ? -1.233 34.75 1.738 1 97.88 65 VAL B CA 1
ATOM 2960 C C . VAL B 1 65 ? -1.819 33.469 1.178 1 97.88 65 VAL B C 1
ATOM 2962 O O . VAL B 1 65 ? -3.002 33.156 1.376 1 97.88 65 VAL B O 1
ATOM 2965 N N . LEU B 1 66 ? -0.951 32.719 0.533 1 98.44 66 LEU B N 1
ATOM 2966 C CA . LEU B 1 66 ? -1.407 31.531 -0.174 1 98.44 66 LEU B CA 1
ATOM 2967 C C . LEU B 1 66 ? -0.74 30.281 0.383 1 98.44 66 LEU B C 1
ATOM 2969 O O . LEU B 1 66 ? 0.488 30.156 0.365 1 98.44 66 LEU B O 1
ATOM 2973 N N . GLY B 1 67 ? -1.537 29.359 0.956 1 97.69 67 GLY B N 1
ATOM 2974 C CA . GLY B 1 67 ? -1.078 28.031 1.328 1 97.69 67 GLY B CA 1
ATOM 2975 C C . GLY B 1 67 ? -1.412 26.984 0.294 1 97.69 67 GLY B C 1
ATOM 2976 O O . GLY B 1 67 ? -2.574 26.594 0.148 1 97.69 67 GLY B O 1
ATOM 2977 N N . ILE B 1 68 ? -0.417 26.5 -0.365 1 96.75 68 ILE B N 1
ATOM 2978 C CA . ILE B 1 68 ? -0.682 25.656 -1.522 1 96.75 68 ILE B CA 1
ATOM 2979 C C . ILE B 1 68 ? 0.001 24.297 -1.339 1 96.75 68 ILE B C 1
ATOM 2981 O O . ILE B 1 68 ? 1.185 24.234 -1 1 96.75 68 ILE B O 1
ATOM 2985 N N . SER B 1 69 ? -0.742 23.281 -1.586 1 92.5 69 SER B N 1
ATOM 2986 C CA . SER B 1 69 ? -0.181 21.938 -1.537 1 92.5 69 SER B CA 1
ATOM 2987 C C . SER B 1 69 ? 0.855 21.719 -2.637 1 92.5 69 SER B C 1
ATOM 2989 O O . SER B 1 69 ? 0.792 22.375 -3.686 1 92.5 69 SER B O 1
ATOM 2991 N N . GLY B 1 70 ? 1.848 20.891 -2.369 1 88.31 70 GLY B N 1
ATOM 2992 C CA . GLY B 1 70 ? 2.854 20.578 -3.373 1 88.31 70 GLY B CA 1
ATOM 2993 C C . GLY B 1 70 ? 3.938 21.625 -3.482 1 88.31 70 GLY B C 1
ATOM 2994 O O . GLY B 1 70 ? 4.664 21.672 -4.477 1 88.31 70 GLY B O 1
ATOM 2995 N N . THR B 1 71 ? 4.074 22.484 -2.508 1 90.88 71 THR B N 1
ATOM 2996 C CA . THR B 1 71 ? 5.043 23.562 -2.59 1 90.88 71 THR B CA 1
ATOM 2997 C C . THR B 1 71 ? 6.145 23.391 -1.549 1 90.88 71 THR B C 1
ATOM 2999 O O . THR B 1 71 ? 6.797 24.359 -1.155 1 90.88 71 THR B O 1
ATOM 3002 N N . LYS B 1 72 ? 6.324 22.203 -1.063 1 84.69 72 LYS B N 1
ATOM 3003 C CA . LYS B 1 72 ? 7.445 21.922 -0.171 1 84.69 72 LYS B CA 1
ATOM 3004 C C . LYS B 1 72 ? 8.781 22.062 -0.897 1 84.69 72 LYS B C 1
ATOM 3006 O O . LYS B 1 72 ? 9.781 22.453 -0.298 1 84.69 72 LYS B O 1
ATOM 3011 N N . ASN B 1 73 ? 8.656 21.719 -2.125 1 84.69 73 ASN B N 1
ATOM 3012 C CA . ASN B 1 73 ? 9.836 21.906 -2.971 1 84.69 73 ASN B CA 1
ATOM 3013 C C . ASN B 1 73 ? 10.078 23.375 -3.281 1 84.69 73 ASN B C 1
ATOM 3015 O O . ASN B 1 73 ? 9.211 24.047 -3.857 1 84.69 73 ASN B O 1
ATOM 3019 N N . GLU B 1 74 ? 11.266 23.797 -3.014 1 87.94 74 GLU B N 1
ATOM 3020 C CA . GLU B 1 74 ? 11.586 25.219 -3.131 1 87.94 74 GLU B CA 1
ATOM 3021 C C . GLU B 1 74 ? 11.531 25.688 -4.582 1 87.94 74 GLU B C 1
ATOM 3023 O O . GLU B 1 74 ? 11.117 26.812 -4.867 1 87.94 74 GLU B O 1
ATOM 3028 N N . VAL B 1 75 ? 11.914 24.797 -5.441 1 91.38 75 VAL B N 1
ATOM 3029 C CA . VAL B 1 75 ? 11.93 25.156 -6.855 1 91.38 75 VAL B CA 1
ATOM 3030 C C . VAL B 1 75 ? 10.5 25.391 -7.344 1 91.38 75 VAL B C 1
ATOM 3032 O O . VAL B 1 75 ? 10.227 26.375 -8.016 1 91.38 75 VAL B O 1
ATOM 3035 N N . ILE B 1 76 ? 9.617 24.547 -6.941 1 93.62 76 ILE B N 1
ATOM 3036 C CA . ILE B 1 76 ? 8.219 24.656 -7.332 1 93.62 76 ILE B CA 1
ATOM 3037 C C . ILE B 1 76 ? 7.586 25.875 -6.668 1 93.62 76 ILE B C 1
ATOM 3039 O O . ILE B 1 76 ? 6.84 26.625 -7.309 1 93.62 76 ILE B O 1
ATOM 3043 N N . ARG B 1 77 ? 7.902 26.078 -5.434 1 94.62 77 ARG B N 1
ATOM 3044 C CA . ARG B 1 77 ? 7.352 27.203 -4.68 1 94.62 77 ARG B CA 1
ATOM 3045 C C . ARG B 1 77 ? 7.766 28.531 -5.297 1 94.62 77 ARG B C 1
ATOM 3047 O O . ARG B 1 77 ? 6.938 29.422 -5.465 1 94.62 77 ARG B O 1
ATOM 3054 N N . GLN B 1 78 ? 9.016 28.641 -5.684 1 95.69 78 GLN B N 1
ATOM 3055 C CA . GLN B 1 78 ? 9.531 29.875 -6.258 1 95.69 78 GLN B CA 1
ATOM 3056 C C . GLN B 1 78 ? 8.938 30.141 -7.641 1 95.69 78 GLN B C 1
ATOM 3058 O O . GLN B 1 78 ? 8.625 31.281 -7.988 1 95.69 78 GLN B O 1
ATOM 3063 N N . LYS B 1 79 ? 8.828 29.109 -8.359 1 97.31 79 LYS B N 1
ATOM 3064 C CA . LYS B 1 79 ? 8.211 29.25 -9.672 1 97.31 79 LYS B CA 1
ATOM 3065 C C . LYS B 1 79 ? 6.777 29.75 -9.555 1 97.31 79 LYS B C 1
ATOM 3067 O O . LYS B 1 79 ? 6.375 30.672 -10.258 1 97.31 79 LYS B O 1
ATOM 3072 N N . LEU B 1 80 ? 6.059 29.125 -8.68 1 97.56 80 LEU B N 1
ATOM 3073 C CA . LEU B 1 80 ? 4.664 29.5 -8.484 1 97.56 80 LEU B CA 1
ATOM 3074 C C . LEU B 1 80 ? 4.555 30.938 -8.008 1 97.56 80 LEU B C 1
ATOM 3076 O O . LEU B 1 80 ? 3.715 31.703 -8.492 1 97.56 80 LEU B O 1
ATOM 3080 N N . LYS B 1 81 ? 5.371 31.328 -7.07 1 97.38 81 LYS B N 1
ATOM 3081 C CA . LYS B 1 81 ? 5.379 32.688 -6.555 1 97.38 81 LYS B CA 1
ATOM 3082 C C . LYS B 1 81 ? 5.68 33.688 -7.668 1 97.38 81 LYS B C 1
ATOM 3084 O O . LYS B 1 81 ? 4.988 34.688 -7.805 1 97.38 81 LYS B O 1
ATOM 3089 N N . SER B 1 82 ? 6.656 33.375 -8.453 1 97.81 82 SER B N 1
ATOM 3090 C CA . SER B 1 82 ? 7.051 34.25 -9.555 1 97.81 82 SER B CA 1
ATOM 3091 C C . SER B 1 82 ? 5.918 34.406 -10.562 1 97.81 82 SER B C 1
ATOM 3093 O O . SER B 1 82 ? 5.648 35.531 -11.023 1 97.81 82 SER B O 1
ATOM 3095 N N . ASP B 1 83 ? 5.309 33.312 -10.859 1 98 83 ASP B N 1
ATOM 3096 C CA . ASP B 1 83 ? 4.219 33.375 -11.836 1 98 83 ASP B CA 1
ATOM 3097 C C . ASP B 1 83 ? 3.043 34.188 -11.305 1 98 83 ASP B C 1
ATOM 3099 O O . ASP B 1 83 ? 2.381 34.875 -12.07 1 98 83 ASP B O 1
ATOM 3103 N N . LEU B 1 84 ? 2.805 34.094 -10.07 1 98 84 LEU B N 1
ATOM 3104 C CA . LEU B 1 84 ? 1.705 34.844 -9.469 1 98 84 LEU B CA 1
ATOM 3105 C C . LEU B 1 84 ? 2.049 36.312 -9.344 1 98 84 LEU B C 1
ATOM 3107 O O . LEU B 1 84 ? 1.18 37.156 -9.516 1 98 84 LEU B O 1
ATOM 3111 N N . GLU B 1 85 ? 3.307 36.531 -9.07 1 97.12 85 GLU B N 1
ATOM 3112 C CA . GLU B 1 85 ? 3.754 37.938 -8.922 1 97.12 85 GLU B CA 1
ATOM 3113 C C . GLU B 1 85 ? 3.682 38.656 -10.25 1 97.12 85 GLU B C 1
ATOM 3115 O O . GLU B 1 85 ? 3.574 39.906 -10.273 1 97.12 85 GLU B O 1
ATOM 3120 N N . LYS B 1 86 ? 3.691 37.938 -11.336 1 97.38 86 LYS B N 1
ATOM 3121 C CA . LYS B 1 86 ? 3.512 38.562 -12.648 1 97.38 86 LYS B CA 1
ATOM 3122 C C . LYS B 1 86 ? 2.059 38.969 -12.867 1 97.38 86 LYS B C 1
ATOM 3124 O O . LYS B 1 86 ? 1.776 39.844 -13.68 1 97.38 86 LYS B O 1
ATOM 3129 N N . LYS B 1 87 ? 1.197 38.406 -12.188 1 96.38 87 LYS B N 1
ATOM 3130 C CA . LYS B 1 87 ? -0.228 38.594 -12.445 1 96.38 87 LYS B CA 1
ATOM 3131 C C . LYS B 1 87 ? -0.84 39.562 -11.438 1 96.38 87 LYS B C 1
ATOM 3133 O O . LYS B 1 87 ? -1.858 40.219 -11.719 1 96.38 87 LYS B O 1
ATOM 3138 N N . TYR B 1 88 ? -0.206 39.594 -10.289 1 96.69 88 TYR B N 1
ATOM 3139 C CA . TYR B 1 88 ? -0.786 40.406 -9.219 1 96.69 88 TYR B CA 1
ATOM 3140 C C . TYR B 1 88 ? 0.234 41.406 -8.672 1 96.69 88 TYR B C 1
ATOM 3142 O O . TYR B 1 88 ? 1.402 41.031 -8.477 1 96.69 88 TYR B O 1
ATOM 3150 N N . ILE B 1 89 ? -0.233 42.625 -8.391 1 94.88 89 ILE B N 1
ATOM 3151 C CA . ILE B 1 89 ? 0.657 43.656 -7.922 1 94.88 89 ILE B CA 1
ATOM 3152 C C . ILE B 1 89 ? 0.813 43.562 -6.402 1 94.88 89 ILE B C 1
ATOM 3154 O O . ILE B 1 89 ? 1.771 44.125 -5.84 1 94.88 89 ILE B O 1
ATOM 3158 N N . GLN B 1 90 ? -0.154 42.906 -5.715 1 94.5 90 GLN B N 1
ATOM 3159 C CA . GLN B 1 90 ? -0.111 42.75 -4.266 1 94.5 90 GLN B CA 1
ATOM 3160 C C . GLN B 1 90 ? 1.096 41.938 -3.832 1 94.5 90 GLN B C 1
ATOM 3162 O O . GLN B 1 90 ? 1.585 41.094 -4.594 1 94.5 90 GLN B O 1
ATOM 3167 N N . LYS B 1 91 ? 1.543 42.25 -2.66 1 94.69 91 LYS B N 1
ATOM 3168 C CA . LYS B 1 91 ? 2.557 41.375 -2.059 1 94.69 91 LYS B CA 1
ATOM 3169 C C . LYS B 1 91 ? 2.012 39.969 -1.819 1 94.69 91 LYS B C 1
ATOM 3171 O O . LYS B 1 91 ? 0.868 39.812 -1.391 1 94.69 91 LYS B O 1
ATOM 3176 N N . ILE B 1 92 ? 2.879 38.938 -2.1 1 97.12 92 ILE B N 1
ATOM 3177 C CA . ILE B 1 92 ? 2.434 37.562 -1.981 1 97.12 92 ILE B CA 1
ATOM 3178 C C . ILE B 1 92 ? 3.332 36.812 -0.999 1 97.12 92 ILE B C 1
ATOM 3180 O O . ILE B 1 92 ? 4.559 36.844 -1.127 1 97.12 92 ILE B O 1
ATOM 3184 N N . ILE B 1 93 ? 2.744 36.219 -0.004 1 96.31 93 ILE B N 1
ATOM 3185 C CA . ILE B 1 93 ? 3.4 35.25 0.862 1 96.31 93 ILE B CA 1
ATOM 3186 C C . ILE B 1 93 ? 2.92 33.844 0.513 1 96.31 93 ILE B C 1
ATOM 3188 O O . ILE B 1 93 ? 1.727 33.531 0.604 1 96.31 93 ILE B O 1
ATOM 3192 N N . LEU B 1 94 ? 3.838 33.062 0.071 1 97.19 94 LEU B N 1
ATOM 3193 C CA . LEU B 1 94 ? 3.5 31.688 -0.328 1 97.19 94 LEU B CA 1
ATOM 3194 C C . LEU B 1 94 ? 4.059 30.688 0.667 1 97.19 94 LEU B C 1
ATOM 3196 O O . LEU B 1 94 ? 5.258 30.672 0.947 1 97.19 94 LEU B O 1
ATOM 3200 N N . ILE B 1 95 ? 3.195 29.891 1.234 1 94.38 95 ILE B N 1
ATOM 3201 C CA . ILE B 1 95 ? 3.58 28.844 2.182 1 94.38 95 ILE B CA 1
ATOM 3202 C C . ILE B 1 95 ? 2.939 27.516 1.779 1 94.38 95 ILE B C 1
ATOM 3204 O O . ILE B 1 95 ? 2.244 27.438 0.763 1 94.38 95 ILE B O 1
ATOM 3208 N N . THR B 1 96 ? 3.232 26.453 2.523 1 93.38 96 THR B N 1
ATOM 3209 C CA . THR B 1 96 ? 2.621 25.156 2.24 1 93.38 96 THR B CA 1
ATOM 3210 C C . THR B 1 96 ? 1.229 25.078 2.859 1 93.38 96 THR B C 1
ATOM 3212 O O . THR B 1 96 ? 0.9 25.828 3.77 1 93.38 96 THR B O 1
ATOM 3215 N N . ASP B 1 97 ? 0.479 24.125 2.346 1 93.31 97 ASP B N 1
ATOM 3216 C CA . ASP B 1 97 ? -0.834 23.875 2.934 1 93.31 97 ASP B CA 1
ATOM 3217 C C . ASP B 1 97 ? -0.71 23.438 4.391 1 93.31 97 ASP B C 1
ATOM 3219 O O . ASP B 1 97 ? -1.575 23.734 5.211 1 93.31 97 ASP B O 1
ATOM 3223 N N . LEU B 1 98 ? 0.376 22.828 4.711 1 92.94 98 LEU B N 1
ATOM 3224 C CA . LEU B 1 98 ? 0.614 22.375 6.082 1 92.94 98 LEU B CA 1
ATOM 3225 C C . LEU B 1 98 ? 0.858 23.562 7.004 1 92.94 98 LEU B C 1
ATOM 3227 O O . LEU B 1 98 ? 0.304 23.625 8.102 1 92.94 98 LEU B O 1
ATOM 3231 N N . GLU B 1 99 ? 1.643 24.5 6.523 1 93.94 99 GLU B N 1
ATOM 3232 C CA . GLU B 1 99 ? 1.898 25.703 7.301 1 93.94 99 GLU B CA 1
ATOM 3233 C C . GLU B 1 99 ? 0.624 26.531 7.488 1 93.94 99 GLU B C 1
ATOM 3235 O O . GLU B 1 99 ? 0.385 27.078 8.562 1 93.94 99 GLU B O 1
ATOM 3240 N N . MET B 1 100 ? -0.131 26.578 6.414 1 95.81 100 MET B N 1
ATOM 3241 C CA . MET B 1 100 ? -1.414 27.281 6.484 1 95.81 100 MET B CA 1
ATOM 3242 C C . MET B 1 100 ? -2.273 26.719 7.613 1 95.81 100 MET B C 1
ATOM 3244 O O . MET B 1 100 ? -2.805 27.469 8.43 1 95.81 100 MET B O 1
ATOM 3248 N N . ALA B 1 101 ? -2.35 25.422 7.668 1 95.19 101 ALA B N 1
ATOM 3249 C CA . ALA B 1 101 ? -3.125 24.766 8.711 1 95.19 101 ALA B CA 1
ATOM 3250 C C . ALA B 1 101 ? -2.504 24.984 10.086 1 95.19 101 ALA B C 1
ATOM 3252 O O . ALA B 1 101 ? -3.215 25.266 11.062 1 95.19 101 ALA B O 1
ATOM 3253 N N . TYR B 1 102 ? -1.244 24.953 10.211 1 97 102 TYR B N 1
ATOM 3254 C CA . TYR B 1 102 ? -0.532 25.109 11.477 1 97 102 TYR B CA 1
ATOM 3255 C C . TYR B 1 102 ? -0.771 26.5 12.062 1 97 102 TYR B C 1
ATOM 3257 O O . TYR B 1 102 ? -1.136 26.641 13.227 1 97 102 TYR B O 1
ATOM 3265 N N . TYR B 1 103 ? -0.698 27.547 11.219 1 96.31 103 TYR B N 1
ATOM 3266 C CA . TYR B 1 103 ? -0.767 28.922 11.68 1 96.31 103 TYR B CA 1
ATOM 3267 C C . TYR B 1 103 ? -2.213 29.359 11.891 1 96.31 103 TYR B C 1
ATOM 3269 O O . TYR B 1 103 ? -2.473 30.438 12.422 1 96.31 103 TYR B O 1
ATOM 3277 N N . SER B 1 104 ? -3.117 28.531 11.484 1 96.69 104 SER B N 1
ATOM 3278 C CA . SER B 1 104 ? -4.508 28.844 11.797 1 96.69 104 SER B CA 1
ATOM 3279 C C . SER B 1 104 ? -4.754 28.812 13.305 1 96.69 104 SER B C 1
ATOM 3281 O O . SER B 1 104 ? -5.672 29.469 13.797 1 96.69 104 SER B O 1
ATOM 3283 N N . TYR B 1 105 ? -3.908 28.094 13.984 1 96.06 105 TYR B N 1
ATOM 3284 C CA . TYR B 1 105 ? -4.051 28 15.43 1 96.06 105 TYR B CA 1
ATOM 3285 C C . TYR B 1 105 ? -2.795 28.516 16.141 1 96.06 105 TYR B C 1
ATOM 3287 O O . TYR B 1 105 ? -2.879 29.312 17.078 1 96.06 105 TYR B O 1
ATOM 3295 N N . PHE B 1 106 ? -1.648 28.078 15.742 1 95.38 106 PHE B N 1
ATOM 3296 C CA . PHE B 1 106 ? -0.399 28.375 16.438 1 95.38 106 PHE B CA 1
ATOM 3297 C C . PHE B 1 106 ? 0.195 29.688 15.922 1 95.38 106 PHE B C 1
ATOM 3299 O O . PHE B 1 106 ? 0.875 29.703 14.898 1 95.38 106 PHE B O 1
ATOM 3306 N N . THR B 1 107 ? 0.04 30.734 16.6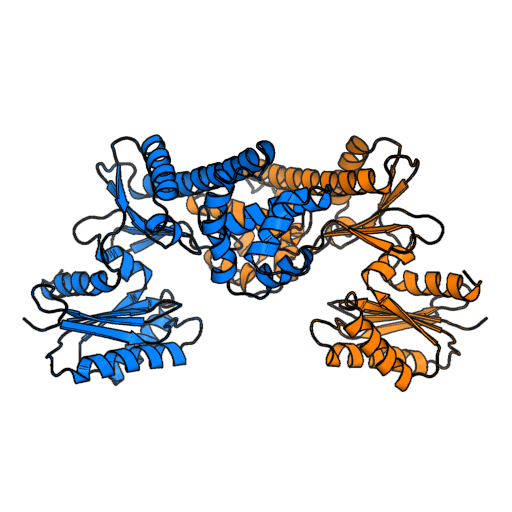72 1 89.94 107 THR B N 1
ATOM 3307 C CA . THR B 1 107 ? 0.54 32.031 16.281 1 89.94 107 THR B CA 1
ATOM 3308 C C . THR B 1 107 ? 1.523 32.562 17.312 1 89.94 107 THR B C 1
ATOM 3310 O O . THR B 1 107 ? 2.514 33.219 16.969 1 89.94 107 THR B O 1
ATOM 3313 N N . SER B 1 108 ? 1.247 32.344 18.547 1 86.81 108 SER B N 1
ATOM 3314 C CA . SER B 1 108 ? 2.029 32.938 19.625 1 86.81 108 SER B CA 1
ATOM 3315 C C . SER B 1 108 ? 2.902 31.906 20.312 1 86.81 108 SER B C 1
ATOM 3317 O O . SER B 1 108 ? 3.83 32.25 21.047 1 86.81 108 SER B O 1
ATOM 3319 N N . HIS B 1 109 ? 2.545 30.719 20.172 1 87.75 109 HIS B N 1
ATOM 3320 C CA . HIS B 1 109 ? 3.299 29.625 20.75 1 87.75 109 HIS B CA 1
ATOM 3321 C C . HIS B 1 109 ? 3.33 28.422 19.828 1 87.75 109 HIS B C 1
ATOM 3323 O O . HIS B 1 109 ? 2.553 28.344 18.859 1 87.75 109 HIS B O 1
ATOM 3329 N N . ASN B 1 110 ? 4.219 27.562 20.141 1 92.25 110 ASN B N 1
ATOM 3330 C CA . ASN B 1 110 ? 4.375 26.391 19.297 1 92.25 110 ASN B CA 1
ATOM 3331 C C . ASN B 1 110 ? 3.711 25.156 19.938 1 92.25 110 ASN B C 1
ATOM 3333 O O . ASN B 1 110 ? 3.486 25.125 21.141 1 92.25 110 ASN B O 1
ATOM 3337 N N . GLY B 1 111 ? 3.344 24.266 19.172 1 96.62 111 GLY B N 1
ATOM 3338 C CA . GLY B 1 111 ? 2.785 22.984 19.531 1 96.62 111 GLY B CA 1
ATOM 3339 C C . GLY B 1 111 ? 2.707 22 18.375 1 96.62 111 GLY B C 1
ATOM 3340 O O . GLY B 1 111 ? 3.488 22.094 17.422 1 96.62 111 GLY B O 1
ATOM 3341 N N . ILE B 1 112 ? 1.881 21 18.516 1 97.44 112 ILE B N 1
ATOM 3342 C CA . ILE B 1 112 ? 1.776 19.969 17.484 1 97.44 112 ILE B CA 1
ATOM 3343 C C . ILE B 1 112 ? 0.396 20.031 16.844 1 97.44 112 ILE B C 1
ATOM 3345 O O . ILE B 1 112 ? -0.622 20.094 17.531 1 97.44 112 ILE B O 1
ATOM 3349 N N . LEU B 1 113 ? 0.387 20.156 15.586 1 98.19 113 LEU B N 1
ATOM 3350 C CA . LEU B 1 113 ? -0.834 19.953 14.812 1 98.19 113 LEU B CA 1
ATOM 3351 C C . LEU B 1 113 ? -0.871 18.562 14.203 1 98.19 113 LEU B C 1
ATOM 3353 O O . LEU B 1 113 ? 0.052 18.172 13.492 1 98.19 113 LEU B O 1
ATOM 3357 N N . GLY B 1 114 ? -1.865 17.828 14.555 1 97.81 114 GLY B N 1
ATOM 3358 C CA . GLY B 1 114 ? -2.068 16.5 13.977 1 97.81 114 GLY B CA 1
ATOM 3359 C C . GLY B 1 114 ? -3.221 16.453 12.992 1 97.81 114 GLY B C 1
ATOM 3360 O O . GLY B 1 114 ? -4.355 16.797 13.336 1 97.81 114 GLY B O 1
ATOM 3361 N N . ILE B 1 115 ? -2.947 16.125 11.797 1 95.69 115 ILE B N 1
ATOM 3362 C CA . ILE B 1 115 ? -3.967 15.977 10.766 1 95.69 115 ILE B CA 1
ATOM 3363 C C . ILE B 1 115 ? -4.254 14.5 10.531 1 95.69 115 ILE B C 1
ATOM 3365 O O . ILE B 1 115 ? -3.408 13.773 10.008 1 95.69 115 ILE B O 1
ATOM 3369 N N . ILE B 1 116 ? -5.387 14.047 10.922 1 96.69 116 ILE B N 1
ATOM 3370 C CA . ILE B 1 116 ? -5.793 12.656 10.773 1 96.69 116 ILE B CA 1
ATOM 3371 C C . ILE B 1 116 ? -7.074 12.578 9.945 1 96.69 116 ILE B C 1
ATOM 3373 O O . ILE B 1 116 ? -8.18 12.695 10.477 1 96.69 116 ILE B O 1
ATOM 3377 N N . GLY B 1 117 ? -7.02 12.367 8.664 1 94.19 117 GLY B N 1
ATOM 3378 C CA . GLY B 1 117 ? -8.109 12.211 7.715 1 94.19 117 GLY B CA 1
ATOM 3379 C C . GLY B 1 117 ? -7.973 10.977 6.844 1 94.19 117 GLY B C 1
ATOM 3380 O O . GLY B 1 117 ? -7.809 9.867 7.352 1 94.19 117 GLY B O 1
ATOM 3381 N N . THR B 1 118 ? -7.879 11.25 5.504 1 92.62 118 THR B N 1
ATOM 3382 C CA . THR B 1 118 ? -7.574 10.133 4.613 1 92.62 118 THR B CA 1
ATOM 3383 C C . THR B 1 118 ? -6.195 9.562 4.918 1 92.62 118 THR B C 1
ATOM 3385 O O . THR B 1 118 ? -6.012 8.344 4.926 1 92.62 118 THR B O 1
ATOM 3388 N N . GLY B 1 119 ? -5.305 10.43 5.141 1 94.12 119 GLY B N 1
ATOM 3389 C CA . GLY B 1 119 ? -3.994 10.102 5.676 1 94.12 119 GLY B CA 1
ATOM 3390 C C . GLY B 1 119 ? -3.729 10.719 7.035 1 94.12 119 GLY B C 1
ATOM 3391 O O . GLY B 1 119 ? -4.652 11.203 7.691 1 94.12 119 GLY B O 1
ATOM 3392 N N . SER B 1 120 ? -2.5 10.586 7.5 1 96.12 120 SER B N 1
ATOM 3393 C CA . SER B 1 120 ? -2.15 11.211 8.773 1 96.12 120 SER B CA 1
ATOM 3394 C C . SER B 1 120 ? -0.763 11.844 8.711 1 96.12 120 SER B C 1
ATOM 3396 O O . SER B 1 120 ? 0.143 11.312 8.07 1 96.12 120 SER B O 1
ATOM 3398 N N . SER B 1 121 ? -0.658 13.023 9.297 1 95.38 121 SER B N 1
ATOM 3399 C CA . SER B 1 121 ? 0.599 13.758 9.406 1 95.38 121 SER B CA 1
ATOM 3400 C C . SER B 1 121 ? 0.61 14.656 10.641 1 95.38 121 SER B C 1
ATOM 3402 O O . SER B 1 121 ? -0.432 15.172 11.055 1 95.38 121 SER B O 1
ATOM 3404 N N . PHE B 1 122 ? 1.753 14.82 11.219 1 97.38 122 PHE B N 1
ATOM 3405 C CA . PHE B 1 122 ? 1.934 15.625 12.414 1 97.38 122 PHE B CA 1
ATOM 3406 C C . PHE B 1 122 ? 3.039 16.656 12.211 1 97.38 122 PHE B C 1
ATOM 3408 O O . PHE B 1 122 ? 4.121 16.328 11.727 1 97.38 122 PHE B O 1
ATOM 3415 N N . ILE B 1 123 ? 2.707 17.906 12.562 1 96.5 123 ILE B N 1
ATOM 3416 C CA . ILE B 1 123 ? 3.635 18.969 12.203 1 96.5 123 ILE B CA 1
ATOM 3417 C C . ILE B 1 123 ? 3.891 19.859 13.406 1 96.5 123 ILE B C 1
ATOM 3419 O O . ILE B 1 123 ? 3.029 20 14.281 1 96.5 123 ILE B O 1
ATOM 3423 N N . THR B 1 124 ? 5.027 20.375 13.516 1 96.56 124 THR B N 1
ATOM 3424 C CA . THR B 1 124 ? 5.375 21.484 14.398 1 96.56 124 THR B CA 1
ATOM 3425 C C . THR B 1 124 ? 6.359 22.422 13.711 1 96.56 124 THR B C 1
ATOM 3427 O O . THR B 1 124 ? 6.93 22.094 12.672 1 96.56 124 THR B O 1
ATOM 3430 N N . ILE B 1 125 ? 6.289 23.594 14 1 93 125 ILE B N 1
ATOM 3431 C CA . ILE B 1 125 ? 7.258 24.562 13.523 1 93 125 ILE B CA 1
ATOM 3432 C C . ILE B 1 125 ? 8.086 25.094 14.695 1 93 125 ILE B C 1
ATOM 3434 O O . ILE B 1 125 ? 7.543 25.656 15.648 1 93 125 ILE B O 1
ATOM 3438 N N . LYS B 1 126 ? 9.344 24.766 14.672 1 87.19 126 LYS B N 1
ATOM 3439 C CA . LYS B 1 126 ? 10.289 25.25 15.68 1 87.19 126 LYS B CA 1
ATOM 3440 C C . LYS B 1 126 ? 11.469 25.969 15.023 1 87.19 126 LYS B C 1
ATOM 3442 O O . LYS B 1 126 ? 12.062 25.453 14.07 1 87.19 126 LYS B O 1
ATOM 3447 N N . ASN B 1 127 ? 11.805 27.125 15.602 1 84.94 127 ASN B N 1
ATOM 3448 C CA . ASN B 1 127 ? 12.883 27.938 15.039 1 84.94 127 ASN B CA 1
ATOM 3449 C C . ASN B 1 127 ? 12.711 28.125 13.539 1 84.94 127 ASN B C 1
ATOM 3451 O O . ASN B 1 127 ? 13.656 27.922 12.766 1 84.94 127 ASN B O 1
ATOM 3455 N N . ASN B 1 128 ? 11.461 28.312 13.109 1 80.62 128 ASN B N 1
ATOM 3456 C CA . ASN B 1 128 ? 11.062 28.625 11.742 1 80.62 128 ASN B CA 1
ATOM 3457 C C . ASN B 1 128 ? 11.328 27.438 10.805 1 80.62 128 ASN B C 1
ATOM 3459 O O . ASN B 1 128 ? 11.508 27.625 9.602 1 80.62 128 ASN B O 1
ATOM 3463 N N . LYS B 1 129 ? 11.445 26.328 11.484 1 88.25 129 LYS B N 1
ATOM 3464 C CA . LYS B 1 129 ? 11.625 25.125 10.68 1 88.25 129 LYS B CA 1
ATOM 3465 C C . LYS B 1 129 ? 10.445 24.172 10.836 1 88.25 129 LYS B C 1
ATOM 3467 O O . LYS B 1 129 ? 10.047 23.844 11.953 1 88.25 129 LYS B O 1
ATOM 3472 N N . LEU B 1 130 ? 9.914 23.844 9.703 1 89.62 130 LEU B N 1
ATOM 3473 C CA . LEU B 1 130 ? 8.812 22.875 9.664 1 89.62 130 LEU B CA 1
ATOM 3474 C C . LEU B 1 130 ? 9.32 21.469 9.945 1 89.62 130 LEU B C 1
ATOM 3476 O O . LEU B 1 130 ? 10.273 21 9.305 1 89.62 130 LEU B O 1
ATOM 3480 N N . LYS B 1 131 ? 8.844 20.859 10.977 1 92.75 131 LYS B N 1
ATOM 3481 C CA . LYS B 1 131 ? 9.148 19.469 11.305 1 92.75 131 LYS B CA 1
ATOM 3482 C C . LYS B 1 131 ? 7.918 18.578 11.109 1 92.75 131 LYS B C 1
ATOM 3484 O O . LYS B 1 131 ? 6.797 18.984 11.43 1 92.75 131 LYS B O 1
ATOM 3489 N N . LEU B 1 132 ? 8.211 17.484 10.586 1 93.31 132 LEU B N 1
ATOM 3490 C CA . LEU B 1 132 ? 7.113 16.594 10.242 1 93.31 132 LEU B CA 1
ATOM 3491 C C . LEU B 1 132 ? 7.332 15.203 10.828 1 93.31 132 LEU B C 1
ATOM 3493 O O . LEU B 1 132 ? 8.469 14.719 10.891 1 93.31 132 LEU B O 1
ATOM 3497 N N . SER B 1 133 ? 6.293 14.586 11.32 1 95.5 133 SER B N 1
ATOM 3498 C CA . SER B 1 133 ? 6.168 13.148 11.555 1 95.5 133 SER B CA 1
ATOM 3499 C C . SER B 1 133 ? 4.988 12.562 10.789 1 95.5 133 SER B C 1
ATOM 3501 O O . SER B 1 133 ? 3.926 13.188 10.703 1 95.5 133 SER B O 1
ATOM 3503 N N . GLY B 1 134 ? 5.258 11.469 10.195 1 94.31 134 GLY B N 1
ATOM 3504 C CA . GLY B 1 134 ? 4.227 10.93 9.32 1 94.31 134 GLY B CA 1
ATOM 3505 C C . GLY B 1 134 ? 4.223 11.578 7.945 1 94.31 134 GLY B C 1
ATOM 3506 O O . GLY B 1 134 ? 5.219 12.172 7.527 1 94.31 134 GLY B O 1
ATOM 3507 N N . GLY B 1 135 ? 3.174 11.391 7.223 1 91.69 135 GLY B N 1
ATOM 3508 C CA . GLY B 1 135 ? 3.07 11.961 5.887 1 91.69 135 GLY B CA 1
ATOM 3509 C C . GLY B 1 135 ? 3.842 11.18 4.844 1 91.69 135 GLY B C 1
ATOM 3510 O O . GLY B 1 135 ? 4.188 11.711 3.787 1 91.69 135 GLY B O 1
ATOM 3511 N N . TRP B 1 136 ? 4.145 9.969 5.207 1 94.62 136 TRP B N 1
ATOM 3512 C CA . TRP B 1 136 ? 4.938 9.148 4.297 1 94.62 136 TRP B CA 1
ATOM 3513 C C . TRP B 1 136 ? 4.059 8.531 3.215 1 94.62 136 TRP B C 1
ATOM 3515 O O . TRP B 1 136 ? 4.566 7.988 2.232 1 94.62 136 TRP B O 1
ATOM 3525 N N . GLY B 1 137 ? 2.732 8.625 3.408 1 93.12 137 GLY B N 1
ATOM 3526 C CA . GLY B 1 137 ? 1.802 8.078 2.434 1 93.12 137 GLY B CA 1
ATOM 3527 C C . GLY B 1 137 ? 1.197 6.754 2.863 1 93.12 137 GLY B C 1
ATOM 3528 O O . GLY B 1 137 ? 1.661 6.137 3.824 1 93.12 137 GLY B O 1
ATOM 3529 N N . HIS B 1 138 ? 0.225 6.297 2.094 1 94.62 138 HIS B N 1
ATOM 3530 C CA . HIS B 1 138 ? -0.681 5.23 2.512 1 94.62 138 HIS B CA 1
ATOM 3531 C C . HIS B 1 138 ? 0.026 3.881 2.525 1 94.62 138 HIS B C 1
ATOM 3533 O O . HIS B 1 138 ? -0.358 2.982 3.277 1 94.62 138 HIS B O 1
ATOM 3539 N N . ILE B 1 139 ? 1.075 3.742 1.715 1 96.62 139 ILE B N 1
ATOM 3540 C CA . ILE B 1 139 ? 1.772 2.463 1.653 1 96.62 139 ILE B CA 1
ATOM 3541 C C . ILE B 1 139 ? 2.764 2.359 2.811 1 96.62 139 ILE B C 1
ATOM 3543 O O . ILE B 1 139 ? 2.928 1.288 3.4 1 96.62 139 ILE B O 1
ATOM 3547 N N . LEU B 1 140 ? 3.324 3.527 3.25 1 97.06 140 LEU B N 1
ATOM 3548 C CA . LEU B 1 140 ? 4.457 3.502 4.168 1 97.06 140 LEU B CA 1
ATOM 3549 C C . LEU B 1 140 ? 4.008 3.762 5.602 1 97.06 140 LEU B C 1
ATOM 3551 O O . LEU B 1 140 ? 4.367 3.018 6.516 1 97.06 140 LEU B O 1
ATOM 3555 N N . GLN B 1 141 ? 3.215 4.789 5.758 1 94.81 141 GLN B N 1
ATOM 3556 C CA . GLN B 1 141 ? 2.854 5.109 7.133 1 94.81 141 GLN B CA 1
ATOM 3557 C C . GLN B 1 141 ? 1.676 6.078 7.184 1 94.81 141 GLN B C 1
ATOM 3559 O O . GLN B 1 141 ? 1.808 7.246 6.801 1 94.81 141 GLN B O 1
ATOM 3564 N N . ASP B 1 142 ? 0.575 5.664 7.684 1 95.62 142 ASP B N 1
ATOM 3565 C CA . ASP B 1 142 ? -0.621 6.484 7.871 1 95.62 142 ASP B CA 1
ATOM 3566 C C . ASP B 1 142 ? -1.427 6.012 9.078 1 95.62 142 ASP B C 1
ATOM 3568 O O . ASP B 1 142 ? -2.635 5.789 8.977 1 95.62 142 ASP B O 1
ATOM 3572 N N . TYR B 1 143 ? -0.738 5.934 10.18 1 97.25 143 TYR B N 1
ATOM 3573 C CA . TYR B 1 143 ? -1.375 5.383 11.367 1 97.25 143 TYR B CA 1
ATOM 3574 C C . TYR B 1 143 ? -2.621 6.176 11.734 1 97.25 143 TYR B C 1
ATOM 3576 O O . TYR B 1 143 ? -2.623 7.406 11.672 1 97.25 143 TYR B O 1
ATOM 3584 N N . GLY B 1 144 ? -3.643 5.465 12.07 1 97.44 144 GLY B N 1
ATOM 3585 C CA . GLY B 1 144 ? -4.848 6.066 12.609 1 97.44 144 GLY B CA 1
ATOM 3586 C C . GLY B 1 144 ? -5.703 6.746 11.562 1 97.44 144 GLY B C 1
ATOM 3587 O O . GLY B 1 144 ? -6.797 7.234 11.859 1 97.44 144 GLY B O 1
ATOM 3588 N N . SER B 1 145 ? -5.328 6.824 10.32 1 97.5 145 SER B N 1
ATOM 3589 C CA . SER B 1 145 ? -6.082 7.492 9.266 1 97.5 145 SER B CA 1
ATOM 3590 C C . SER B 1 145 ? -7.281 6.66 8.828 1 97.5 145 SER B C 1
ATOM 3592 O O . SER B 1 145 ? -7.379 5.477 9.164 1 97.5 145 SER B O 1
ATOM 3594 N N . GLY B 1 146 ? -8.125 7.34 8.133 1 96.94 146 GLY B N 1
ATOM 3595 C CA . GLY B 1 146 ? -9.273 6.625 7.594 1 96.94 146 GLY B CA 1
ATOM 3596 C C . GLY B 1 146 ? -8.891 5.555 6.59 1 96.94 146 GLY B C 1
ATOM 3597 O O . GLY B 1 146 ? -9.492 4.48 6.562 1 96.94 146 GLY B O 1
ATOM 3598 N N . TYR B 1 147 ? -7.914 5.852 5.785 1 97.5 147 TYR B N 1
ATOM 3599 C CA . TYR B 1 147 ? -7.453 4.863 4.816 1 97.5 147 TYR B CA 1
ATOM 3600 C C . TYR B 1 147 ? -6.887 3.635 5.516 1 97.5 147 TYR B C 1
ATOM 3602 O O . TYR B 1 147 ? -7.23 2.502 5.172 1 97.5 147 TYR B O 1
ATOM 3610 N N . LYS B 1 148 ? -6.035 3.875 6.504 1 98 148 LYS B N 1
ATOM 3611 C CA . LYS B 1 148 ? -5.383 2.77 7.199 1 98 148 LYS B CA 1
ATOM 3612 C C . LYS B 1 148 ? -6.406 1.897 7.922 1 98 148 LYS B C 1
ATOM 3614 O O . LYS B 1 148 ? -6.332 0.668 7.867 1 98 148 LYS B O 1
ATOM 3619 N N . LEU B 1 149 ? -7.348 2.467 8.586 1 97.81 149 LEU B N 1
ATOM 3620 C CA . LEU B 1 149 ? -8.406 1.708 9.242 1 97.81 149 LEU B CA 1
ATOM 3621 C C . LEU B 1 149 ? -9.156 0.841 8.242 1 97.81 149 LEU B C 1
ATOM 3623 O O . LEU B 1 149 ? -9.391 -0.343 8.492 1 97.81 149 LEU B O 1
ATOM 3627 N N . SER B 1 150 ? -9.477 1.455 7.16 1 98.31 150 SER B N 1
ATOM 3628 C CA . SER B 1 150 ? -10.227 0.756 6.125 1 98.31 150 SER B CA 1
ATOM 3629 C C . SER B 1 150 ? -9.438 -0.433 5.578 1 98.31 150 SER B C 1
ATOM 3631 O O . SER B 1 150 ? -9.977 -1.538 5.469 1 98.31 150 SER B O 1
ATOM 3633 N N . ILE B 1 151 ? -8.195 -0.204 5.27 1 98.44 151 ILE B N 1
ATOM 3634 C CA . ILE B 1 151 ? -7.363 -1.241 4.668 1 98.44 151 ILE B CA 1
ATOM 3635 C C . ILE B 1 151 ? -7.184 -2.393 5.656 1 98.44 151 ILE B C 1
ATOM 3637 O O . ILE B 1 151 ? -7.23 -3.562 5.27 1 98.44 151 ILE B O 1
ATOM 3641 N N . GLU B 1 152 ? -6.957 -2.072 6.945 1 98.19 152 GLU B N 1
ATOM 3642 C CA . GLU B 1 152 ? -6.789 -3.125 7.941 1 98.19 152 GLU B CA 1
ATOM 3643 C C . GLU B 1 152 ? -8.047 -3.977 8.062 1 98.19 152 GLU B C 1
ATOM 3645 O O . GLU B 1 152 ? -7.965 -5.191 8.25 1 98.19 152 GLU B O 1
ATOM 3650 N N . ILE B 1 153 ? -9.156 -3.365 7.965 1 98.19 153 ILE B N 1
ATOM 3651 C CA . ILE B 1 153 ? -10.414 -4.098 8.047 1 98.19 153 ILE B CA 1
ATOM 3652 C C . ILE B 1 153 ? -10.586 -4.965 6.797 1 98.19 153 ILE B C 1
ATOM 3654 O O . ILE B 1 153 ? -11.008 -6.121 6.891 1 98.19 153 ILE B O 1
ATOM 3658 N N . ILE B 1 154 ? -10.281 -4.426 5.668 1 98.5 154 ILE B N 1
ATOM 3659 C CA . ILE B 1 154 ? -10.375 -5.188 4.426 1 98.5 154 ILE B CA 1
ATOM 3660 C C . ILE B 1 154 ? -9.438 -6.391 4.488 1 98.5 154 ILE B C 1
ATOM 3662 O O . ILE B 1 154 ? -9.812 -7.496 4.09 1 98.5 154 ILE B O 1
ATOM 3666 N N . ARG B 1 155 ? -8.234 -6.176 5 1 97.94 155 ARG B N 1
ATOM 3667 C CA . ARG B 1 155 ? -7.273 -7.27 5.145 1 97.94 155 ARG B CA 1
ATOM 3668 C C . ARG B 1 155 ? -7.828 -8.367 6.043 1 97.94 155 ARG B C 1
ATOM 3670 O O . ARG B 1 155 ? -7.738 -9.555 5.715 1 97.94 155 ARG B O 1
ATOM 3677 N N . GLU B 1 156 ? -8.375 -7.945 7.18 1 97.38 156 GLU B N 1
ATOM 3678 C CA . GLU B 1 156 ? -8.992 -8.914 8.078 1 97.38 156 GLU B CA 1
ATOM 3679 C C . GLU B 1 156 ? -10.148 -9.641 7.391 1 97.38 156 GLU B C 1
ATOM 3681 O O . GLU B 1 156 ? -10.336 -10.844 7.594 1 97.38 156 GLU B O 1
ATOM 3686 N N . THR B 1 157 ? -10.938 -8.945 6.641 1 97.88 157 THR B N 1
ATOM 3687 C CA . THR B 1 157 ? -12.055 -9.531 5.902 1 97.88 157 THR B CA 1
ATOM 3688 C C . THR B 1 157 ? -11.562 -10.594 4.93 1 97.88 157 THR B C 1
ATOM 3690 O O . THR B 1 157 ? -12.188 -11.648 4.785 1 97.88 157 THR B O 1
ATOM 3693 N N . ILE B 1 158 ? -10.453 -10.312 4.273 1 97.31 158 ILE B N 1
ATOM 3694 C CA . ILE B 1 158 ? -9.852 -11.266 3.344 1 97.31 158 ILE B CA 1
ATOM 3695 C C . ILE B 1 158 ? -9.445 -12.531 4.09 1 97.31 158 ILE B C 1
ATOM 3697 O O . ILE B 1 158 ? -9.703 -13.641 3.623 1 97.31 158 ILE B O 1
ATOM 3701 N N . GLU B 1 159 ? -8.844 -12.328 5.277 1 95.19 159 GLU B N 1
ATOM 3702 C CA . GLU B 1 159 ? -8.461 -13.477 6.098 1 95.19 159 GLU B CA 1
ATOM 3703 C C . GLU B 1 159 ? -9.672 -14.336 6.438 1 95.19 159 GLU B C 1
ATOM 3705 O O . GLU B 1 159 ? -9.625 -15.562 6.305 1 95.19 159 GLU B O 1
ATOM 3710 N N . GLU B 1 160 ? -10.719 -13.711 6.844 1 94.62 160 GLU B N 1
ATOM 3711 C CA . GLU B 1 160 ? -11.945 -14.422 7.184 1 94.62 160 GLU B CA 1
ATOM 3712 C C . GLU B 1 160 ? -12.562 -15.094 5.957 1 94.62 160 GLU B C 1
ATOM 3714 O O . GLU B 1 160 ? -12.984 -16.25 6.02 1 94.62 160 GLU B O 1
ATOM 3719 N N . TYR B 1 161 ? -12.562 -14.391 4.906 1 95.31 161 TYR B N 1
ATOM 3720 C CA . TYR B 1 161 ? -13.125 -14.867 3.646 1 95.31 161 TYR B CA 1
ATOM 3721 C C . TYR B 1 161 ? -12.422 -16.141 3.18 1 95.31 161 TYR B C 1
ATOM 3723 O O . TYR B 1 161 ? -13.07 -17.094 2.779 1 95.31 161 TYR B O 1
ATOM 3731 N N . GLU B 1 162 ? -11.094 -16.125 3.246 1 91.69 162 GLU B N 1
ATOM 3732 C CA . GLU B 1 162 ? -10.305 -17.266 2.791 1 91.69 162 GLU B CA 1
ATOM 3733 C C . GLU B 1 162 ? -10.492 -18.469 3.713 1 91.69 162 GLU B C 1
ATOM 3735 O O . GLU B 1 162 ? -10.258 -19.609 3.311 1 91.69 162 GLU B O 1
ATOM 3740 N N . LYS B 1 163 ? -10.992 -18.203 4.941 1 88.81 163 LYS B N 1
ATOM 3741 C CA . LYS B 1 163 ? -11.273 -19.281 5.891 1 88.81 163 LYS B CA 1
ATOM 3742 C C . LYS B 1 163 ? -12.727 -19.75 5.781 1 88.81 163 LYS B C 1
ATOM 3744 O O . LYS B 1 163 ? -13.156 -20.625 6.52 1 88.81 163 LYS B O 1
ATOM 3749 N N . GLY B 1 164 ? -13.523 -19.094 4.992 1 90.69 164 GLY B N 1
ATOM 3750 C CA . GLY B 1 164 ? -14.898 -19.5 4.754 1 90.69 164 GLY B CA 1
ATOM 3751 C C . GLY B 1 164 ? -15.906 -18.719 5.578 1 90.69 164 GLY B C 1
ATOM 3752 O O . GLY B 1 164 ? -17.078 -19.094 5.656 1 90.69 164 GLY B O 1
ATOM 3753 N N . ASN B 1 165 ? -15.453 -17.734 6.289 1 93.81 165 ASN B N 1
ATOM 3754 C CA . ASN B 1 165 ? -16.344 -16.828 7.008 1 93.81 165 ASN B CA 1
ATOM 3755 C C . ASN B 1 165 ? -16.672 -15.586 6.184 1 93.81 165 ASN B C 1
ATOM 3757 O O . ASN B 1 165 ? -15.797 -14.75 5.945 1 93.81 165 ASN B O 1
ATOM 3761 N N . TYR B 1 166 ? -17.938 -15.375 5.898 1 95.5 166 TYR B N 1
ATOM 3762 C CA . TYR B 1 166 ? -18.297 -14.383 4.891 1 95.5 166 TYR B CA 1
ATOM 3763 C C . TYR B 1 166 ? -19.047 -13.211 5.52 1 95.5 166 TYR B C 1
ATOM 3765 O O . TYR B 1 166 ? -19.484 -12.305 4.812 1 95.5 166 TYR B O 1
ATOM 3773 N N . GLU B 1 167 ? -19.125 -13.125 6.789 1 95.56 167 GLU B N 1
ATOM 3774 C CA . GLU B 1 167 ? -19.906 -12.094 7.469 1 95.56 167 GLU B CA 1
ATOM 3775 C C . GLU B 1 167 ? -19.375 -10.695 7.133 1 95.56 167 GLU B C 1
ATOM 3777 O O . GLU B 1 167 ? -20.141 -9.828 6.719 1 95.56 167 GLU B O 1
ATOM 3782 N N . LEU B 1 168 ? -18.109 -10.508 7.223 1 96.56 168 LEU B N 1
ATOM 3783 C CA . LEU B 1 168 ? -17.531 -9.203 6.969 1 96.56 168 LEU B CA 1
ATOM 3784 C C . LEU B 1 168 ? -17.531 -8.883 5.477 1 96.56 168 LEU B C 1
ATOM 3786 O O . LEU B 1 168 ? -17.734 -7.734 5.078 1 96.56 168 LEU B O 1
ATOM 3790 N N . SER B 1 169 ? -17.234 -9.953 4.707 1 97.31 169 SER B N 1
ATOM 3791 C CA . SER B 1 169 ? -17.203 -9.727 3.266 1 97.31 169 SER B CA 1
ATOM 3792 C C . SER B 1 169 ? -18.562 -9.273 2.744 1 97.31 169 SER B C 1
ATOM 3794 O O . SER B 1 169 ? -18.641 -8.469 1.812 1 97.31 169 SER B O 1
ATOM 3796 N N . GLU B 1 170 ? -19.625 -9.742 3.312 1 96.56 170 GLU B N 1
ATOM 3797 C CA . GLU B 1 170 ? -20.969 -9.32 2.91 1 96.56 170 GLU B CA 1
ATOM 3798 C C . GLU B 1 170 ? -21.219 -7.863 3.283 1 96.56 170 GLU B C 1
ATOM 3800 O O . GLU B 1 170 ? -21.859 -7.125 2.529 1 96.56 170 GLU B O 1
ATOM 3805 N N . LYS B 1 171 ? -20.734 -7.461 4.406 1 95.88 171 LYS B N 1
ATOM 3806 C CA . LYS B 1 171 ? -20.859 -6.062 4.812 1 95.88 171 LYS B CA 1
ATOM 3807 C C . LYS B 1 171 ? -20.109 -5.141 3.857 1 95.88 171 LYS B C 1
ATOM 3809 O O . LYS B 1 171 ? -20.594 -4.062 3.512 1 95.88 171 LYS B O 1
ATOM 3814 N N . ILE B 1 172 ? -18.938 -5.551 3.473 1 97.5 172 ILE B N 1
ATOM 3815 C CA . ILE B 1 172 ? -18.109 -4.754 2.572 1 97.5 172 ILE B CA 1
ATOM 3816 C C . ILE B 1 172 ? -18.766 -4.699 1.19 1 97.5 172 ILE B C 1
ATOM 3818 O O . ILE B 1 172 ? -18.797 -3.641 0.555 1 97.5 172 ILE B O 1
ATOM 3822 N N . LYS B 1 173 ? -19.266 -5.832 0.734 1 97.25 173 LYS B N 1
ATOM 3823 C CA . LYS B 1 173 ? -19.969 -5.879 -0.547 1 97.25 173 LYS B CA 1
ATOM 3824 C C . LYS B 1 173 ? -21.125 -4.891 -0.575 1 97.25 173 LYS B C 1
ATOM 3826 O O . LYS B 1 173 ? -21.312 -4.156 -1.551 1 97.25 173 LYS B O 1
ATOM 3831 N N . SER B 1 174 ? -21.875 -4.918 0.501 1 96.12 174 SER B N 1
ATOM 3832 C CA . SER B 1 174 ? -23.031 -4.023 0.6 1 96.12 174 SER B CA 1
ATOM 3833 C C . SER B 1 174 ? -22.594 -2.562 0.634 1 96.12 174 SER B C 1
ATOM 3835 O O . SER B 1 174 ? -23.188 -1.718 -0.043 1 96.12 174 SER B O 1
ATOM 3837 N N . PHE B 1 175 ? -21.578 -2.25 1.338 1 97.25 175 PHE B N 1
ATOM 3838 C CA . PHE B 1 175 ? -21.125 -0.875 1.496 1 97.25 175 PHE B CA 1
ATOM 3839 C C . PHE B 1 175 ? -20.641 -0.306 0.163 1 97.25 175 PHE B C 1
ATOM 3841 O O . PHE B 1 175 ? -21.016 0.808 -0.209 1 97.25 175 PHE B O 1
ATOM 3848 N N . TYR B 1 176 ? -19.844 -1.112 -0.55 1 97.88 176 TYR B N 1
ATOM 3849 C CA . TYR B 1 176 ? -19.266 -0.633 -1.799 1 97.88 176 TYR B CA 1
ATOM 3850 C C . TYR B 1 176 ? -20.141 -1.021 -2.99 1 97.88 176 TYR B C 1
ATOM 3852 O O . TYR B 1 176 ? -19.75 -0.791 -4.141 1 97.88 176 TYR B O 1
ATOM 3860 N N . ARG B 1 177 ? -21.281 -1.723 -2.785 1 97.06 177 ARG B N 1
ATOM 3861 C CA . ARG B 1 177 ? -22.203 -2.17 -3.818 1 97.06 177 ARG B CA 1
ATOM 3862 C C . ARG B 1 177 ? -21.5 -3.049 -4.848 1 97.06 177 ARG B C 1
ATOM 3864 O O . ARG B 1 177 ? -21.609 -2.811 -6.051 1 97.06 177 ARG B O 1
ATOM 3871 N N . LEU B 1 178 ? -20.797 -4.047 -4.293 1 96.75 178 LEU B N 1
ATOM 3872 C CA . LEU B 1 178 ? -20.078 -5 -5.141 1 96.75 178 LEU B CA 1
ATOM 3873 C C . LEU B 1 178 ? -20.922 -6.238 -5.402 1 96.75 178 LEU B C 1
ATOM 3875 O O . LEU B 1 178 ? -21.656 -6.699 -4.516 1 96.75 178 LEU B O 1
ATOM 3879 N N . ASN B 1 179 ? -20.812 -6.801 -6.551 1 94.38 179 ASN B N 1
ATOM 3880 C CA . ASN B 1 179 ? -21.469 -8.062 -6.859 1 94.38 179 ASN B CA 1
ATOM 3881 C C . ASN B 1 179 ? -20.719 -9.25 -6.266 1 94.38 179 ASN B C 1
ATOM 3883 O O . ASN B 1 179 ? -21.328 -10.211 -5.797 1 94.38 179 ASN B O 1
ATOM 3887 N N . ASP B 1 180 ? -19.438 -9.188 -6.309 1 94.38 180 ASP B N 1
ATOM 3888 C CA . ASP B 1 180 ? -18.531 -10.188 -5.75 1 94.38 180 ASP B CA 1
ATOM 3889 C C . ASP B 1 180 ? -17.469 -9.531 -4.855 1 94.38 180 ASP B C 1
ATOM 3891 O O . ASP B 1 180 ? -16.953 -8.461 -5.176 1 94.38 180 ASP B O 1
ATOM 3895 N N . PHE B 1 181 ? -17.203 -10.25 -3.74 1 95.94 181 PHE B N 1
ATOM 3896 C CA . PHE B 1 181 ? -16.234 -9.68 -2.805 1 95.94 181 PHE B CA 1
ATOM 3897 C C . PHE B 1 181 ? -14.875 -9.516 -3.465 1 95.94 181 PHE B C 1
ATOM 3899 O O . PHE B 1 181 ? -14.117 -8.602 -3.127 1 95.94 181 PHE B O 1
ATOM 3906 N N . LEU B 1 182 ? -14.539 -10.281 -4.422 1 91.75 182 LEU B N 1
ATOM 3907 C CA . LEU B 1 182 ? -13.25 -10.227 -5.113 1 91.75 182 LEU B CA 1
ATOM 3908 C C . LEU B 1 182 ? -13.055 -8.875 -5.797 1 91.75 182 LEU B C 1
ATOM 3910 O O . LEU B 1 182 ? -11.922 -8.453 -6.023 1 91.75 182 LEU B O 1
ATOM 3914 N N . ASP B 1 183 ? -14.141 -8.211 -6.035 1 94 183 ASP B N 1
ATOM 3915 C CA . ASP B 1 183 ? -14.102 -6.926 -6.719 1 94 183 ASP B CA 1
ATOM 3916 C C . ASP B 1 183 ? -13.57 -5.832 -5.793 1 94 183 ASP B C 1
ATOM 3918 O O . ASP B 1 183 ? -13.32 -4.707 -6.23 1 94 183 ASP B O 1
ATOM 3922 N N . ILE B 1 184 ? -13.305 -6.164 -4.543 1 97.31 184 ILE B N 1
ATOM 3923 C CA . ILE B 1 184 ? -12.734 -5.211 -3.598 1 97.31 184 ILE B CA 1
ATOM 3924 C C . ILE B 1 184 ? -11.367 -4.746 -4.098 1 97.31 184 ILE B C 1
ATOM 3926 O O . ILE B 1 184 ? -10.953 -3.619 -3.816 1 97.31 184 ILE B O 1
ATOM 3930 N N . LYS B 1 185 ? -10.719 -5.535 -4.898 1 94.88 185 LYS B N 1
ATOM 3931 C CA . LYS B 1 185 ? -9.43 -5.164 -5.488 1 94.88 185 LYS B CA 1
ATOM 3932 C C . LYS B 1 185 ? -9.57 -3.92 -6.363 1 94.88 185 LYS B C 1
ATOM 3934 O O . LYS B 1 185 ? -8.672 -3.078 -6.395 1 94.88 185 LYS B O 1
ATOM 3939 N N . ASN B 1 186 ? -10.711 -3.85 -7.027 1 93.62 186 ASN B N 1
ATOM 3940 C CA . ASN B 1 186 ? -10.938 -2.688 -7.879 1 93.62 186 ASN B CA 1
ATOM 3941 C C . ASN B 1 186 ? -11.055 -1.404 -7.059 1 93.62 186 ASN B C 1
ATOM 3943 O O . ASN B 1 186 ? -10.562 -0.352 -7.477 1 93.62 186 ASN B O 1
ATOM 3947 N N . ILE B 1 187 ? -11.648 -1.514 -5.941 1 96.5 187 ILE B N 1
ATOM 3948 C CA . ILE B 1 187 ? -11.805 -0.357 -5.066 1 96.5 187 ILE B CA 1
ATOM 3949 C C . ILE B 1 187 ? -10.438 0.09 -4.551 1 96.5 187 ILE B C 1
ATOM 3951 O O . ILE B 1 187 ? -10.094 1.271 -4.629 1 96.5 187 ILE B O 1
ATOM 3955 N N . VAL B 1 188 ? -9.609 -0.822 -4.133 1 97.38 188 VAL B N 1
ATOM 3956 C CA . VAL B 1 188 ? -8.367 -0.52 -3.432 1 97.38 188 VAL B CA 1
ATOM 3957 C C . VAL B 1 188 ? -7.309 -0.056 -4.43 1 97.38 188 VAL B C 1
ATOM 3959 O O . VAL B 1 188 ? -6.527 0.849 -4.137 1 97.38 188 VAL B O 1
ATOM 3962 N N . TYR B 1 189 ? -7.328 -0.612 -5.633 1 94.19 189 TYR B N 1
ATOM 3963 C CA . TYR B 1 189 ? -6.207 -0.372 -6.531 1 94.19 189 TYR B CA 1
ATOM 3964 C C . TYR B 1 189 ? -6.59 0.612 -7.633 1 94.19 189 TYR B C 1
ATOM 3966 O O . TYR B 1 189 ? -5.719 1.184 -8.289 1 94.19 189 TYR B O 1
ATOM 3974 N N . LYS B 1 190 ? -7.852 0.859 -7.879 1 92.31 190 LYS B N 1
ATOM 3975 C CA . LYS B 1 190 ? -8.242 1.712 -9 1 92.31 190 LYS B CA 1
ATOM 3976 C C . LYS B 1 190 ? -8.883 3.004 -8.508 1 92.31 190 LYS B C 1
ATOM 3978 O O . LYS B 1 190 ? -8.734 4.055 -9.141 1 92.31 190 LYS B O 1
ATOM 3983 N N . GLU B 1 191 ? -9.602 2.922 -7.418 1 93.75 191 GLU B N 1
ATOM 3984 C CA . GLU B 1 191 ? -10.297 4.109 -6.922 1 93.75 191 GLU B CA 1
ATOM 3985 C C . GLU B 1 191 ? -9.352 5.004 -6.121 1 93.75 191 GLU B C 1
ATOM 3987 O O . GLU B 1 191 ? -8.258 4.586 -5.75 1 93.75 191 GLU B O 1
ATOM 3992 N N . ASP B 1 192 ? -9.797 6.246 -5.895 1 91 192 ASP B N 1
ATOM 3993 C CA . ASP B 1 192 ? -9.062 7.195 -5.066 1 91 192 ASP B CA 1
ATOM 3994 C C . ASP B 1 192 ? -8.992 6.723 -3.615 1 91 192 ASP B C 1
ATOM 3996 O O . ASP B 1 192 ? -9.914 6.051 -3.133 1 91 192 ASP B O 1
ATOM 4000 N N . LYS B 1 193 ? -7.945 7.145 -2.918 1 93.38 193 LYS B N 1
ATOM 4001 C CA . LYS B 1 193 ? -7.758 6.785 -1.515 1 93.38 193 LYS B CA 1
ATOM 4002 C C . LYS B 1 193 ? -8.945 7.234 -0.67 1 93.38 193 LYS B C 1
ATOM 4004 O O . LYS B 1 193 ? -9.312 6.566 0.302 1 93.38 193 LYS B O 1
ATOM 4009 N N . LYS B 1 194 ? -9.523 8.328 -1.063 1 90.94 194 LYS B N 1
ATOM 4010 C CA . LYS B 1 194 ? -10.672 8.852 -0.324 1 90.94 194 LYS B CA 1
ATOM 4011 C C . LYS B 1 194 ? -11.836 7.867 -0.361 1 90.94 194 LYS B C 1
ATOM 4013 O O . LYS B 1 194 ? -12.57 7.727 0.622 1 90.94 194 LYS B O 1
ATOM 4018 N N . GLU B 1 195 ? -12.008 7.246 -1.517 1 95.25 195 GLU B N 1
ATOM 4019 C CA . GLU B 1 195 ? -13.078 6.273 -1.654 1 95.25 195 GLU B CA 1
ATOM 4020 C C . GLU B 1 195 ? -12.883 5.09 -0.711 1 95.25 195 GLU B C 1
ATOM 4022 O O . GLU B 1 195 ? -13.828 4.625 -0.075 1 95.25 195 GLU B O 1
ATOM 4027 N N . VAL B 1 196 ? -11.656 4.625 -0.616 1 97.31 196 VAL B N 1
ATOM 4028 C CA . VAL B 1 196 ? -11.336 3.527 0.287 1 97.31 196 VAL B CA 1
ATOM 4029 C C . VAL B 1 196 ? -11.539 3.969 1.733 1 97.31 196 VAL B C 1
ATOM 4031 O O . VAL B 1 196 ? -12.133 3.236 2.533 1 97.31 196 VAL B O 1
ATOM 4034 N N . ALA B 1 197 ? -11.156 5.18 2.031 1 96.25 197 ALA B N 1
ATOM 4035 C CA . ALA B 1 197 ? -11.172 5.703 3.393 1 96.25 197 ALA B CA 1
ATOM 4036 C C . ALA B 1 197 ? -12.594 5.863 3.906 1 96.25 197 ALA B C 1
ATOM 4038 O O . ALA B 1 197 ? -12.828 5.895 5.117 1 96.25 197 ALA B O 1
ATOM 4039 N N . LYS B 1 198 ? -13.555 5.941 3.061 1 95.06 198 LYS B N 1
ATOM 4040 C CA . LYS B 1 198 ? -14.953 6.113 3.445 1 95.06 198 LYS B CA 1
ATOM 4041 C C . LYS B 1 198 ? -15.43 4.953 4.312 1 95.06 198 LYS B C 1
ATOM 4043 O O . LYS B 1 198 ? -16.312 5.121 5.16 1 95.06 198 LYS B O 1
ATOM 4048 N N . LEU B 1 199 ? -14.844 3.812 4.113 1 97.06 199 LEU B N 1
ATOM 4049 C CA . LEU B 1 199 ? -15.242 2.629 4.871 1 97.06 199 LEU B CA 1
ATOM 4050 C C . LEU B 1 199 ? -15.047 2.848 6.367 1 97.06 199 LEU B C 1
ATOM 4052 O O . LEU B 1 199 ? -15.781 2.295 7.184 1 97.06 199 LEU B O 1
ATOM 4056 N N . SER B 1 200 ? -14.07 3.639 6.723 1 95.69 200 SER B N 1
ATOM 4057 C CA . SER B 1 200 ? -13.727 3.855 8.125 1 95.69 200 SER B CA 1
ATOM 4058 C C . SER B 1 200 ? -14.922 4.395 8.906 1 95.69 200 SER B C 1
ATOM 4060 O O . SER B 1 200 ? -15.062 4.117 10.102 1 95.69 200 SER B O 1
ATOM 4062 N N . ARG B 1 201 ? -15.789 5.113 8.312 1 91 201 ARG B N 1
ATOM 4063 C CA . ARG B 1 201 ? -16.969 5.652 8.984 1 91 201 ARG B CA 1
ATOM 4064 C C . ARG B 1 201 ? -17.984 4.555 9.258 1 91 201 ARG B C 1
ATOM 4066 O O . ARG B 1 201 ? -18.641 4.562 10.305 1 91 201 ARG B O 1
ATOM 4073 N N . GLU B 1 202 ? -18.062 3.666 8.359 1 93.19 202 GLU B N 1
ATOM 4074 C CA . GLU B 1 202 ? -19.047 2.588 8.445 1 93.19 202 GLU B CA 1
ATOM 4075 C C . GLU B 1 202 ? -18.625 1.554 9.492 1 93.19 202 GLU B C 1
ATOM 4077 O O . GLU B 1 202 ? -19.484 0.941 10.133 1 93.19 202 GLU B O 1
ATOM 4082 N N . ILE B 1 203 ? -17.359 1.375 9.688 1 94.38 203 ILE B N 1
ATOM 4083 C CA . ILE B 1 203 ? -16.844 0.333 10.562 1 94.38 203 ILE B CA 1
ATOM 4084 C C . ILE B 1 203 ? -1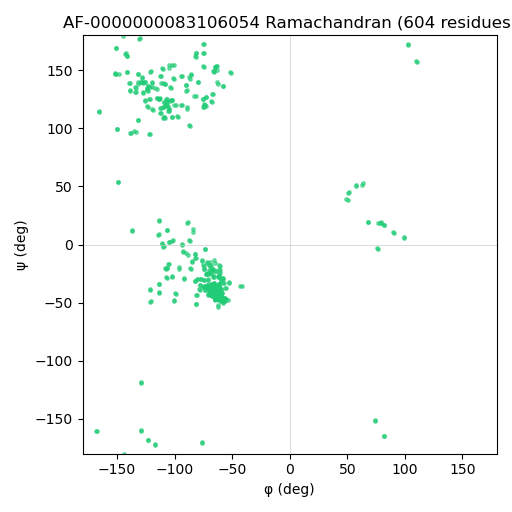7.328 0.573 11.992 1 94.38 203 ILE B C 1
ATOM 4086 O O . ILE B 1 203 ? -17.609 -0.377 12.727 1 94.38 203 ILE B O 1
ATOM 4090 N N . PHE B 1 204 ? -17.406 1.805 12.398 1 91.62 204 PHE B N 1
ATOM 4091 C CA . PHE B 1 204 ? -17.859 2.133 13.75 1 91.62 204 PHE B CA 1
ATOM 4092 C C . PHE B 1 204 ? -19.328 1.759 13.938 1 91.62 204 PHE B C 1
ATOM 4094 O O . PHE B 1 204 ? -19.75 1.408 15.047 1 91.62 204 PHE B O 1
ATOM 4101 N N . ASN B 1 205 ? -20.094 1.776 12.836 1 91.75 205 ASN B N 1
ATOM 4102 C CA . ASN B 1 205 ? -21.484 1.314 12.883 1 91.75 205 ASN B CA 1
ATOM 4103 C C . ASN B 1 205 ? -21.562 -0.2 13.055 1 91.75 205 ASN B C 1
ATOM 4105 O O . ASN B 1 205 ? -22.5 -0.711 13.656 1 91.75 205 ASN B O 1
ATOM 4109 N N . TRP B 1 206 ? -20.594 -0.909 12.547 1 93.56 206 TRP B N 1
ATOM 4110 C CA . TRP B 1 206 ? -20.562 -2.365 12.633 1 93.56 206 TRP B CA 1
ATOM 4111 C C . TRP B 1 206 ? -20.375 -2.818 14.078 1 93.56 206 TRP B C 1
ATOM 4113 O O . TRP B 1 206 ? -20.844 -3.891 14.469 1 93.56 206 TRP B O 1
ATOM 4123 N N . LEU B 1 207 ? -19.766 -1.975 14.891 1 91.19 207 LEU B N 1
ATOM 4124 C CA . LEU B 1 207 ? -19.484 -2.309 16.281 1 91.19 207 LEU B CA 1
ATOM 4125 C C . LEU B 1 207 ? -20.766 -2.375 17.109 1 91.19 207 LEU B C 1
ATOM 4127 O O . LEU B 1 207 ? -20.812 -3.057 18.125 1 91.19 207 LEU B O 1
ATOM 4131 N N . ILE B 1 208 ? -21.797 -1.706 16.625 1 89.81 208 ILE B N 1
ATOM 4132 C CA . ILE B 1 208 ? -23.047 -1.67 17.391 1 89.81 208 ILE B CA 1
ATOM 4133 C C . ILE B 1 208 ? -24.125 -2.465 16.656 1 89.81 208 ILE B C 1
ATOM 4135 O O . ILE B 1 208 ? -25.297 -2.459 17.047 1 89.81 208 ILE B O 1
ATOM 4139 N N . ASP B 1 209 ? -23.75 -3.029 15.547 1 89.75 209 ASP B N 1
ATOM 4140 C CA . ASP B 1 209 ? -24.688 -3.82 14.758 1 89.75 209 ASP B CA 1
ATOM 4141 C C . ASP B 1 209 ? -24.938 -5.18 15.398 1 89.75 209 ASP B C 1
ATOM 4143 O O . ASP B 1 209 ? -24.031 -6.016 15.469 1 89.75 209 ASP B O 1
ATOM 4147 N N . ASP B 1 210 ? -26.141 -5.527 15.656 1 87.31 210 ASP B N 1
ATOM 4148 C CA . ASP B 1 210 ? -26.5 -6.758 16.344 1 87.31 210 ASP B CA 1
ATOM 4149 C C . ASP B 1 210 ? -26.375 -7.965 15.422 1 87.31 210 ASP B C 1
ATOM 4151 O O . ASP B 1 210 ? -26.328 -9.109 15.883 1 87.31 210 ASP B O 1
ATOM 4155 N N . LYS B 1 211 ? -26.266 -7.793 14.141 1 89.88 211 LYS B N 1
ATOM 4156 C CA . LYS B 1 211 ? -26.203 -8.891 13.188 1 89.88 211 LYS B CA 1
ATOM 4157 C C . LYS B 1 211 ? -24.781 -9.422 13.039 1 89.88 211 LYS B C 1
ATOM 4159 O O . LYS B 1 211 ? -24.562 -10.508 12.508 1 89.88 211 LYS B O 1
ATOM 4164 N N . LEU B 1 212 ? -23.875 -8.633 13.539 1 93.06 212 LEU B N 1
ATOM 4165 C CA . LEU B 1 212 ? -22.484 -9.07 13.477 1 93.06 212 LEU B CA 1
ATOM 4166 C C . LEU B 1 212 ? -22.094 -9.867 14.719 1 93.06 212 LEU B C 1
ATOM 4168 O O . LEU B 1 212 ? -22.453 -9.484 15.836 1 93.06 212 LEU B O 1
ATOM 4172 N N . SER B 1 213 ? -21.391 -10.914 14.508 1 94.5 213 SER B N 1
ATOM 4173 C CA . SER B 1 213 ? -21.016 -11.797 15.609 1 94.5 213 SER B CA 1
ATOM 4174 C C . SER B 1 213 ? -20.125 -11.078 16.609 1 94.5 213 SER B C 1
ATOM 4176 O O . SER B 1 213 ? -19.359 -10.18 16.234 1 94.5 213 SER B O 1
ATOM 4178 N N . LYS B 1 214 ? -20.141 -11.5 17.844 1 94.06 214 LYS B N 1
ATOM 4179 C CA . LYS B 1 214 ? -19.328 -10.914 18.906 1 94.06 214 LYS B CA 1
ATOM 4180 C C . LYS B 1 214 ? -17.828 -11.07 18.594 1 94.06 214 LYS B C 1
ATOM 4182 O O . LYS B 1 214 ? -17.047 -10.164 18.875 1 94.06 214 LYS B O 1
ATOM 4187 N N . ASN B 1 215 ? -17.453 -12.156 18.094 1 94.44 215 ASN B N 1
ATOM 4188 C CA . ASN B 1 215 ? -16.062 -12.414 17.734 1 94.44 215 ASN B CA 1
ATOM 4189 C C . ASN B 1 215 ? -15.562 -11.406 16.703 1 94.44 215 ASN B C 1
ATOM 4191 O O . ASN B 1 215 ? -14.453 -10.875 16.828 1 94.44 215 ASN B O 1
ATOM 4195 N N . LEU B 1 216 ? -16.359 -11.148 15.758 1 94 216 LEU B N 1
ATOM 4196 C CA . LEU B 1 216 ? -15.953 -10.219 14.703 1 94 216 LEU B CA 1
ATOM 4197 C C . LEU B 1 216 ? -15.914 -8.789 15.219 1 94 216 LEU B C 1
ATOM 4199 O O . LEU B 1 216 ? -15.047 -8 14.836 1 94 216 LEU B O 1
ATOM 4203 N N . LYS B 1 217 ? -16.875 -8.461 16.109 1 95.25 217 LYS B N 1
ATOM 4204 C CA . LYS B 1 217 ? -16.828 -7.152 16.766 1 95.25 217 LYS B CA 1
ATOM 4205 C C . LYS B 1 217 ? -15.547 -6.969 17.547 1 95.25 217 LYS B C 1
ATOM 4207 O O . LYS B 1 217 ? -14.938 -5.891 17.531 1 95.25 217 LYS B O 1
ATOM 4212 N N . ASN B 1 218 ? -15.125 -8.031 18.172 1 96.56 218 ASN B N 1
ATOM 4213 C CA . ASN B 1 218 ? -13.883 -7.984 18.922 1 96.56 218 ASN B CA 1
ATOM 4214 C C . ASN B 1 218 ? -12.672 -7.777 18.016 1 96.56 218 ASN B C 1
ATOM 4216 O 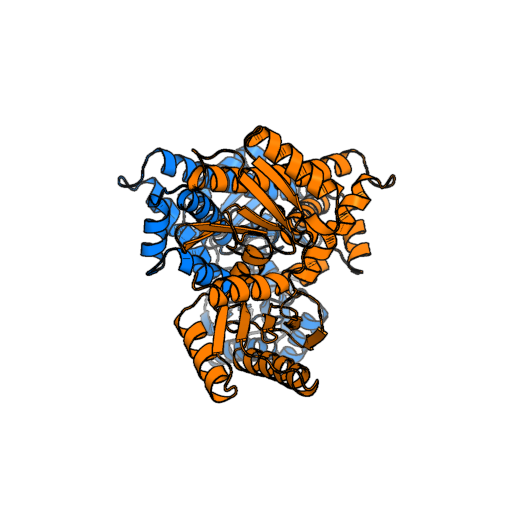O . ASN B 1 218 ? -11.75 -7.043 18.359 1 96.56 218 ASN B O 1
ATOM 4220 N N . ILE B 1 219 ? -12.688 -8.398 16.906 1 95.94 219 ILE B N 1
ATOM 4221 C CA . ILE B 1 219 ? -11.594 -8.281 15.945 1 95.94 219 ILE B CA 1
ATOM 4222 C C . ILE B 1 219 ? -11.516 -6.844 15.43 1 95.94 219 ILE B C 1
ATOM 4224 O O . ILE B 1 219 ? -10.438 -6.25 15.375 1 95.94 219 ILE B O 1
ATOM 4228 N N . ILE B 1 220 ? -12.672 -6.301 15.078 1 96.44 220 ILE B N 1
ATOM 4229 C CA . ILE B 1 220 ? -12.734 -4.93 14.586 1 96.44 220 ILE B CA 1
ATOM 4230 C C . ILE B 1 220 ? -12.242 -3.969 15.672 1 96.44 220 ILE B C 1
ATOM 4232 O O . ILE B 1 220 ? -11.43 -3.078 15.391 1 96.44 220 ILE B O 1
ATOM 4236 N N . GLN B 1 221 ? -12.664 -4.188 16.891 1 96.81 221 GLN B N 1
ATOM 4237 C CA . GLN B 1 221 ? -12.25 -3.354 18.016 1 96.81 221 GLN B CA 1
ATOM 4238 C C . GLN B 1 221 ? -10.742 -3.418 18.219 1 96.81 221 GLN B C 1
ATOM 4240 O O . GLN B 1 221 ? -10.102 -2.404 18.516 1 96.81 221 GLN B O 1
ATOM 4245 N N . HIS B 1 222 ? -10.203 -4.586 18.094 1 97.88 222 HIS B N 1
ATOM 4246 C CA . HIS B 1 222 ? -8.758 -4.758 18.25 1 97.88 222 HIS B CA 1
ATOM 4247 C C . HIS B 1 222 ? -8 -3.973 17.188 1 97.88 222 HIS B C 1
ATOM 4249 O O . HIS B 1 222 ? -6.965 -3.365 17.469 1 97.88 222 HIS B O 1
ATOM 4255 N N . ILE B 1 223 ? -8.5 -3.967 15.969 1 97.75 223 ILE B N 1
ATOM 4256 C CA . ILE B 1 223 ? -7.863 -3.238 14.875 1 97.75 223 ILE B CA 1
ATOM 4257 C C . ILE B 1 223 ? -7.906 -1.739 15.156 1 97.75 223 ILE B C 1
ATOM 4259 O O . ILE B 1 223 ? -6.895 -1.046 15.023 1 97.75 223 ILE B O 1
ATOM 4263 N N . ILE B 1 224 ? -9.055 -1.279 15.625 1 97.31 224 ILE B N 1
ATOM 4264 C CA . ILE B 1 224 ? -9.227 0.135 15.938 1 97.31 224 ILE B CA 1
ATOM 4265 C C . ILE B 1 224 ? -8.281 0.536 17.062 1 97.31 224 ILE B C 1
ATOM 4267 O O . ILE B 1 224 ? -7.562 1.533 16.969 1 97.31 224 ILE B O 1
ATOM 4271 N N . ASN B 1 225 ? -8.211 -0.286 18.094 1 98.06 225 ASN B N 1
ATOM 4272 C CA . ASN B 1 225 ? -7.352 0.001 19.234 1 98.06 225 ASN B CA 1
ATOM 4273 C C . ASN B 1 225 ? -5.875 0.017 18.828 1 98.06 225 ASN B C 1
ATOM 4275 O O . ASN B 1 225 ? -5.105 0.844 19.328 1 98.06 225 ASN B O 1
ATOM 4279 N N . SER B 1 226 ? -5.523 -0.893 18.016 1 98.38 226 SER B N 1
ATOM 4280 C CA . SER B 1 226 ? -4.141 -0.955 17.547 1 98.38 226 SER B CA 1
ATOM 4281 C C . SER B 1 226 ? -3.756 0.312 16.797 1 98.38 226 SER B C 1
ATOM 4283 O O . SER B 1 226 ? -2.662 0.847 16.984 1 98.38 226 SER B O 1
ATOM 4285 N N . GLU B 1 227 ? -4.66 0.787 15.93 1 98 227 GLU B N 1
ATOM 4286 C CA . GLU B 1 227 ? -4.379 1.999 15.164 1 98 227 GLU B CA 1
ATOM 4287 C C . GLU B 1 227 ? -4.336 3.225 16.062 1 98 227 GLU B C 1
ATOM 4289 O O . GLU B 1 227 ? -3.527 4.133 15.859 1 98 227 GLU B O 1
ATOM 4294 N N . ILE B 1 228 ? -5.18 3.221 17.109 1 98.12 228 ILE B N 1
ATOM 4295 C CA . ILE B 1 228 ? -5.168 4.297 18.094 1 98.12 228 ILE B CA 1
ATOM 4296 C C . ILE B 1 228 ? -3.828 4.305 18.828 1 98.12 228 ILE B C 1
ATOM 4298 O O . ILE B 1 228 ? -3.219 5.363 19 1 98.12 228 ILE B O 1
ATOM 4302 N N . ASP B 1 229 ? -3.395 3.145 19.188 1 98.5 229 ASP B N 1
ATOM 4303 C CA . ASP B 1 229 ? -2.117 3.035 19.875 1 98.5 229 ASP B CA 1
ATOM 4304 C C . ASP B 1 229 ? -0.969 3.527 19 1 98.5 229 ASP B C 1
ATOM 4306 O O . ASP B 1 229 ? -0.09 4.254 19.469 1 98.5 229 ASP B O 1
ATOM 4310 N N . LYS B 1 230 ? -0.98 3.154 17.797 1 97.94 230 LYS B N 1
ATOM 4311 C CA . LYS B 1 230 ? 0.097 3.51 16.875 1 97.94 230 LYS B CA 1
ATOM 4312 C C . LYS B 1 230 ? 0.144 5.02 16.641 1 97.94 230 LYS B C 1
ATOM 4314 O O . LYS B 1 230 ? 1.213 5.629 16.719 1 97.94 230 LYS B O 1
ATOM 4319 N N . VAL B 1 231 ? -0.992 5.633 16.375 1 98.19 231 VAL B N 1
ATOM 4320 C CA . VAL B 1 231 ? -1.008 7.059 16.062 1 98.19 231 VAL B CA 1
ATOM 4321 C C . VAL B 1 231 ? -0.677 7.863 17.328 1 98.19 231 VAL B C 1
ATOM 4323 O O . VAL B 1 231 ? 0.059 8.852 17.266 1 98.19 231 VAL B O 1
ATOM 4326 N N . ALA B 1 232 ? -1.199 7.418 18.484 1 98.06 232 ALA B N 1
ATOM 4327 C CA . ALA B 1 232 ? -0.895 8.102 19.734 1 98.06 232 ALA B CA 1
ATOM 4328 C C . ALA B 1 232 ? 0.595 8.023 20.062 1 98.06 232 ALA B C 1
ATOM 4330 O O . ALA B 1 232 ? 1.197 9.016 20.484 1 98.06 232 ALA B O 1
ATOM 4331 N N . ASN B 1 233 ? 1.145 6.898 19.844 1 97.44 233 ASN B N 1
ATOM 4332 C CA . ASN B 1 233 ? 2.572 6.738 20.094 1 97.44 233 ASN B CA 1
ATOM 4333 C C . ASN B 1 233 ? 3.408 7.578 19.141 1 97.44 233 ASN B C 1
ATOM 4335 O O . ASN B 1 233 ? 4.453 8.109 19.516 1 97.44 233 ASN B O 1
ATOM 4339 N N . GLN B 1 234 ? 2.969 7.641 17.922 1 97.06 234 GLN B N 1
ATOM 4340 C CA . GLN B 1 234 ? 3.672 8.477 16.953 1 97.06 234 GLN B CA 1
ATOM 4341 C C . GLN B 1 234 ? 3.67 9.938 17.375 1 97.06 234 GLN B C 1
ATOM 4343 O O . GLN B 1 234 ? 4.707 10.609 17.328 1 97.06 234 GLN B O 1
ATOM 4348 N N . ILE B 1 235 ? 2.521 10.414 17.797 1 97 235 ILE B N 1
ATOM 4349 C CA . ILE B 1 235 ? 2.396 11.789 18.25 1 97 235 ILE B CA 1
ATOM 4350 C C . ILE B 1 235 ? 3.238 11.984 19.516 1 97 235 ILE B C 1
ATOM 4352 O O . ILE B 1 235 ? 3.939 12.992 19.656 1 97 235 ILE B O 1
ATOM 4356 N N . TYR B 1 236 ? 3.195 11.016 20.422 1 96.38 236 TYR B N 1
ATOM 4357 C CA . TYR B 1 236 ? 3.949 11.078 21.672 1 96.38 236 TYR B CA 1
ATOM 4358 C C . TYR B 1 236 ? 5.445 11.18 21.391 1 96.38 236 TYR B C 1
ATOM 4360 O O . TYR B 1 236 ? 6.141 12 22 1 96.38 236 TYR B O 1
ATOM 4368 N N . ASN B 1 237 ? 5.926 10.352 20.516 1 95.12 237 ASN B N 1
ATOM 4369 C CA . ASN B 1 237 ? 7.34 10.391 20.156 1 95.12 237 ASN B CA 1
ATOM 4370 C C . ASN B 1 237 ? 7.723 11.742 19.547 1 95.12 237 ASN B C 1
ATOM 4372 O O . ASN B 1 237 ? 8.789 12.273 19.844 1 95.12 237 ASN B O 1
ATOM 4376 N N . PHE B 1 238 ? 6.859 12.266 18.734 1 95.38 238 PHE B N 1
ATOM 4377 C CA . PHE B 1 238 ? 7.078 13.57 18.109 1 95.38 238 PHE B CA 1
ATOM 4378 C C . PHE B 1 238 ? 7.117 14.672 19.156 1 95.38 238 PHE B C 1
ATOM 4380 O O . PHE B 1 238 ? 7.953 15.57 19.094 1 95.38 238 PHE B O 1
ATOM 4387 N N . TYR B 1 239 ? 6.227 14.539 20.109 1 95.31 239 TYR B N 1
ATOM 4388 C CA . TYR B 1 239 ? 6.184 15.453 21.25 1 95.31 239 TYR B CA 1
ATOM 4389 C C . TYR B 1 239 ? 7.473 15.375 22.062 1 95.31 239 TYR B C 1
ATOM 4391 O O . TYR B 1 239 ? 8.078 16.391 22.375 1 95.31 239 TYR B O 1
ATOM 4399 N N . LYS B 1 240 ? 7.918 14.203 22.312 1 93.5 240 LYS B N 1
ATOM 4400 C CA . LYS B 1 240 ? 9.109 14.008 23.141 1 93.5 240 LYS B CA 1
ATOM 4401 C C . LYS B 1 240 ? 10.344 14.578 22.453 1 93.5 240 LYS B C 1
ATOM 4403 O O . LYS B 1 240 ? 11.203 15.18 23.125 1 93.5 240 LYS B O 1
ATOM 4408 N N . ILE B 1 241 ? 10.43 14.422 21.266 1 92.06 241 ILE B N 1
ATOM 4409 C CA . ILE B 1 241 ? 11.594 14.852 20.5 1 92.06 241 ILE B CA 1
ATOM 4410 C C . ILE B 1 241 ? 11.625 16.375 20.422 1 92.06 241 ILE B C 1
ATOM 4412 O O . ILE B 1 241 ? 12.688 16.984 20.516 1 92.06 241 ILE B O 1
ATOM 4416 N N . ASN B 1 242 ? 10.477 17 20.359 1 93 242 ASN B N 1
ATOM 4417 C CA . ASN B 1 242 ? 10.461 18.422 20.031 1 93 242 ASN B CA 1
ATOM 4418 C C . ASN B 1 242 ? 10.141 19.266 21.25 1 93 242 ASN B C 1
ATOM 4420 O O . ASN B 1 242 ? 10.477 20.453 21.281 1 93 242 ASN B O 1
ATOM 4424 N N . PHE B 1 243 ? 9.523 18.641 22.281 1 92.38 243 PHE B N 1
ATOM 4425 C CA . PHE B 1 243 ? 9.031 19.469 23.375 1 92.38 243 PHE B CA 1
ATOM 4426 C C . PHE B 1 243 ? 9.352 18.844 24.719 1 92.38 243 PHE B C 1
ATOM 4428 O O . PHE B 1 243 ? 8.727 19.172 25.734 1 92.38 243 PHE B O 1
ATOM 4435 N N . ALA B 1 244 ? 10.188 17.812 24.859 1 81.88 244 ALA B N 1
ATOM 4436 C CA . ALA B 1 244 ? 10.484 17.031 26.062 1 81.88 244 ALA B CA 1
ATOM 4437 C C . ALA B 1 244 ? 10.609 17.938 27.281 1 81.88 244 ALA B C 1
ATOM 4439 O O . ALA B 1 244 ? 10.172 17.578 28.375 1 81.88 244 ALA B O 1
ATOM 4440 N N . LYS B 1 245 ? 11.102 19.094 27.266 1 81.25 245 LYS B N 1
ATOM 4441 C CA . LYS B 1 245 ? 11.398 19.891 28.453 1 81.25 245 LYS B CA 1
ATOM 4442 C C . LYS B 1 245 ? 10.391 21.031 28.609 1 81.25 245 LYS B C 1
ATOM 4444 O O . LYS B 1 245 ? 10.562 21.906 29.453 1 81.25 245 LYS B O 1
ATOM 4449 N N . GLN B 1 246 ? 9.352 20.922 27.844 1 84.44 246 GLN B N 1
ATOM 4450 C CA . GLN B 1 246 ? 8.375 22 27.906 1 84.44 246 GLN B CA 1
ATOM 4451 C C . GLN B 1 246 ? 7.055 21.531 28.5 1 84.44 246 GLN B C 1
ATOM 4453 O O . GLN B 1 246 ? 6.707 20.344 28.391 1 84.44 246 GLN B O 1
ATOM 4458 N N . GLU B 1 247 ? 6.473 22.438 29.219 1 82.94 247 GLU B N 1
ATOM 4459 C CA . GLU B 1 247 ? 5.184 22.125 29.828 1 82.94 247 GLU B CA 1
ATOM 4460 C C . GLU B 1 247 ? 4.039 22.812 29.078 1 82.94 247 GLU B C 1
ATOM 4462 O O . GLU B 1 247 ? 4.254 23.797 28.375 1 82.94 247 GLU B O 1
ATOM 4467 N N . ASN B 1 248 ? 2.861 22.203 29.188 1 91.12 248 ASN B N 1
ATOM 4468 C CA . ASN B 1 248 ? 1.613 22.781 28.703 1 91.12 248 ASN B CA 1
ATOM 4469 C C . ASN B 1 248 ? 1.643 22.984 27.188 1 91.12 248 ASN B C 1
ATOM 4471 O O . ASN B 1 248 ? 1.39 24.094 26.703 1 91.12 248 ASN B O 1
ATOM 4475 N N . ILE B 1 249 ? 1.975 21.969 26.516 1 94.38 249 ILE B N 1
ATOM 4476 C CA . ILE B 1 249 ? 2.039 22.016 25.062 1 94.38 249 ILE B CA 1
ATOM 4477 C C . ILE B 1 249 ? 0.678 21.641 24.469 1 94.38 249 ILE B C 1
ATOM 4479 O O . ILE B 1 249 ? 0.05 20.672 24.906 1 94.38 249 ILE B O 1
ATOM 4483 N N . ASP B 1 250 ? 0.231 22.438 23.516 1 96.69 250 ASP B N 1
ATOM 4484 C CA . ASP B 1 250 ? -1.019 22.141 22.828 1 96.69 250 ASP B CA 1
ATOM 4485 C C . ASP B 1 250 ? -0.796 21.125 21.703 1 96.69 250 ASP B C 1
ATOM 4487 O O . ASP B 1 250 ? 0.138 21.266 20.922 1 96.69 250 ASP B O 1
ATOM 4491 N N . ILE B 1 251 ? -1.581 20.078 21.734 1 97.56 251 ILE B N 1
ATOM 4492 C CA . ILE B 1 251 ? -1.722 19.156 20.609 1 97.56 251 ILE B CA 1
ATOM 4493 C C . ILE B 1 251 ? -3.104 19.328 19.969 1 97.56 251 ILE B C 1
ATOM 4495 O O . ILE B 1 251 ? -4.113 18.953 20.578 1 97.56 251 ILE B O 1
ATOM 4499 N N . ILE B 1 252 ? -3.086 19.875 18.812 1 98.06 252 ILE B N 1
ATOM 4500 C CA . ILE B 1 252 ? -4.332 20.172 18.125 1 98.06 252 ILE B CA 1
ATOM 4501 C C . ILE B 1 252 ? -4.566 19.141 17.016 1 98.06 252 ILE B C 1
ATOM 4503 O O . ILE B 1 252 ? -3.703 18.922 16.172 1 98.06 252 ILE B O 1
ATOM 4507 N N . LEU B 1 253 ? -5.703 18.484 17.078 1 97.88 253 LEU B N 1
ATOM 4508 C CA . LEU B 1 253 ? -6.012 17.438 16.094 1 97.88 253 LEU B CA 1
ATOM 4509 C C . LEU B 1 253 ? -7.09 17.906 15.133 1 97.88 253 LEU B C 1
ATOM 4511 O O . LEU B 1 253 ? -8.031 18.594 15.531 1 97.88 253 LEU B O 1
ATOM 4515 N N . THR B 1 254 ? -6.906 17.609 13.891 1 96.12 254 THR B N 1
ATOM 4516 C CA . THR B 1 254 ? -7.887 17.891 12.844 1 96.12 254 THR B CA 1
ATOM 4517 C C . THR B 1 254 ? -7.887 16.781 11.797 1 96.12 254 THR B C 1
ATOM 4519 O O . THR B 1 254 ? -7.203 15.766 11.953 1 96.12 254 THR B O 1
ATOM 4522 N N . GLY B 1 255 ? -8.789 16.938 10.734 1 93.12 255 GLY B N 1
ATOM 4523 C CA . GLY B 1 255 ? -8.961 15.922 9.711 1 93.12 255 GLY B CA 1
ATOM 4524 C C . GLY B 1 255 ? -10.305 15.219 9.797 1 93.12 255 GLY B C 1
ATOM 4525 O O . GLY B 1 255 ? -10.883 15.094 10.875 1 93.12 255 GLY B O 1
ATOM 4526 N N . GLY B 1 256 ? -10.711 14.68 8.781 1 90 256 GLY B N 1
ATOM 4527 C CA . GLY B 1 256 ? -12.055 14.133 8.633 1 90 256 GLY B CA 1
ATOM 4528 C C . GLY B 1 256 ? -12.359 13.016 9.617 1 90 256 GLY B C 1
ATOM 4529 O O . GLY B 1 256 ? -13.484 12.898 10.102 1 90 256 GLY B O 1
ATOM 4530 N N . VAL B 1 257 ? -11.414 12.203 9.977 1 91 257 VAL B N 1
ATOM 4531 C CA . VAL B 1 257 ? -11.625 11.023 10.82 1 91 257 VAL B CA 1
ATOM 4532 C C . VAL B 1 257 ? -11.836 11.461 12.266 1 91 257 VAL B C 1
ATOM 4534 O O . VAL B 1 257 ? -12.641 10.867 12.992 1 91 257 VAL B O 1
ATOM 4537 N N . VAL B 1 258 ? -11.125 12.492 12.695 1 92.81 258 VAL B N 1
ATOM 4538 C CA . VAL B 1 258 ? -11.219 12.93 14.086 1 92.81 258 VAL B CA 1
ATOM 4539 C C . VAL B 1 258 ? -12.289 14.008 14.219 1 92.81 258 VAL B C 1
ATOM 4541 O O . VAL B 1 258 ? -12.977 14.078 15.242 1 92.81 258 VAL B O 1
ATOM 4544 N N . THR B 1 259 ? -12.516 14.773 13.18 1 90.56 259 THR B N 1
ATOM 4545 C CA . THR B 1 259 ? -13.492 15.852 13.25 1 90.56 259 THR B CA 1
ATOM 4546 C C . THR B 1 259 ? -14.914 15.305 13.156 1 90.56 259 THR B C 1
ATOM 4548 O O . THR B 1 259 ? -15.836 15.859 13.758 1 90.56 259 THR B O 1
ATOM 4551 N N . ASN B 1 260 ? -15.086 14.203 12.477 1 88.94 260 ASN B N 1
ATOM 4552 C CA . ASN B 1 260 ? -16.422 13.688 12.227 1 88.94 260 ASN B CA 1
ATOM 4553 C C . ASN B 1 260 ? -16.734 12.477 13.102 1 88.94 260 ASN B C 1
ATOM 4555 O O . ASN B 1 260 ? -17.797 11.859 12.969 1 88.94 260 ASN B O 1
ATOM 4559 N N . ASN B 1 261 ? -15.852 12.102 13.945 1 91.88 261 ASN B N 1
ATOM 4560 C CA . ASN B 1 261 ? -16.031 10.961 14.828 1 91.88 261 ASN B CA 1
ATOM 4561 C C . ASN B 1 261 ? -15.516 11.258 16.234 1 91.88 261 ASN B C 1
ATOM 4563 O O . ASN B 1 261 ? -14.359 10.992 16.547 1 91.88 261 ASN B O 1
ATOM 4567 N N . ASP B 1 262 ? -16.422 11.656 17.094 1 93.75 262 ASP B N 1
ATOM 4568 C CA . ASP B 1 262 ? -16.062 12.055 18.453 1 93.75 262 ASP B CA 1
ATOM 4569 C C . ASP B 1 262 ? -15.523 10.867 19.25 1 93.75 262 ASP B C 1
ATOM 4571 O O . ASP B 1 262 ? -14.641 11.023 20.094 1 93.75 262 ASP B O 1
ATOM 4575 N N . PHE B 1 263 ? -16.109 9.766 18.922 1 93.44 263 PHE B N 1
ATOM 4576 C CA . PHE B 1 263 ? -15.664 8.57 19.625 1 93.44 263 PHE B CA 1
ATOM 4577 C C . PHE B 1 263 ? -14.195 8.289 19.344 1 93.44 263 PHE B C 1
ATOM 4579 O O . PHE B 1 263 ? -13.398 8.086 20.266 1 93.44 263 PHE B O 1
ATOM 4586 N N . TYR B 1 264 ? -13.836 8.219 18.109 1 96.06 264 TYR B N 1
ATOM 4587 C CA . TYR B 1 264 ? -12.461 7.953 17.688 1 96.06 264 TYR B CA 1
ATOM 4588 C C . TYR B 1 264 ? -11.508 9.023 18.219 1 96.06 264 TYR B C 1
ATOM 4590 O O . TYR B 1 264 ? -10.445 8.703 18.766 1 96.06 264 TYR B O 1
ATOM 4598 N N . TYR B 1 265 ? -11.914 10.297 18.125 1 97.06 265 TYR B N 1
ATOM 4599 C CA . TYR B 1 265 ? -11.148 11.422 18.656 1 97.06 265 TYR B CA 1
ATOM 4600 C C . TYR B 1 265 ? -10.875 11.234 20.156 1 97.06 265 TYR B C 1
ATOM 4602 O O . TYR B 1 265 ? -9.742 11.391 20.609 1 97.06 265 TYR B O 1
ATOM 4610 N N . ASN B 1 266 ? -11.898 10.906 20.891 1 97.19 266 ASN B N 1
ATOM 4611 C CA . ASN B 1 266 ? -11.773 10.773 22.344 1 97.19 266 ASN B CA 1
ATOM 4612 C C . ASN B 1 266 ? -10.859 9.609 22.719 1 97.19 266 ASN B C 1
ATOM 4614 O O . ASN B 1 266 ? -10.133 9.688 23.703 1 97.19 266 ASN B O 1
ATOM 4618 N N . CYS B 1 267 ? -10.898 8.547 21.953 1 96.88 267 CYS B N 1
ATOM 4619 C CA . CYS B 1 267 ? -10.016 7.418 22.203 1 96.88 267 CYS B CA 1
ATOM 4620 C C . CYS B 1 267 ? -8.555 7.82 22.016 1 96.88 267 CYS B C 1
ATOM 4622 O O . CYS B 1 267 ? -7.703 7.48 22.844 1 96.88 267 CYS B O 1
ATOM 4624 N N . ILE B 1 268 ? -8.258 8.555 20.953 1 98 268 ILE B N 1
ATOM 4625 C CA . ILE B 1 268 ? -6.902 9.016 20.703 1 98 268 ILE B CA 1
ATOM 4626 C C . ILE B 1 268 ? -6.465 9.984 21.797 1 98 268 ILE B C 1
ATOM 4628 O O . ILE B 1 268 ? -5.352 9.875 22.312 1 98 268 ILE B O 1
ATOM 4632 N N . LYS B 1 269 ? -7.375 10.922 22.156 1 97.62 269 LYS B N 1
ATOM 4633 C CA . LYS B 1 269 ? -7.113 11.906 23.203 1 97.62 269 LYS B CA 1
ATOM 4634 C C . LYS B 1 269 ? -6.758 11.219 24.516 1 97.62 269 LYS B C 1
ATOM 4636 O O . LYS B 1 269 ? -5.789 11.594 25.172 1 97.62 269 LYS B O 1
ATOM 4641 N N . GLU B 1 270 ? -7.539 10.227 24.875 1 97.44 270 GLU B N 1
ATOM 4642 C CA . GLU B 1 270 ? -7.309 9.508 26.125 1 97.44 270 GLU B CA 1
ATOM 4643 C C . GLU B 1 270 ? -5.961 8.797 26.109 1 97.44 270 GLU B C 1
ATOM 4645 O O . GLU B 1 270 ? -5.234 8.805 27.109 1 97.44 270 GLU B O 1
ATOM 4650 N N . LYS B 1 271 ? -5.676 8.164 25.016 1 97.81 271 LYS B N 1
ATOM 4651 C CA . LYS B 1 271 ? -4.391 7.477 24.906 1 97.81 271 LYS B CA 1
ATOM 4652 C C . LYS B 1 271 ? -3.23 8.461 24.969 1 97.81 271 LYS B C 1
ATOM 4654 O O . LYS B 1 271 ? -2.205 8.18 25.594 1 97.81 271 LYS B O 1
ATOM 4659 N N . LEU B 1 272 ? -3.371 9.602 24.375 1 97.19 272 LEU B N 1
ATOM 4660 C CA . LEU B 1 272 ? -2.34 10.633 24.422 1 97.19 272 LEU B CA 1
ATOM 4661 C C . LEU B 1 272 ? -2.156 11.164 25.828 1 97.19 272 LEU B C 1
ATOM 4663 O O . LEU B 1 272 ? -1.032 11.438 26.266 1 97.19 272 LEU B O 1
ATOM 4667 N N . LYS B 1 273 ? -3.242 11.336 26.531 1 95.75 273 LYS B N 1
ATOM 4668 C CA . LYS B 1 273 ? -3.17 11.789 27.922 1 95.75 273 LYS B CA 1
ATOM 4669 C C . LYS B 1 273 ? -2.412 10.781 28.781 1 95.75 273 LYS B C 1
ATOM 4671 O O . LYS B 1 273 ? -1.654 11.164 29.672 1 95.75 273 LYS B O 1
ATOM 4676 N N . GLU B 1 274 ? -2.689 9.547 28.484 1 96.69 274 GLU B N 1
ATOM 4677 C CA . GLU B 1 274 ? -1.985 8.484 29.203 1 96.69 274 GLU B CA 1
ATOM 4678 C C . GLU B 1 274 ? -0.481 8.555 28.953 1 96.69 274 GLU B C 1
ATOM 4680 O O . GLU B 1 274 ? 0.316 8.359 29.859 1 96.69 274 GLU B O 1
ATOM 4685 N N . LEU B 1 275 ? -0.106 8.844 27.797 1 95.31 275 LEU B N 1
ATOM 4686 C CA . LEU B 1 275 ? 1.294 8.812 27.375 1 95.31 275 LEU B CA 1
ATOM 4687 C C . LEU B 1 275 ? 2.01 10.094 27.812 1 95.31 275 LEU B C 1
ATOM 4689 O O . LEU B 1 275 ? 3.139 10.039 28.297 1 95.31 275 LEU B O 1
ATOM 4693 N N . CYS B 1 276 ? 1.353 11.25 27.641 1 92.5 276 CYS B N 1
ATOM 4694 C CA . CYS B 1 276 ? 2.004 12.547 27.812 1 92.5 276 CYS B CA 1
ATOM 4695 C C . CYS B 1 276 ? 1.757 13.094 29.219 1 92.5 276 CYS B C 1
ATOM 4697 O O . CYS B 1 276 ? 2.482 13.977 29.688 1 92.5 276 CYS B O 1
ATOM 4699 N N . GLY B 1 277 ? 0.757 12.617 29.859 1 89.12 277 GLY B N 1
ATOM 4700 C CA . GLY B 1 277 ? 0.405 13.148 31.172 1 89.12 277 GLY B CA 1
ATOM 4701 C C . GLY B 1 277 ? -0.255 14.508 31.109 1 89.12 277 GLY B C 1
ATOM 4702 O O . GLY B 1 277 ? -1.004 14.797 30.172 1 89.12 277 GLY B O 1
ATOM 4703 N N . SER B 1 278 ? -0.085 15.32 32.188 1 86.19 278 SER B N 1
ATOM 4704 C CA . SER B 1 278 ? -0.741 16.625 32.281 1 86.19 278 SER B CA 1
ATOM 4705 C C . SER B 1 278 ? 0.044 17.703 31.562 1 86.19 278 SER B C 1
ATOM 4707 O O . SER B 1 278 ? -0.318 18.875 31.609 1 86.19 278 SER B O 1
ATOM 4709 N N . ASN B 1 279 ? 0.991 17.312 30.766 1 88.06 279 ASN B N 1
ATOM 4710 C CA . ASN B 1 279 ? 1.898 18.266 30.141 1 88.06 279 ASN 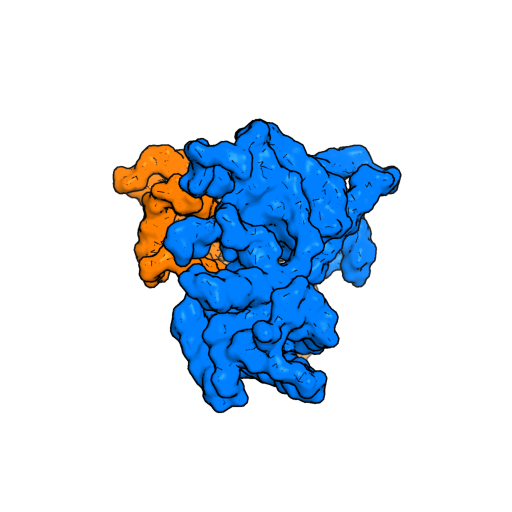B CA 1
ATOM 4711 C C . ASN B 1 279 ? 1.363 18.75 28.797 1 88.06 279 ASN B C 1
ATOM 4713 O O . ASN B 1 279 ? 1.927 19.672 28.188 1 88.06 279 ASN B O 1
ATOM 4717 N N . VAL B 1 280 ? 0.221 18.047 28.406 1 93.88 280 VAL B N 1
ATOM 4718 C CA . VAL B 1 280 ? -0.274 18.406 27.078 1 93.88 280 VAL B CA 1
ATOM 4719 C C . VAL B 1 280 ? -1.765 18.734 27.156 1 93.88 280 VAL B C 1
ATOM 4721 O O . VAL B 1 280 ? -2.48 18.188 28 1 93.88 280 VAL B O 1
ATOM 4724 N N . ASN B 1 281 ? -2.188 19.672 26.422 1 95.81 281 ASN B N 1
ATOM 4725 C CA . ASN B 1 281 ? -3.588 20 26.172 1 95.81 281 ASN B CA 1
ATOM 4726 C C . ASN B 1 281 ? -4.035 19.547 24.781 1 95.81 281 ASN B C 1
ATOM 4728 O O . ASN B 1 281 ? -3.557 20.078 23.781 1 95.81 281 ASN B O 1
ATOM 4732 N N . ILE B 1 282 ? -4.965 18.594 24.766 1 96.94 282 ILE B N 1
ATOM 4733 C CA . ILE B 1 28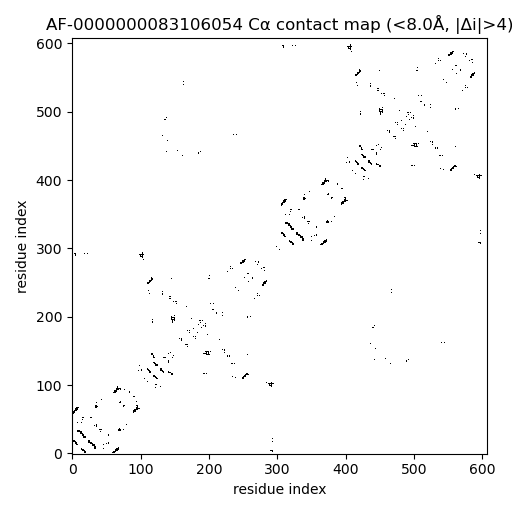2 ? -5.406 18.031 23.5 1 96.94 282 ILE B CA 1
ATOM 4734 C C . ILE B 1 282 ? -6.758 18.625 23.109 1 96.94 282 ILE B C 1
ATOM 4736 O O . ILE B 1 282 ? -7.723 18.531 23.875 1 96.94 282 ILE B O 1
ATOM 4740 N N . LYS B 1 283 ? -6.824 19.203 21.938 1 96.31 283 LYS B N 1
ATOM 4741 C CA . LYS B 1 283 ? -8.055 19.828 21.453 1 96.31 283 LYS B CA 1
ATOM 4742 C C . LYS B 1 283 ? -8.242 19.578 19.969 1 96.31 283 LYS B C 1
ATOM 4744 O O . LYS B 1 283 ? -7.301 19.188 19.266 1 96.31 283 LYS B O 1
ATOM 4749 N N . LYS B 1 284 ? -9.453 19.766 19.484 1 96.44 284 LYS B N 1
ATOM 4750 C CA . LYS B 1 284 ? -9.727 19.766 18.062 1 96.44 284 LYS B CA 1
ATOM 4751 C C . LYS B 1 284 ? -9.5 21.141 17.453 1 96.44 284 LYS B C 1
ATOM 4753 O O . LYS B 1 284 ? -9.734 22.156 18.109 1 96.44 284 LYS B O 1
ATOM 4758 N N . LEU B 1 285 ? -9.062 21.109 16.266 1 95.31 285 LEU B N 1
ATOM 4759 C CA . LEU B 1 285 ? -9 22.375 15.539 1 95.31 285 LEU B CA 1
ATOM 4760 C C . LEU B 1 285 ? -10.398 22.922 15.25 1 95.31 285 LEU B C 1
ATOM 4762 O O . LEU B 1 285 ? -11.195 22.25 14.602 1 95.31 285 LEU B O 1
ATOM 4766 N N . LYS B 1 286 ? -10.711 24.047 15.648 1 92.19 286 LYS B N 1
ATOM 4767 C CA . LYS B 1 286 ? -12.055 24.594 15.523 1 92.19 286 LYS B CA 1
ATOM 4768 C C . LYS B 1 286 ? -12.094 25.719 14.492 1 92.19 286 LYS B C 1
ATOM 4770 O O . LYS B 1 286 ? -13.156 26.266 14.203 1 92.19 286 LYS B O 1
ATOM 4775 N N . VAL B 1 287 ? -10.992 26.016 13.961 1 92.81 287 VAL B N 1
ATOM 4776 C CA . VAL B 1 287 ? -10.914 27.109 13.016 1 92.81 287 VAL B CA 1
ATOM 4777 C C . VAL B 1 287 ? -10.648 26.578 11.609 1 92.81 287 VAL B C 1
ATOM 4779 O O . VAL B 1 287 ? -10.055 25.5 11.453 1 92.81 287 VAL B O 1
ATOM 4782 N N . ASP B 1 288 ? -11.109 27.297 10.625 1 93.5 288 ASP B N 1
ATOM 4783 C CA . ASP B 1 288 ? -10.812 26.969 9.234 1 93.5 288 ASP B CA 1
ATOM 4784 C C . ASP B 1 288 ? -9.328 27.172 8.922 1 93.5 288 ASP B C 1
ATOM 4786 O O . ASP B 1 288 ? -8.766 28.219 9.234 1 93.5 288 ASP B O 1
ATOM 4790 N N . PRO B 1 289 ? -8.703 26.172 8.336 1 94.56 289 PRO B N 1
ATOM 4791 C CA . PRO B 1 289 ? -7.277 26.281 8.047 1 94.56 289 PRO B CA 1
ATOM 4792 C C . PRO B 1 289 ? -6.938 27.562 7.258 1 94.56 289 PRO B C 1
ATOM 4794 O O . PRO B 1 289 ? -5.863 28.125 7.441 1 94.56 289 PRO B O 1
ATOM 4797 N N . VAL B 1 290 ? -7.82 28 6.418 1 97.06 290 VAL B N 1
ATOM 4798 C CA . VAL B 1 290 ? -7.578 29.172 5.594 1 97.06 290 VAL B CA 1
ATOM 4799 C C . VAL B 1 290 ? -7.344 30.391 6.48 1 97.06 290 VAL B C 1
ATOM 4801 O O . VAL B 1 290 ? -6.707 31.375 6.062 1 97.06 290 VAL B O 1
ATOM 4804 N N . TYR B 1 291 ? -7.75 30.312 7.73 1 97 291 TYR B N 1
ATOM 4805 C CA . TYR B 1 291 ? -7.559 31.391 8.695 1 97 291 TYR B CA 1
ATOM 4806 C C . TYR B 1 291 ? -6.078 31.594 9 1 97 291 TYR B C 1
ATOM 4808 O O . TYR B 1 291 ? -5.676 32.656 9.477 1 97 291 TYR B O 1
ATOM 4816 N N . GLY B 1 292 ? -5.285 30.594 8.75 1 96.81 292 GLY B N 1
ATOM 4817 C CA . GLY B 1 292 ? -3.846 30.688 8.93 1 96.81 292 GLY B CA 1
ATOM 4818 C C . GLY B 1 292 ? -3.227 31.844 8.148 1 96.81 292 GLY B C 1
ATOM 4819 O O . GLY B 1 292 ? -2.287 32.469 8.625 1 96.81 292 GLY B O 1
ATOM 4820 N N . GLY B 1 293 ? -3.758 32.062 6.984 1 96.69 293 GLY B N 1
ATOM 4821 C CA . GLY B 1 293 ? -3.268 33.156 6.184 1 96.69 293 GLY B CA 1
ATOM 4822 C C . GLY B 1 293 ? -3.514 34.5 6.82 1 96.69 293 GLY B C 1
ATOM 4823 O O . GLY B 1 293 ? -2.676 35.406 6.73 1 96.69 293 GLY B O 1
ATOM 4824 N N . TYR B 1 294 ? -4.648 34.656 7.414 1 96.12 294 TYR B N 1
ATOM 4825 C CA . TYR B 1 294 ? -4.949 35.906 8.133 1 96.12 294 TYR B CA 1
ATOM 4826 C C . TYR B 1 294 ? -3.969 36.094 9.281 1 96.12 294 TYR B C 1
ATOM 4828 O O . TYR B 1 294 ? -3.438 37.219 9.461 1 96.12 294 TYR B O 1
ATOM 4836 N N . ASN B 1 295 ? -3.705 35.062 10.016 1 95.44 295 ASN B N 1
ATOM 4837 C CA . ASN B 1 295 ? -2.779 35.125 11.141 1 95.44 295 ASN B CA 1
ATOM 4838 C C . ASN B 1 295 ? -1.372 35.5 10.68 1 95.44 295 ASN B C 1
ATOM 4840 O O . ASN B 1 295 ? -0.693 36.312 11.328 1 95.44 295 ASN B O 1
ATOM 4844 N N . ILE B 1 296 ? -0.98 34.938 9.641 1 94.44 296 ILE B N 1
ATOM 4845 C CA . ILE B 1 296 ? 0.34 35.219 9.086 1 94.44 296 ILE B CA 1
ATOM 4846 C C . ILE B 1 296 ? 0.418 36.688 8.656 1 94.44 296 ILE B C 1
ATOM 4848 O O . ILE B 1 296 ? 1.429 37.344 8.883 1 94.44 296 ILE B O 1
ATOM 4852 N N . ALA B 1 297 ? -0.595 37.125 8.031 1 93.88 297 ALA B N 1
ATOM 4853 C CA . ALA B 1 297 ? -0.655 38.531 7.582 1 93.88 297 ALA B CA 1
ATOM 4854 C C . ALA B 1 297 ? -0.527 39.469 8.758 1 93.88 297 ALA B C 1
ATOM 4856 O O . ALA B 1 297 ? 0.155 40.5 8.656 1 93.88 297 ALA B O 1
ATOM 4857 N N . LEU B 1 298 ? -1.173 39.156 9.82 1 91.56 298 LEU B N 1
ATOM 4858 C CA . LEU B 1 298 ? -1.108 40 11.008 1 91.56 298 LEU B CA 1
ATOM 4859 C C . LEU B 1 298 ? 0.319 40.094 11.539 1 91.56 298 LEU B C 1
ATOM 4861 O O . LEU B 1 298 ? 0.776 41.156 11.938 1 91.56 298 LEU B O 1
ATOM 4865 N N . ARG B 1 299 ? 0.934 38.969 11.516 1 88.94 299 ARG B N 1
ATOM 4866 C CA . ARG B 1 299 ? 2.318 38.938 11.977 1 88.94 299 ARG B CA 1
ATOM 4867 C C . ARG B 1 299 ? 3.223 39.75 11.047 1 88.94 299 ARG B C 1
ATOM 4869 O O . ARG B 1 299 ? 4.117 40.469 11.5 1 88.94 299 ARG B O 1
ATOM 4876 N N . TYR B 1 300 ? 3.018 39.594 9.82 1 87.44 300 TYR B N 1
ATOM 4877 C CA . TYR B 1 300 ? 3.795 40.281 8.812 1 87.44 300 TYR B CA 1
ATOM 4878 C C . TYR B 1 300 ? 3.611 41.812 8.938 1 87.44 300 TYR B C 1
ATOM 4880 O O . TYR B 1 300 ? 4.578 42.562 8.852 1 87.44 300 TYR B O 1
ATOM 4888 N N . MET B 1 301 ? 2.439 42.219 9.141 1 84.56 301 MET B N 1
ATOM 4889 C CA . MET B 1 301 ? 2.115 43.625 9.203 1 84.56 301 MET B CA 1
ATOM 4890 C C . MET B 1 301 ? 2.646 44.25 10.492 1 84.56 301 MET B C 1
ATOM 4892 O O . MET B 1 301 ? 2.898 45.469 10.547 1 84.56 301 MET B O 1
ATOM 4896 N N . LYS B 1 302 ? 2.824 43.469 11.523 1 82.69 302 LYS B N 1
ATOM 4897 C CA . LYS B 1 302 ? 3.359 43.969 12.789 1 82.69 302 LYS B CA 1
ATOM 4898 C C . LYS B 1 302 ? 4.887 43.938 12.789 1 82.69 302 LYS B C 1
ATOM 4900 O O . LYS B 1 302 ? 5.52 44.406 13.742 1 82.69 302 LYS B O 1
ATOM 4905 N N . GLY B 1 303 ? 5.453 43.562 11.711 1 72.25 303 GLY B N 1
ATOM 4906 C CA . GLY B 1 303 ? 6.902 43.531 11.594 1 72.25 303 GLY B CA 1
ATOM 4907 C C . GLY B 1 303 ? 7.508 42.312 12.258 1 72.25 303 GLY B C 1
A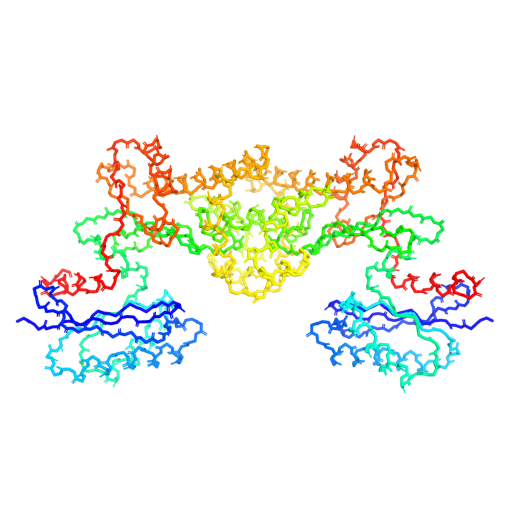TOM 4908 O O . GLY B 1 303 ? 8.641 42.344 12.742 1 72.25 303 GLY B O 1
ATOM 4909 N N . MET B 1 304 ? 6.723 41.281 12.5 1 65.81 304 MET B N 1
ATOM 4910 C CA . MET B 1 304 ? 7.172 40.031 13.125 1 65.81 304 MET B CA 1
ATOM 4911 C C . MET B 1 304 ? 7.438 38.969 12.07 1 65.81 304 MET B C 1
ATOM 4913 O O . MET B 1 304 ? 6.816 38.969 11.008 1 65.81 304 MET B O 1
#

Foldseek 3Di:
DFWAKFWAAAQAKIKIFIADPVGDTDDIDIFGHAACQVPVVVNLVRVCVRVVVVVVVPGGHAEYEYAGHNCPDPVSQVVSLVVVVVVDVHHYHYHHSVLLLLLLPDQPDWFWEWAAELFIKIWIADPNDIDIFGPPDDVPDGFLHLLVLLVVLLVVCVVCVVVPHCQSLVVVCVVVVNPDSVCVCCCNPPNDSNSSSVVSVVLVVVLVDPPDDPVVNVVSVVSLLVSLLVVLVSSLVVCCVPPVPAAAHEYEYHYDNCVVDVPSVVSSVVSNCVRVPNRYHYYYDPGDSSSSSVSVVVCVVVVD/DFWAWFWAAAQAKIKIFIADPVGDTDDIDMFGHAACQVPVVVNLVRVVVRVVVVVVVPGGHAEYEYAGHNCPDPVSQVVSLVVVVVVDVHHYHYHHSVLLLLLLPDQPDWFWEWEAELFIKIWIADPNDIDIFGPPDDVPDGFLHLLVLLVVLLVVCVVCVVVPHCQSLVVVCVVVVNPDSVCVCCCNPPNDSNSSSVVSVVLVVVLVDPPDDPVVNVVSVVSLLVSLLVVLVSSLVVCCVPPVPAAAHEYEYHYDNCVVDVPSVVSSVVSNCVRVPRRYHYYYDPGDSSSSRVSVVVVVVVVD

Solvent-accessible surface area (backbone atoms only — not comparable to full-atom values): 31353 Å² total; per-residue (Å²): 125,63,24,32,36,14,31,31,18,29,84,72,34,22,37,33,33,34,27,40,73,87,67,45,81,74,46,77,42,75,42,48,32,16,26,44,69,81,38,44,67,54,15,52,49,27,52,48,51,36,50,52,58,58,58,68,69,77,64,68,61,53,39,37,23,37,12,28,26,54,32,83,46,63,68,54,34,50,50,52,50,52,58,47,52,73,74,38,90,51,51,74,46,80,48,29,36,65,54,23,43,45,31,40,70,47,76,90,56,66,44,37,38,34,38,27,15,56,46,20,34,32,37,34,58,55,95,92,34,84,43,76,46,68,61,60,39,86,88,59,35,22,55,57,5,19,27,46,52,24,52,53,50,50,35,52,28,49,56,34,43,77,72,72,43,52,71,57,40,51,53,49,20,62,73,72,70,45,94,46,62,78,53,53,49,52,45,69,74,68,46,55,62,61,66,45,14,53,45,38,66,52,54,63,54,51,66,74,35,84,87,52,55,68,68,57,39,49,51,52,49,49,53,53,51,50,28,38,51,48,32,29,50,53,52,47,52,53,43,47,76,76,42,66,90,54,72,67,35,43,37,33,36,30,38,61,46,38,70,76,25,65,67,60,33,49,52,35,48,52,51,35,38,69,73,59,41,88,35,50,45,77,45,69,62,85,62,59,41,42,47,7,25,52,47,49,48,54,36,50,74,70,73,92,125,62,23,32,36,14,30,32,17,30,84,72,34,23,39,34,33,35,28,41,72,85,68,44,81,75,45,77,43,75,42,48,32,16,25,44,71,81,38,45,68,55,16,52,49,27,52,49,52,38,50,52,57,58,58,69,70,77,63,68,60,51,39,39,26,36,12,29,26,55,33,82,46,62,68,53,35,51,50,52,50,52,58,47,52,74,76,37,89,49,51,75,46,79,46,29,36,66,54,22,43,44,31,39,70,47,76,90,54,68,44,38,39,33,38,27,15,56,46,19,35,33,38,33,59,56,96,91,34,83,43,75,45,67,60,59,38,84,88,60,36,22,55,58,4,19,28,45,50,24,50,54,49,50,36,50,28,48,56,35,42,78,71,71,42,53,70,57,38,50,53,51,20,61,73,70,69,45,93,46,64,78,53,52,49,52,46,70,73,68,45,56,64,62,66,46,14,54,46,38,66,53,54,63,54,50,66,74,36,84,87,52,56,69,68,57,38,51,52,52,48,50,53,53,49,50,29,38,51,49,32,30,48,51,51,49,53,54,41,46,74,76,40,66,90,55,71,68,34,43,37,34,36,32,38,62,46,39,69,76,26,64,66,61,34,50,53,34,49,51,50,35,39,70,74,58,40,89,34,49,45,76,45,69,60,86,63,60,40,43,48,7,25,54,48,50,49,53,37,50,75,71,73,93

InterPro domains:
  IPR002731 ATPase, BadF/BadG/BcrA/BcrD type [PF01869] (7-274)
  IPR039758 N-acetyl-D-glucosamine kinase NAGK-like [PTHR12862] (5-299)
  IPR043129 ATPase, nucleotide binding domain [SSF53067] (1-104)
  IPR043129 ATPase, nucleotide binding domain [SSF53067] (110-300)

Organism: NCBI:txid1720316

Nearest PDB structures (foldseek):
  2e2o-assembly1_A  TM=7.831E-01  e=4.765E-18  Sulfurisphaera tokodaii
  8ow7-assembly3_E  TM=7.318E-01  e=8.411E-15  Tannerella forsythia
  8oqk-assembly1_A-2  TM=7.524E-01  e=1.870E-14  Tannerella forsythia
  8ow9-assembly1_B  TM=6.981E-01  e=4.402E-14  Tannerella forsythia
  8oqx-assembly1_B  TM=6.749E-01  e=2.015E-12  Tannerella forsythia

Radius of gyration: 28.66 Å; Cα contacts (8 Å, |Δi|>4): 1114; chains: 2; bounding box: 56×87×73 Å